Protein AF-0000000079107932 (afdb_homodimer)

pLDDT: mean 74.26, std 24.21, range [19.5, 98.31]

InterPro domains:
  IPR019169 Transmembrane protein 26 [PF09772] (5-284)
  IPR019169 Transmembrane protein 26 [PTHR22168] (3-313)

Secondary structure (DSSP, 8-state):
-HHHHHHHHHHHHHHHHHHHHHHHHHHHHHHH--GGGGGGGHHHHTHHHHHHHHHHH-SSSS-SSB-HHHHHHHHHHHHHHHHHHHHHHHHHS---S----GGG-TT--STTHHHHTS-HHHHHHHHHHHHHHHHHHHHHHS--TT--HHHHHHHHHHHHHHHHHHHHHHHHTTSHHHHT-HHHHHHHHHHHHHHHTTTTB--TT----TT-------S-TT---HHHHHHHHHHHHHHHHIIIIIHHHHHHHHHHHHTS----HHHHHHHHHHHHHHHHHHHHHHHHHHHHHHHHHHHHHHHHHHHHHHHHHHHHHHHHHHHSSSSSGGGSTT---------------/-HHHHHHHHHHHHHHHHHHHHHHHHHHHHHHH--GGGGGGGHHHHTHHHHHHHHHHH-SSSS-SSB-HHHHHHHHHHHHHHHHHHHHHHHHHS---S----GGG-TT---SSHHHHTS-HHHHHHHHHHHHHHHHHHHHHHS--TT--HHHHHHHHHHHHHHHHHHHHHHHHTTSHHHHT-HHHHHHHHHHHHHHHTTTTB--TT----TT-------S-TT---HHHHHHHHHHHHHHHHIIIIIHHHHHHHHHHHHTS----HHHHHHHHHHHHHHHHHHHHHHHHHHHHHHHHHHHHHHHHHHHHHHHHHHHHHHHHHHHHHTTSGGGGGGGGGG-----------

Solvent-accessible surface area (backbone atoms only — not comparable to full-atom values): 39264 Å² total; per-residue (Å²): 111,73,62,61,52,40,51,51,26,45,50,49,25,50,48,53,46,38,53,54,40,49,54,49,41,50,50,40,30,67,72,69,70,41,76,71,51,60,62,45,47,52,29,45,64,45,42,61,57,50,48,55,48,37,57,70,72,29,90,50,53,43,64,75,52,51,37,64,67,52,45,26,36,44,62,21,43,50,59,35,50,49,53,49,53,52,51,52,36,54,69,64,36,81,66,74,81,80,75,81,78,70,84,70,69,88,73,68,73,71,84,59,44,77,72,65,64,41,52,72,64,53,49,55,51,48,50,56,53,47,48,47,50,46,53,46,49,30,59,68,42,29,46,62,44,92,50,50,71,62,54,47,44,52,49,47,52,50,47,54,54,50,39,57,58,56,53,50,57,60,56,50,46,70,34,80,73,34,40,71,34,63,68,59,48,51,52,50,51,50,47,51,55,50,32,58,52,52,72,23,44,44,60,41,79,68,61,67,72,80,64,72,56,68,71,75,69,82,75,70,90,74,82,76,62,63,70,59,49,48,57,45,37,50,43,50,34,50,49,47,48,36,64,40,36,49,47,56,50,42,54,52,49,50,45,37,38,70,75,57,57,54,80,44,69,70,55,52,47,53,45,52,52,40,51,49,51,50,52,42,51,53,48,43,46,51,50,53,53,49,50,50,50,50,53,51,51,50,57,60,46,44,59,55,50,53,52,51,51,51,52,53,52,53,52,52,55,56,56,54,58,57,63,68,60,59,70,71,65,70,70,67,79,74,65,91,73,78,72,95,73,79,68,91,74,75,83,74,134,111,73,64,61,52,39,50,49,26,44,48,49,25,51,49,54,47,35,53,54,39,50,55,49,41,52,51,40,30,67,71,69,70,42,74,72,50,62,60,46,47,52,30,44,62,46,44,63,58,48,48,55,49,37,57,71,74,29,90,50,53,44,63,74,52,52,35,62,66,54,44,26,36,45,62,21,43,51,59,36,51,51,52,49,52,52,49,52,37,57,68,64,37,80,65,75,80,81,74,81,78,69,85,68,69,88,73,67,76,70,83,62,47,77,71,66,64,43,53,71,67,54,49,54,51,48,51,56,53,47,46,45,51,48,52,47,49,27,56,68,42,30,47,64,45,92,50,51,72,63,53,48,44,52,50,48,51,50,47,55,56,50,38,57,59,57,54,50,58,60,55,51,46,70,35,80,73,35,41,73,34,63,68,61,48,52,50,50,51,49,49,51,55,49,34,56,52,54,71,23,45,46,62,36,79,69,62,68,72,78,65,71,55,69,69,75,69,80,75,69,91,74,83,76,62,62,70,61,49,49,58,46,38,51,41,50,36,50,49,47,48,38,64,38,35,50,47,56,49,42,54,51,49,50,45,38,39,70,75,57,57,54,83,45,70,69,55,52,49,52,45,52,53,40,50,51,52,49,51,42,51,52,48,43,45,51,50,55,51,50,50,50,51,51,52,52,51,51,57,58,47,44,58,55,50,52,51,51,50,50,52,52,51,51,53,51,53,54,55,53,57,57,60,67,64,59,69,71,68,67,71,70,72,72,70,71,74,72,68,91,74,78,73,93,76,67,93,75,127

Sequence (698 aa):
MCRLLNVLLALLSRFLFVVHGVVTVWRVVAVKGEPLYWLLLTGVALLGVEMAVTLKCTRNAEWKWFSPMVFLYLSTVIPSIWFLELSLLQSKLPVNNSSGPELHLLAGIPITAGIVELDPENWVAGLEQTMLIVLVLGRWLMPKGDMSRDQLSQLLMVYVGLGADILDIFDTFKEPEVKTNRAVVIMGLGLFSWALMQFPLVLTQTQLPKGESPKTCVFCPGAPSWFTSCCSSEVWSLLLTVGLQDGPFLIYRLYLMVQEQVLNQLMIFFTCKNILIVLLELYRIFVVQCEQLVGESELERCPALVRLCRIQSGKEEEEEEEAGGEEQSCQTDTERGIEREEDQSGVQVMCRLLNVLLALLSRFLFVVHGVVTVWRVVAVKGEPLYWLLLTGVALLGVEMAVTLKCTRNAEWKWFSPMVFLYLSTVIPSIWFLELSLLQSKLPVNNSSGPELHLLAGIPITAGIVELDPENWVAGLEQTMLIVLVLGRWLMPKGDMSRDQLSQLLMVYVGLGADILDIFDTFKEPEVKTNRAVVIMGLGLFSWALMQFPLVLTQTQLPKGESPKTCVFCPGAPSWFTSCCSSEVWSLLLTVGLQDGPFLIYRLYLMVQEQVLNQLMIFFTCKNILIVLLELYRIFVVQCEQLVGESELERCPALVRLCRIQSGKEEEEEEEAGGEEQSCQTDTERGIEREEDQSGVQV

Structure (mmCIF, N/CA/C/O backbone):
data_AF-0000000079107932-model_v1
#
loop_
_entity.id
_entity.type
_entity.pdbx_description
1 polymer 'Transmembrane protein 26'
#
loop_
_atom_site.group_PDB
_atom_site.id
_atom_site.type_symbol
_atom_site.label_atom_id
_atom_site.label_alt_id
_atom_site.label_comp_id
_atom_site.label_asym_id
_atom_site.label_entity_id
_atom_site.label_seq_id
_atom_site.pdbx_PDB_ins_code
_atom_site.Cartn_x
_atom_site.Cartn_y
_atom_site.Cartn_z
_atom_site.occupancy
_atom_site.B_iso_or_equiv
_atom_site.auth_seq_id
_atom_site.auth_comp_id
_atom_site.auth_asym_id
_atom_site.auth_atom_id
_atom_site.pdbx_PDB_model_num
ATOM 1 N N . MET A 1 1 ? 29.5 13.898 20.578 1 54.03 1 MET A N 1
ATOM 2 C CA . MET A 1 1 ? 28.75 12.648 20.562 1 54.03 1 MET A CA 1
ATOM 3 C C . MET A 1 1 ? 27.844 12.578 19.328 1 54.03 1 MET A C 1
ATOM 5 O O . MET A 1 1 ? 27.812 11.555 18.641 1 54.03 1 MET A O 1
ATOM 9 N N . CYS A 1 2 ? 27.359 13.766 18.891 1 72.81 2 CYS A N 1
ATOM 10 C CA . CYS A 1 2 ? 26.422 13.812 17.766 1 72.81 2 CYS A CA 1
ATOM 11 C C . CYS A 1 2 ? 27.156 13.664 16.438 1 72.81 2 CYS A C 1
ATOM 13 O O . CYS A 1 2 ? 26.672 12.984 15.539 1 72.81 2 CYS A O 1
ATOM 15 N N . ARG A 1 3 ? 28.531 14 16.531 1 80.19 3 ARG A N 1
ATOM 16 C CA . ARG A 1 3 ? 29.266 13.938 15.281 1 80.19 3 ARG A CA 1
ATOM 17 C C . ARG A 1 3 ? 29.766 12.516 15.008 1 80.19 3 ARG A C 1
ATOM 19 O O . ARG A 1 3 ? 29.719 12.055 13.867 1 80.19 3 ARG A O 1
ATOM 26 N N . LEU A 1 4 ? 30.203 11.828 16.078 1 83.88 4 LEU A N 1
ATOM 27 C CA . LEU A 1 4 ? 30.688 10.453 15.914 1 83.88 4 LEU A CA 1
ATOM 28 C C . LEU A 1 4 ? 29.547 9.531 15.484 1 83.88 4 LEU A C 1
ATOM 30 O O . LEU A 1 4 ? 29.75 8.641 14.656 1 83.88 4 LEU A O 1
ATOM 34 N N . LEU A 1 5 ? 28.438 9.766 16.016 1 85.69 5 LEU A N 1
ATOM 35 C CA . LEU A 1 5 ? 27.281 8.969 15.633 1 85.69 5 LEU A CA 1
ATOM 36 C C . LEU A 1 5 ? 26.922 9.195 14.172 1 85.69 5 LEU A C 1
ATOM 38 O O . LEU A 1 5 ? 26.562 8.25 13.461 1 85.69 5 LEU A O 1
ATOM 42 N N . ASN A 1 6 ? 27.062 10.344 13.734 1 86.75 6 ASN A N 1
ATOM 43 C CA . ASN A 1 6 ? 26.766 10.648 12.344 1 86.75 6 ASN A CA 1
ATOM 44 C C . ASN A 1 6 ? 27.766 9.977 11.398 1 86.75 6 ASN A C 1
ATOM 46 O O . ASN A 1 6 ? 27.391 9.508 10.328 1 86.75 6 ASN A O 1
ATOM 50 N N . VAL A 1 7 ? 28.969 10 11.852 1 88.31 7 VAL A N 1
ATOM 51 C CA . VAL A 1 7 ? 29.984 9.359 11.031 1 88.31 7 VAL A CA 1
ATOM 52 C C . VAL A 1 7 ? 29.734 7.852 10.977 1 88.31 7 VAL A C 1
ATOM 54 O O . VAL A 1 7 ? 29.875 7.234 9.914 1 88.31 7 VAL A O 1
ATOM 57 N N . LEU A 1 8 ? 29.375 7.285 12.047 1 90.75 8 LEU A N 1
ATOM 58 C CA . LEU A 1 8 ? 29.078 5.855 12.086 1 90.75 8 LEU A CA 1
ATOM 59 C C . LEU A 1 8 ? 27.875 5.523 11.211 1 90.75 8 LEU A C 1
ATOM 61 O O . LEU A 1 8 ? 27.891 4.523 10.484 1 90.75 8 LEU A O 1
ATOM 65 N N . LEU A 1 9 ? 26.906 6.34 11.273 1 91.19 9 LEU A N 1
ATOM 66 C CA . LEU A 1 9 ? 25.719 6.125 10.469 1 91.19 9 LEU A CA 1
ATOM 67 C C . LEU A 1 9 ? 26.031 6.285 8.984 1 91.19 9 LEU A C 1
ATOM 69 O O . LEU A 1 9 ? 25.516 5.535 8.148 1 91.19 9 LEU A O 1
ATOM 73 N N . ALA A 1 10 ? 26.797 7.219 8.734 1 90.44 10 ALA A N 1
ATOM 74 C CA . ALA A 1 10 ? 27.219 7.426 7.355 1 90.44 10 ALA A CA 1
ATOM 75 C C . ALA A 1 10 ? 28.016 6.223 6.836 1 90.44 10 ALA A C 1
ATOM 77 O O . ALA A 1 10 ? 27.828 5.801 5.691 1 90.44 10 ALA A O 1
ATOM 78 N N . LEU A 1 11 ? 28.812 5.648 7.676 1 93 11 LEU A N 1
ATOM 79 C CA . LEU A 1 11 ? 29.609 4.48 7.312 1 93 11 LEU A CA 1
ATOM 80 C C . LEU A 1 11 ? 28.734 3.252 7.133 1 93 11 LEU A C 1
ATOM 82 O O . LEU A 1 11 ? 28.906 2.49 6.176 1 93 11 LEU A O 1
ATOM 86 N N . LEU A 1 12 ? 27.828 3.143 7.988 1 94.44 12 LEU A N 1
ATOM 87 C CA . LEU A 1 12 ? 26.953 1.978 7.941 1 94.44 12 LEU A CA 1
ATOM 88 C C . LEU A 1 12 ? 26.078 1.998 6.691 1 94.44 12 LEU A C 1
ATOM 90 O O . LEU A 1 12 ? 25.875 0.962 6.059 1 94.44 12 LEU A O 1
ATOM 94 N N . SER A 1 13 ? 25.5 3.086 6.359 1 94.19 13 SER A N 1
ATOM 95 C CA . SER A 1 13 ? 24.672 3.186 5.16 1 94.19 13 SER A CA 1
ATOM 96 C C . SER A 1 13 ? 25.484 2.865 3.904 1 94.19 13 SER A C 1
ATOM 98 O O . SER A 1 13 ? 25.016 2.123 3.037 1 94.19 13 SER A O 1
ATOM 100 N N . ARG A 1 14 ? 26.688 3.346 3.799 1 95.19 14 ARG A N 1
ATOM 101 C CA . ARG A 1 14 ? 27.531 3.084 2.641 1 95.19 14 ARG A CA 1
ATOM 102 C C . ARG A 1 14 ? 27.984 1.626 2.607 1 95.19 14 ARG A C 1
ATOM 104 O O . ARG A 1 14 ? 28.109 1.033 1.534 1 95.19 14 ARG A O 1
ATOM 111 N N . PHE A 1 15 ? 28.25 1.118 3.777 1 96.75 15 PHE A N 1
ATOM 112 C CA . PHE A 1 15 ? 28.609 -0.292 3.854 1 96.75 15 PHE A CA 1
ATOM 113 C C . PHE A 1 15 ? 27.484 -1.171 3.309 1 96.75 15 PHE A C 1
ATOM 115 O O . PHE A 1 15 ? 27.734 -2.123 2.57 1 96.75 15 PHE A O 1
ATOM 122 N N . LEU A 1 16 ? 26.266 -0.865 3.652 1 97.06 16 LEU A N 1
ATOM 123 C CA . LEU A 1 16 ? 25.109 -1.593 3.152 1 97.06 16 LEU A CA 1
ATOM 124 C C . LEU A 1 16 ? 25.047 -1.534 1.629 1 97.06 16 LEU A C 1
ATOM 126 O O . LEU A 1 16 ? 24.828 -2.557 0.973 1 97.06 16 LEU A O 1
ATOM 130 N N . PHE A 1 17 ? 25.234 -0.394 1.026 1 97.88 17 PHE A N 1
ATOM 131 C CA . PHE A 1 17 ? 25.203 -0.208 -0.419 1 97.88 17 PHE A CA 1
ATOM 132 C C . PHE A 1 17 ? 26.344 -0.963 -1.09 1 97.88 17 PHE A C 1
ATOM 134 O O . PHE A 1 17 ? 26.156 -1.577 -2.143 1 97.88 17 PHE A O 1
ATOM 141 N N . VAL A 1 18 ? 27.484 -0.99 -0.412 1 97.88 18 VAL A N 1
ATOM 142 C CA . VAL A 1 18 ? 28.641 -1.675 -0.979 1 97.88 18 VAL A CA 1
ATOM 143 C C . VAL A 1 18 ? 28.391 -3.182 -0.995 1 97.88 18 VAL A C 1
ATOM 145 O O . VAL A 1 18 ? 28.641 -3.848 -2.004 1 97.88 18 VAL A O 1
ATOM 148 N N . VAL A 1 19 ? 27.906 -3.654 0.069 1 97.81 19 VAL A N 1
ATOM 149 C CA . VAL A 1 19 ? 27.672 -5.09 0.176 1 97.81 19 VAL A CA 1
ATOM 150 C C . VAL A 1 19 ? 26.672 -5.531 -0.888 1 97.81 19 VAL A C 1
ATOM 152 O O . VAL A 1 19 ? 26.922 -6.484 -1.63 1 97.81 19 VAL A O 1
ATOM 155 N N . HIS A 1 20 ? 25.578 -4.891 -0.963 1 98.06 20 HIS A N 1
ATOM 156 C CA . HIS A 1 20 ? 24.578 -5.266 -1.954 1 98.06 20 HIS A CA 1
ATOM 157 C C . HIS A 1 20 ? 25.109 -5.062 -3.371 1 98.06 20 HIS A C 1
ATOM 159 O O . HIS A 1 20 ? 24.812 -5.867 -4.262 1 98.06 20 HIS A O 1
ATOM 165 N N . GLY A 1 21 ? 25.828 -3.975 -3.602 1 98.12 21 GLY A N 1
ATOM 166 C CA . GLY A 1 21 ? 26.422 -3.742 -4.91 1 98.12 21 GLY A CA 1
ATOM 167 C C . GLY A 1 21 ? 27.391 -4.828 -5.328 1 98.12 21 GLY A C 1
ATOM 168 O O . GLY A 1 21 ? 27.344 -5.297 -6.469 1 98.12 21 GLY A O 1
ATOM 169 N N . VAL A 1 22 ? 28.172 -5.254 -4.422 1 98 22 VAL A N 1
ATOM 170 C CA . VAL A 1 22 ? 29.172 -6.273 -4.711 1 98 22 VAL A CA 1
ATOM 171 C C . VAL A 1 22 ? 28.484 -7.602 -5.023 1 98 22 VAL A C 1
ATOM 173 O O . VAL A 1 22 ? 28.859 -8.297 -5.973 1 98 22 VAL A O 1
ATOM 176 N N . VAL A 1 23 ? 27.5 -7.895 -4.27 1 97.44 23 VAL A N 1
ATOM 177 C CA . VAL A 1 23 ? 26.781 -9.141 -4.496 1 97.44 23 VAL A CA 1
ATOM 178 C C . VAL A 1 23 ? 26.094 -9.102 -5.867 1 97.44 23 VAL A C 1
ATOM 180 O O . VAL A 1 23 ? 26.094 -10.094 -6.594 1 97.44 23 VAL A O 1
ATOM 183 N N . THR A 1 24 ? 25.5 -8.008 -6.199 1 97.94 24 THR A N 1
ATOM 184 C CA . THR A 1 24 ? 24.812 -7.879 -7.477 1 97.94 24 THR A CA 1
ATOM 185 C C . THR A 1 24 ? 25.797 -8.023 -8.641 1 97.94 24 THR A C 1
ATOM 187 O O . THR A 1 24 ? 25.516 -8.734 -9.609 1 97.94 24 THR A O 1
ATOM 190 N N . VAL A 1 25 ? 26.938 -7.379 -8.555 1 98 25 VAL A N 1
ATOM 191 C CA . VAL A 1 25 ? 27.938 -7.449 -9.617 1 98 25 VAL A CA 1
ATOM 192 C C . VAL A 1 25 ? 28.531 -8.852 -9.672 1 98 25 VAL A C 1
ATOM 194 O O . VAL A 1 25 ? 28.797 -9.383 -10.75 1 98 25 VAL A O 1
ATOM 197 N N . TRP A 1 26 ? 28.75 -9.406 -8.523 1 97.25 26 TRP A N 1
ATOM 198 C CA . TRP A 1 26 ? 29.25 -10.781 -8.484 1 97.25 26 TRP A CA 1
ATOM 199 C C . TRP A 1 26 ? 28.312 -11.719 -9.242 1 97.25 26 TRP A C 1
ATOM 201 O O . TRP A 1 26 ? 28.766 -12.586 -9.992 1 97.25 26 TRP A O 1
ATOM 211 N N . ARG A 1 27 ? 27.047 -11.539 -9.117 1 96.25 27 ARG A N 1
ATOM 212 C CA . ARG A 1 27 ? 26.078 -12.375 -9.82 1 96.25 27 ARG A CA 1
ATOM 213 C C . ARG A 1 27 ? 26.172 -12.164 -11.328 1 96.25 27 ARG A C 1
ATOM 215 O O . ARG A 1 27 ? 26.031 -13.109 -12.102 1 96.25 27 ARG A O 1
ATOM 222 N N . VAL A 1 28 ? 26.375 -10.938 -11.711 1 96.88 28 VAL A N 1
ATOM 223 C CA . VAL A 1 28 ? 26.516 -10.648 -13.133 1 96.88 28 VAL A CA 1
ATOM 224 C C . VAL A 1 28 ? 27.75 -11.375 -13.688 1 96.88 28 VAL A C 1
ATOM 226 O O . VAL A 1 28 ? 27.688 -11.992 -14.75 1 96.88 28 VAL A O 1
ATOM 229 N N . VAL A 1 29 ? 28.812 -11.336 -13 1 96.88 29 VAL A N 1
ATOM 230 C CA . VAL A 1 29 ? 30.047 -11.977 -13.445 1 96.88 29 VAL A CA 1
ATOM 231 C C . VAL A 1 29 ? 29.859 -13.492 -13.492 1 96.88 29 VAL A C 1
ATOM 233 O O . VAL A 1 29 ? 30.344 -14.156 -14.406 1 96.88 29 VAL A O 1
ATOM 236 N N . ALA A 1 30 ? 29.156 -13.953 -12.57 1 93.38 30 ALA A N 1
ATOM 237 C CA . ALA A 1 30 ? 28.891 -15.391 -12.531 1 93.38 30 ALA A CA 1
ATOM 238 C C . ALA A 1 30 ? 28.047 -15.828 -13.719 1 93.38 30 ALA A C 1
ATOM 240 O O . ALA A 1 30 ? 28.266 -16.906 -14.289 1 93.38 30 ALA A O 1
ATOM 241 N N . VAL A 1 31 ? 27.141 -15.055 -14.133 1 92.38 31 VAL A N 1
ATOM 242 C CA . VAL A 1 31 ? 26.219 -15.406 -15.211 1 92.38 31 VAL A CA 1
ATOM 243 C C . VAL A 1 31 ? 26.891 -15.156 -16.562 1 92.38 31 VAL A C 1
ATOM 245 O O . VAL A 1 31 ? 26.797 -15.984 -17.469 1 92.38 31 VAL A O 1
ATOM 248 N N . LYS A 1 32 ? 27.562 -14.055 -16.656 1 93.62 32 LYS A N 1
ATOM 249 C CA . LYS A 1 32 ? 28.156 -13.688 -17.953 1 93.62 32 LYS A CA 1
ATOM 250 C C . LYS A 1 32 ? 29.5 -14.391 -18.156 1 93.62 32 LYS A C 1
ATOM 252 O O . LYS A 1 32 ? 29.922 -14.609 -19.297 1 93.62 32 LYS A O 1
ATOM 257 N N . GLY A 1 33 ? 30.266 -14.656 -17.203 1 92.5 33 GLY A N 1
ATOM 258 C CA . GLY A 1 33 ? 31.516 -15.398 -17.281 1 92.5 33 GLY A CA 1
ATOM 259 C C . GLY A 1 33 ? 32.688 -14.547 -17.75 1 92.5 33 GLY A C 1
ATOM 260 O O . GLY A 1 33 ? 33.719 -15.078 -18.156 1 92.5 33 GLY A O 1
ATOM 261 N N . GLU A 1 34 ? 32.531 -13.234 -17.812 1 94.56 34 GLU A N 1
ATOM 262 C CA . GLU A 1 34 ? 33.594 -12.336 -18.25 1 94.56 34 GLU A CA 1
ATOM 263 C C . GLU A 1 34 ? 34.031 -11.406 -17.109 1 94.56 34 GLU A C 1
ATOM 265 O O . GLU A 1 34 ? 33.188 -10.719 -16.516 1 94.56 34 GLU A O 1
ATOM 270 N N . PRO A 1 35 ? 35.25 -11.352 -16.906 1 95.06 35 PRO A N 1
ATOM 271 C CA . PRO A 1 35 ? 35.75 -10.516 -15.812 1 95.06 35 PRO A CA 1
ATOM 272 C C . PRO A 1 35 ? 35.594 -9.023 -16.078 1 95.06 35 PRO A C 1
ATOM 274 O O . PRO A 1 35 ? 35.688 -8.211 -15.156 1 95.06 35 PRO A O 1
ATOM 277 N N . LEU A 1 36 ? 35.406 -8.656 -17.281 1 96.38 36 LEU A N 1
ATOM 278 C CA . LEU A 1 36 ? 35.219 -7.25 -17.625 1 96.38 36 LEU A CA 1
ATOM 279 C C . LEU A 1 36 ? 34.062 -6.648 -16.859 1 96.38 36 LEU A C 1
ATOM 281 O O . LEU A 1 36 ? 34.062 -5.457 -16.547 1 96.38 36 LEU A O 1
ATOM 285 N N . TYR A 1 37 ? 33.156 -7.395 -16.438 1 97.25 37 TYR A N 1
ATOM 286 C CA . TYR A 1 37 ? 31.953 -6.91 -15.773 1 97.25 37 TYR A CA 1
ATOM 287 C C . TYR A 1 37 ? 32.25 -6.477 -14.344 1 97.25 37 TYR A C 1
ATOM 289 O O . TYR A 1 37 ? 31.422 -5.801 -13.711 1 97.25 37 TYR A O 1
ATOM 297 N N . TRP A 1 38 ? 33.375 -6.789 -13.812 1 97.38 38 TRP A N 1
ATOM 298 C CA . TRP A 1 38 ? 33.781 -6.266 -12.516 1 97.38 38 TRP A CA 1
ATOM 299 C C . TRP A 1 38 ? 33.938 -4.746 -12.555 1 97.38 38 TRP A C 1
ATOM 301 O O . TRP A 1 38 ? 33.906 -4.086 -11.516 1 97.38 38 TRP A O 1
ATOM 311 N N . LEU A 1 39 ? 34 -4.16 -13.75 1 97.56 39 LEU A N 1
ATOM 312 C CA . LEU A 1 39 ? 34.062 -2.713 -13.914 1 97.56 39 LEU A CA 1
ATOM 313 C C . LEU A 1 39 ? 32.781 -2.039 -13.414 1 97.56 39 LEU A C 1
ATOM 315 O O . LEU A 1 39 ? 32.781 -0.841 -13.125 1 97.56 39 LEU A O 1
ATOM 319 N N . LEU A 1 40 ? 31.797 -2.848 -13.312 1 97.75 40 LEU A N 1
ATOM 320 C CA . LEU A 1 40 ? 30.516 -2.318 -12.828 1 97.75 40 LEU A CA 1
ATOM 321 C C . LEU A 1 40 ? 30.641 -1.872 -11.375 1 97.75 40 LEU A C 1
ATOM 323 O O . LEU A 1 40 ? 29.797 -1.112 -10.883 1 97.75 40 LEU A O 1
ATOM 327 N N . LEU A 1 41 ? 31.672 -2.287 -10.68 1 97.94 41 LEU A N 1
ATOM 328 C CA . LEU A 1 41 ? 31.891 -1.953 -9.273 1 97.94 41 LEU A CA 1
ATOM 329 C C . LEU A 1 41 ? 32.406 -0.523 -9.125 1 97.94 41 LEU A C 1
ATOM 331 O O . LEU A 1 41 ? 32.531 -0.018 -8.008 1 97.94 41 LEU A O 1
ATOM 335 N N . THR A 1 42 ? 32.594 0.14 -10.195 1 97.31 42 THR A N 1
ATOM 336 C CA . THR A 1 42 ? 33.188 1.48 -10.141 1 97.31 42 THR A CA 1
ATOM 337 C C . THR A 1 42 ? 32.312 2.408 -9.297 1 97.31 42 THR A C 1
ATOM 339 O O . THR A 1 42 ? 32.812 3.195 -8.5 1 97.31 42 THR A O 1
ATOM 342 N N . GLY A 1 43 ? 30.984 2.334 -9.43 1 96.62 43 GLY A N 1
ATOM 343 C CA . GLY A 1 43 ? 30.094 3.178 -8.656 1 96.62 43 GLY A CA 1
ATOM 344 C C . GLY A 1 43 ? 30.266 3.01 -7.156 1 96.62 43 GLY A C 1
ATOM 345 O O . GLY A 1 43 ? 30.531 3.98 -6.445 1 96.62 43 GLY A O 1
ATOM 346 N N . VAL A 1 44 ? 30.203 1.78 -6.676 1 97.12 44 VAL A N 1
ATOM 347 C CA . VAL A 1 44 ? 30.297 1.515 -5.246 1 97.12 44 VAL A CA 1
ATOM 348 C C . VAL A 1 44 ? 31.734 1.728 -4.773 1 97.12 44 VAL A C 1
ATOM 350 O O . VAL A 1 44 ? 31.969 2.08 -3.615 1 97.12 44 VAL A O 1
ATOM 353 N N . ALA A 1 45 ? 32.719 1.601 -5.641 1 96.56 45 ALA A N 1
ATOM 354 C CA . ALA A 1 45 ? 34.125 1.843 -5.277 1 96.56 45 ALA A CA 1
ATOM 355 C C . ALA A 1 45 ? 34.344 3.318 -4.969 1 96.56 45 ALA A C 1
ATOM 357 O O . ALA A 1 45 ? 35.188 3.654 -4.137 1 96.56 45 ALA A O 1
ATOM 358 N N . LEU A 1 46 ? 33.594 4.152 -5.578 1 97.25 46 LEU A N 1
ATOM 359 C CA . LEU A 1 46 ? 33.75 5.59 -5.41 1 97.25 46 LEU A CA 1
ATOM 360 C C . LEU A 1 46 ? 33.031 6.082 -4.164 1 97.25 46 LEU A C 1
ATOM 362 O O . LEU A 1 46 ? 33.094 7.262 -3.82 1 97.25 46 LEU A O 1
ATOM 366 N N . LEU A 1 47 ? 32.375 5.195 -3.426 1 96.12 47 LEU A N 1
ATOM 367 C CA . LEU A 1 47 ? 31.594 5.594 -2.25 1 96.12 47 LEU A CA 1
ATOM 368 C C . LEU A 1 47 ? 32.531 6.078 -1.137 1 96.12 47 LEU A C 1
ATOM 370 O O . LEU A 1 47 ? 32.156 6.98 -0.377 1 96.12 47 LEU A O 1
ATOM 374 N N . GLY A 1 48 ? 33.719 5.543 -1.07 1 92.56 48 GLY A N 1
ATOM 375 C CA . GLY A 1 48 ? 34.688 6.016 -0.085 1 92.56 48 GLY A CA 1
ATOM 376 C C . GLY A 1 48 ? 35.094 7.457 -0.306 1 92.56 48 GLY A C 1
ATOM 377 O O . GLY A 1 48 ? 35.156 8.25 0.64 1 92.56 48 GLY A O 1
ATOM 378 N N . VAL A 1 49 ? 35.312 7.746 -1.535 1 94.62 49 VAL A N 1
ATOM 379 C CA . VAL A 1 49 ? 35.688 9.109 -1.888 1 94.62 49 VAL A CA 1
ATOM 380 C C . VAL A 1 49 ? 34.5 10.047 -1.649 1 94.62 49 VAL A C 1
ATOM 382 O O . VAL A 1 49 ? 34.688 11.141 -1.1 1 94.62 49 VAL A O 1
ATOM 385 N N . GLU A 1 50 ? 33.406 9.602 -2.043 1 95.12 50 GLU A N 1
ATOM 386 C CA . GLU A 1 50 ? 32.188 10.391 -1.839 1 95.12 50 GLU A CA 1
ATOM 387 C C . GLU A 1 50 ? 31.969 10.68 -0.358 1 95.12 50 GLU A C 1
ATOM 389 O O . GLU A 1 50 ? 31.594 11.789 0.013 1 95.12 50 GLU A O 1
ATOM 394 N N . MET A 1 51 ? 32.188 9.703 0.461 1 92.31 51 MET A N 1
ATOM 395 C CA . MET A 1 51 ? 32.031 9.883 1.897 1 92.31 51 MET A CA 1
ATOM 396 C C . MET A 1 51 ? 32.969 10.961 2.43 1 92.31 51 MET A C 1
ATOM 398 O O . MET A 1 51 ? 32.531 11.82 3.209 1 92.31 51 MET A O 1
ATOM 402 N N . ALA A 1 52 ? 34.156 10.945 2.027 1 91.69 52 ALA A N 1
ATOM 403 C CA . ALA A 1 52 ? 35.125 11.93 2.469 1 91.69 52 ALA A CA 1
ATOM 404 C C . ALA A 1 52 ? 34.75 13.336 2.035 1 91.69 52 ALA A C 1
ATOM 406 O O . ALA A 1 52 ? 34.812 14.281 2.822 1 91.69 52 ALA A O 1
ATOM 407 N N . VAL A 1 53 ? 34.25 13.406 0.849 1 92.44 53 VAL A N 1
ATOM 408 C CA . VAL A 1 53 ? 33.844 14.695 0.312 1 92.44 53 VAL A CA 1
ATOM 409 C C . VAL A 1 53 ? 32.625 15.195 1.053 1 92.44 53 VAL A C 1
ATOM 411 O O . VAL A 1 53 ? 32.531 16.375 1.402 1 92.44 53 VAL A O 1
ATOM 414 N N . THR A 1 54 ? 31.672 14.344 1.342 1 89.12 54 THR A N 1
ATOM 415 C CA . THR A 1 54 ? 30.438 14.711 2.014 1 89.12 54 THR A CA 1
ATOM 416 C C . THR A 1 54 ? 30.703 15.148 3.449 1 89.12 54 THR A C 1
ATOM 418 O O . THR A 1 54 ? 30.141 16.141 3.92 1 89.12 54 THR A O 1
ATOM 421 N N . LEU A 1 55 ? 31.562 14.453 4.117 1 86.19 55 LEU A N 1
ATOM 422 C CA . LEU A 1 55 ? 31.875 14.797 5.5 1 86.19 55 LEU A CA 1
ATOM 423 C C . LEU A 1 55 ? 32.625 16.109 5.578 1 86.19 55 LEU A C 1
ATOM 425 O O . LEU A 1 55 ? 32.469 16.875 6.539 1 86.19 55 LEU A O 1
ATOM 429 N N . LYS A 1 56 ? 33.344 16.391 4.582 1 87.44 56 LYS A N 1
ATOM 430 C CA . LYS A 1 56 ? 34.125 17.625 4.574 1 87.44 56 LYS A CA 1
ATOM 431 C C . LYS A 1 56 ? 33.281 18.812 4.121 1 87.44 56 LYS A C 1
ATOM 433 O O . LYS A 1 56 ? 33.406 19.922 4.652 1 87.44 56 LYS A O 1
ATOM 438 N N . CYS A 1 57 ? 32.438 18.578 3.188 1 85.88 57 CYS A N 1
ATOM 439 C CA . CYS A 1 57 ? 31.766 19.688 2.51 1 85.88 57 CYS A CA 1
ATOM 440 C C . CYS A 1 57 ? 30.406 19.969 3.148 1 85.88 57 CYS A C 1
ATOM 442 O O . CYS A 1 57 ? 29.828 21.031 2.93 1 85.88 57 CYS A O 1
ATOM 444 N N . THR A 1 58 ? 29.922 19.047 3.832 1 81.12 58 THR A N 1
ATOM 445 C CA . THR A 1 58 ? 28.578 19.281 4.367 1 81.12 58 THR A CA 1
ATOM 446 C C . THR A 1 58 ? 28.609 19.359 5.891 1 81.12 58 THR A C 1
ATOM 448 O O . THR A 1 58 ? 29.453 18.719 6.535 1 81.12 58 THR A O 1
ATOM 451 N N . ARG A 1 59 ? 27.688 20.109 6.367 1 74.31 59 ARG A N 1
ATOM 452 C CA . ARG A 1 59 ? 27.609 20.328 7.809 1 74.31 59 ARG A CA 1
ATOM 453 C C . ARG A 1 59 ? 26.906 19.172 8.508 1 74.31 59 ARG A C 1
ATOM 455 O O . ARG A 1 59 ? 27.344 18.719 9.555 1 74.31 59 ARG A O 1
ATOM 462 N N . ASN A 1 60 ? 25.875 18.734 7.891 1 73.62 60 ASN A N 1
ATOM 463 C CA . ASN A 1 60 ? 25.062 17.703 8.531 1 73.62 60 ASN A CA 1
ATOM 464 C C . ASN A 1 60 ? 25.312 16.328 7.902 1 73.62 60 ASN A C 1
ATOM 466 O O . ASN A 1 60 ? 24.469 15.43 8.031 1 73.62 60 ASN A O 1
ATOM 470 N N . ALA A 1 61 ? 26.422 16.25 7.125 1 70.12 61 ALA A N 1
ATOM 471 C CA . ALA A 1 61 ? 26.859 14.992 6.555 1 70.12 61 ALA A CA 1
ATOM 472 C C . ALA A 1 61 ? 25.891 14.492 5.492 1 70.12 61 ALA A C 1
ATOM 474 O O . ALA A 1 61 ? 25.781 13.281 5.262 1 70.12 61 ALA A O 1
ATOM 475 N N . GLU A 1 62 ? 24.969 15.367 4.996 1 76.44 62 GLU A N 1
ATOM 476 C CA . GLU A 1 62 ? 24.062 15 3.912 1 76.44 62 GLU A CA 1
ATOM 477 C C . GLU A 1 62 ? 23.75 16.203 3.027 1 76.44 62 GLU A C 1
ATOM 479 O O . GLU A 1 62 ? 23.656 17.328 3.516 1 76.44 62 GLU A O 1
ATOM 484 N N . TRP A 1 63 ? 23.609 15.82 1.751 1 76 63 TRP A N 1
ATOM 485 C CA . TRP A 1 63 ? 23.297 16.844 0.766 1 76 63 TRP A CA 1
ATOM 486 C C . TRP A 1 63 ? 21.797 17.125 0.736 1 76 63 TRP A C 1
ATOM 488 O O . TRP A 1 63 ? 20.984 16.219 0.982 1 76 63 TRP A O 1
ATOM 498 N N . LYS A 1 64 ? 21.281 18.234 0.49 1 72.44 64 LYS A N 1
ATOM 499 C CA . LYS A 1 64 ? 19.891 18.641 0.614 1 72.44 64 LYS A CA 1
ATOM 500 C C . LYS A 1 64 ? 19.078 18.172 -0.587 1 72.44 64 LYS A C 1
ATOM 502 O O . LYS A 1 64 ? 17.969 17.656 -0.426 1 72.44 64 LYS A O 1
ATOM 507 N N . TRP A 1 65 ? 19.562 18.281 -1.825 1 76.31 65 TRP A N 1
ATOM 508 C CA . TRP A 1 65 ? 18.719 18.109 -3.002 1 76.31 65 TRP A CA 1
ATOM 509 C C . TRP A 1 65 ? 19.078 16.812 -3.734 1 76.31 65 TRP A C 1
ATOM 511 O O . TRP A 1 65 ? 18.219 16.203 -4.387 1 76.31 65 TRP A O 1
ATOM 521 N N . PHE A 1 66 ? 20.234 16.422 -3.621 1 87.62 66 PHE A N 1
ATOM 522 C CA . PHE A 1 66 ? 20.719 15.281 -4.379 1 87.62 66 PHE A CA 1
ATOM 523 C C . PHE A 1 66 ? 21.688 14.445 -3.545 1 87.62 66 PHE A C 1
ATOM 525 O O . PHE A 1 66 ? 22.641 14.969 -2.986 1 87.62 66 PHE A O 1
ATOM 532 N N . SER A 1 67 ? 21.312 13.141 -3.453 1 90.31 67 SER A N 1
ATOM 533 C CA . SER A 1 67 ? 22.172 12.242 -2.695 1 90.31 67 SER A CA 1
ATOM 534 C C . SER A 1 67 ? 23.172 11.523 -3.609 1 90.31 67 SER A C 1
ATOM 536 O O . SER A 1 67 ? 22.812 10.555 -4.277 1 90.31 67 SER A O 1
ATOM 538 N N . PRO A 1 68 ? 24.406 11.93 -3.596 1 92.38 68 PRO A N 1
ATOM 539 C CA . PRO A 1 68 ? 25.406 11.297 -4.449 1 92.38 68 PRO A CA 1
ATOM 540 C C . PRO A 1 68 ? 25.672 9.836 -4.07 1 92.38 68 PRO A C 1
ATOM 542 O O . PRO A 1 68 ? 26 9.023 -4.934 1 92.38 68 PRO A O 1
ATOM 545 N N . MET A 1 69 ? 25.578 9.531 -2.83 1 93.56 69 MET A N 1
ATOM 546 C CA . MET A 1 69 ? 25.828 8.164 -2.4 1 93.56 69 MET A CA 1
ATOM 547 C C . MET A 1 69 ? 24.828 7.203 -3.045 1 93.56 69 MET A C 1
ATOM 549 O O . MET A 1 69 ? 25.219 6.164 -3.584 1 93.56 69 MET A O 1
ATOM 553 N N . VAL A 1 70 ? 23.578 7.594 -3.004 1 95.12 70 VAL A N 1
ATOM 554 C CA . VAL A 1 70 ? 22.547 6.754 -3.598 1 95.12 70 VAL A CA 1
ATOM 555 C C . VAL A 1 70 ? 22.75 6.672 -5.109 1 95.12 70 VAL A C 1
ATOM 557 O O . VAL A 1 70 ? 22.594 5.605 -5.707 1 95.12 70 VAL A O 1
ATOM 560 N N . PHE A 1 71 ? 23.172 7.754 -5.684 1 96.31 71 PHE A N 1
ATOM 561 C CA . PHE A 1 71 ? 23.391 7.797 -7.121 1 96.31 71 PHE A CA 1
ATOM 562 C C . PHE A 1 71 ? 24.516 6.855 -7.523 1 96.31 71 PHE A C 1
ATOM 564 O O . PHE A 1 71 ? 24.406 6.129 -8.516 1 96.31 71 PHE A O 1
ATOM 571 N N . LEU A 1 72 ? 25.531 6.898 -6.785 1 97.5 72 LEU A N 1
ATOM 572 C CA . LEU A 1 72 ? 26.656 6.031 -7.074 1 97.5 72 LEU A CA 1
ATOM 573 C C . LEU A 1 72 ? 26.281 4.562 -6.906 1 97.5 72 LEU A C 1
ATOM 575 O O . LEU A 1 72 ? 26.672 3.719 -7.715 1 97.5 72 LEU A O 1
ATOM 579 N N . TYR A 1 73 ? 25.578 4.293 -5.887 1 98.06 73 TYR A N 1
ATOM 580 C CA . TYR A 1 73 ? 25.078 2.938 -5.672 1 98.06 73 TYR A CA 1
ATOM 581 C C . TYR A 1 73 ? 24.219 2.479 -6.852 1 98.06 73 TYR A C 1
ATOM 583 O O . TYR A 1 73 ? 24.422 1.382 -7.379 1 98.06 73 TYR A O 1
ATOM 591 N N . LEU A 1 74 ? 23.328 3.377 -7.301 1 97.94 74 LEU A N 1
ATOM 592 C CA . LEU A 1 74 ? 22.422 3.035 -8.398 1 97.94 74 LEU A CA 1
ATOM 593 C C . LEU A 1 74 ? 23.203 2.873 -9.703 1 97.94 74 LEU A C 1
ATOM 595 O O . LEU A 1 74 ? 22.828 2.064 -10.555 1 97.94 74 LEU A O 1
ATOM 599 N N . SER A 1 75 ? 24.266 3.59 -9.859 1 97.81 75 SER A N 1
ATOM 600 C CA . SER A 1 75 ? 25.094 3.482 -11.055 1 97.81 75 SER A CA 1
ATOM 601 C C . SER A 1 75 ? 25.75 2.109 -11.148 1 97.81 75 SER A C 1
ATOM 603 O O . SER A 1 75 ? 26.188 1.698 -12.227 1 97.81 75 SER A O 1
ATOM 605 N N . THR A 1 76 ? 25.812 1.432 -10.062 1 98.25 76 THR A N 1
ATOM 606 C CA . THR A 1 76 ? 26.344 0.078 -10.031 1 98.25 76 THR A CA 1
ATOM 607 C C . THR A 1 76 ? 25.234 -0.952 -10.234 1 98.25 76 THR A C 1
ATOM 609 O O . THR A 1 76 ? 25.391 -1.878 -11.031 1 98.25 76 THR A O 1
ATOM 612 N N . VAL A 1 77 ? 24.141 -0.736 -9.586 1 98.31 77 VAL A N 1
ATOM 613 C CA . VAL A 1 77 ? 23.125 -1.777 -9.5 1 98.31 77 VAL A CA 1
ATOM 614 C C . VAL A 1 77 ? 22.25 -1.76 -10.75 1 98.31 77 VAL A C 1
ATOM 616 O O . VAL A 1 77 ? 21.859 -2.814 -11.258 1 98.31 77 VAL A O 1
ATOM 619 N N . ILE A 1 78 ? 21.969 -0.621 -11.312 1 98.12 78 ILE A N 1
ATOM 620 C CA . ILE A 1 78 ? 21.047 -0.512 -12.438 1 98.12 78 ILE A CA 1
ATOM 621 C C . ILE A 1 78 ? 21.609 -1.268 -13.641 1 98.12 78 ILE A C 1
ATOM 623 O O . ILE A 1 78 ? 20.953 -2.156 -14.188 1 98.12 78 ILE A O 1
ATOM 627 N N . PRO A 1 79 ? 22.812 -0.99 -14.086 1 98 79 PRO A N 1
ATOM 628 C CA . PRO A 1 79 ? 23.344 -1.757 -15.219 1 98 79 PRO A CA 1
ATOM 629 C C . PRO A 1 79 ? 23.453 -3.248 -14.914 1 98 79 PRO A C 1
ATOM 631 O O . PRO A 1 79 ? 23.297 -4.082 -15.812 1 98 79 PRO A O 1
ATOM 634 N N . SER A 1 80 ? 23.766 -3.535 -13.703 1 98.19 80 SER A N 1
ATOM 635 C CA . SER A 1 80 ? 23.875 -4.941 -13.32 1 98.19 80 SER A CA 1
ATOM 636 C C . SER A 1 80 ? 22.531 -5.66 -13.492 1 98.19 80 SER A C 1
ATOM 638 O O . SER A 1 80 ? 22.484 -6.766 -14.039 1 98.19 80 SER A O 1
ATOM 640 N N . ILE A 1 81 ? 21.516 -5.027 -13.086 1 97.44 81 ILE A N 1
ATOM 641 C CA . ILE A 1 81 ? 20.188 -5.613 -13.234 1 97.44 81 ILE A CA 1
ATOM 642 C C . ILE A 1 81 ? 19.812 -5.691 -14.719 1 97.44 81 ILE A C 1
ATOM 644 O O . ILE A 1 81 ? 19.188 -6.66 -15.156 1 97.44 81 ILE A O 1
ATOM 648 N N . TRP A 1 82 ? 20.234 -4.695 -15.469 1 97.12 82 TRP A N 1
ATOM 649 C CA . TRP A 1 82 ? 20.031 -4.727 -16.922 1 97.12 82 TRP A CA 1
ATOM 650 C C . TRP A 1 82 ? 20.656 -5.973 -17.531 1 97.12 82 TRP A C 1
ATOM 652 O O . TRP A 1 82 ? 20 -6.695 -18.281 1 97.12 82 TRP A O 1
ATOM 662 N N . PHE A 1 83 ? 21.859 -6.297 -17.188 1 97 83 PHE A N 1
ATOM 663 C CA . PHE A 1 83 ? 22.578 -7.438 -17.75 1 97 83 PHE A CA 1
ATOM 664 C C . PHE A 1 83 ? 21.922 -8.75 -17.328 1 97 83 PHE A C 1
ATOM 666 O O . PHE A 1 83 ? 21.781 -9.672 -18.141 1 97 83 PHE A O 1
ATOM 673 N N . LEU A 1 84 ? 21.5 -8.766 -16.125 1 96 84 LEU A N 1
ATOM 674 C CA . LEU A 1 84 ? 20.875 -9.992 -15.641 1 96 84 LEU A CA 1
ATOM 675 C C . LEU A 1 84 ? 19.531 -10.242 -16.312 1 96 84 LEU A C 1
ATOM 677 O O . LEU A 1 84 ? 19.25 -11.359 -16.75 1 96 84 LEU A O 1
ATOM 681 N N . GLU A 1 85 ? 18.734 -9.211 -16.5 1 95.19 85 GLU A N 1
ATOM 682 C CA . GLU A 1 85 ? 17.438 -9.344 -17.125 1 95.19 85 GLU A CA 1
ATOM 683 C C . GLU A 1 85 ? 17.562 -9.672 -18.609 1 95.19 85 GLU A C 1
ATOM 685 O O . GLU A 1 85 ? 16.797 -10.469 -19.156 1 95.19 85 GLU A O 1
ATOM 690 N N . LEU A 1 86 ? 18.5 -9.07 -19.25 1 93.88 86 LEU A N 1
ATOM 691 C CA . LEU A 1 86 ? 18.703 -9.344 -20.656 1 93.88 86 LEU A CA 1
ATOM 692 C C . LEU A 1 86 ? 19.25 -10.75 -20.875 1 93.88 86 LEU A C 1
ATOM 694 O O . LEU A 1 86 ? 18.922 -11.398 -21.875 1 93.88 86 LEU A O 1
ATOM 698 N N . SER A 1 87 ? 20.047 -11.195 -19.922 1 92.12 87 SER A N 1
ATOM 699 C CA . SER A 1 87 ? 20.516 -12.578 -20.016 1 92.12 87 SER A CA 1
ATOM 700 C C . SER A 1 87 ? 19.359 -13.562 -19.844 1 92.12 87 SER A C 1
ATOM 702 O O . SER A 1 87 ? 19.328 -14.602 -20.5 1 92.12 87 SER A O 1
ATOM 704 N N . LEU A 1 88 ? 18.484 -13.211 -18.953 1 90.19 88 LEU A N 1
ATOM 705 C CA . LEU A 1 88 ? 17.297 -14.039 -18.781 1 90.19 88 LEU A CA 1
ATOM 706 C C . LEU A 1 88 ? 16.453 -14.055 -20.047 1 90.19 88 LEU A C 1
ATOM 708 O O . LEU A 1 88 ? 15.93 -15.102 -20.438 1 90.19 88 LEU A O 1
ATOM 712 N N . LEU A 1 89 ? 16.328 -12.93 -20.656 1 88.56 89 LEU A N 1
ATOM 713 C CA . LEU A 1 89 ? 15.578 -12.82 -21.906 1 88.56 89 LEU A CA 1
ATOM 714 C C . LEU A 1 89 ? 16.203 -13.688 -23 1 88.56 89 LEU A C 1
ATOM 716 O O . LEU A 1 89 ? 15.492 -14.375 -23.734 1 88.56 89 LEU A O 1
ATOM 720 N N . GLN A 1 90 ? 17.453 -13.742 -23.109 1 85.31 90 GLN A N 1
ATOM 721 C CA . GLN A 1 90 ? 18.172 -14.523 -24.109 1 85.31 90 GLN A CA 1
ATOM 722 C C . GLN A 1 90 ? 18 -16.016 -23.875 1 85.31 90 GLN A C 1
ATOM 724 O O . GLN A 1 90 ? 17.953 -16.797 -24.812 1 85.31 90 GLN A O 1
ATOM 729 N N . SER A 1 91 ? 17.906 -16.297 -22.625 1 80.75 91 SER A N 1
ATOM 730 C CA . SER A 1 91 ? 17.734 -17.703 -22.297 1 80.75 91 SER A CA 1
ATOM 731 C C . SER A 1 91 ? 16.344 -18.203 -22.672 1 80.75 91 SER A C 1
ATOM 733 O O . SER A 1 91 ? 16.141 -19.391 -22.891 1 80.75 91 SER A O 1
ATOM 735 N N . LYS A 1 92 ? 15.445 -17.328 -22.734 1 73.88 92 LYS A N 1
ATOM 736 C CA . LYS A 1 92 ? 14.062 -17.688 -23.047 1 73.88 92 LYS A CA 1
ATOM 737 C C . LYS A 1 92 ? 13.828 -17.703 -24.547 1 73.88 92 LYS A C 1
ATOM 739 O O . LYS A 1 92 ? 12.875 -18.328 -25.031 1 73.88 92 LYS A O 1
ATOM 744 N N . LEU A 1 93 ? 14.633 -17 -25.219 1 67.69 93 LEU A N 1
ATOM 745 C CA . LEU A 1 93 ? 14.516 -16.984 -26.672 1 67.69 93 LEU A CA 1
ATOM 746 C C . LEU A 1 93 ? 15.031 -18.281 -27.266 1 67.69 93 LEU A C 1
ATOM 748 O O . LEU A 1 93 ? 16 -18.859 -26.766 1 67.69 93 LEU A O 1
ATOM 752 N N . PRO A 1 94 ? 14.094 -19.062 -27.922 1 56.94 94 PRO A N 1
ATOM 753 C CA . PRO A 1 94 ? 14.531 -20.312 -28.547 1 56.94 94 PRO A CA 1
ATOM 754 C C . PRO A 1 94 ? 15.914 -20.203 -29.188 1 56.94 94 PRO A C 1
ATOM 756 O O . PRO A 1 94 ? 16.156 -19.281 -29.969 1 56.94 94 PRO A O 1
ATOM 759 N N . VAL A 1 95 ? 16.953 -20.281 -28.438 1 47.94 95 VAL A N 1
ATOM 760 C CA . VAL A 1 95 ? 18.219 -20.469 -29.125 1 47.94 95 VAL A CA 1
ATOM 761 C C . VAL A 1 95 ? 18.016 -21.359 -30.359 1 47.94 95 VAL A C 1
ATOM 763 O O . VAL A 1 95 ? 17.234 -22.312 -30.328 1 47.94 95 VAL A O 1
ATOM 766 N N . ASN A 1 96 ? 18.312 -21.094 -31.578 1 36.97 96 ASN A N 1
ATOM 767 C CA . ASN A 1 96 ? 18.859 -22.109 -32.469 1 36.97 96 ASN A CA 1
ATOM 768 C C . ASN A 1 96 ? 19.656 -23.156 -31.703 1 36.97 96 ASN A C 1
ATOM 770 O O . ASN A 1 96 ? 20.234 -22.844 -30.656 1 36.97 96 ASN A O 1
ATOM 774 N N . ASN A 1 97 ? 19.656 -24.562 -31.969 1 33.28 97 ASN A N 1
ATOM 775 C CA . ASN A 1 97 ? 20.234 -25.844 -31.547 1 33.28 97 ASN A CA 1
ATOM 776 C C . ASN A 1 97 ? 21.672 -25.672 -31.078 1 33.28 97 ASN A C 1
ATOM 778 O O . ASN A 1 97 ? 22.438 -26.625 -31.062 1 33.28 97 ASN A O 1
ATOM 782 N N . SER A 1 98 ? 22.5 -24.688 -31.172 1 35 98 SER A N 1
ATOM 783 C CA . SER A 1 98 ? 23.828 -25.172 -30.828 1 35 98 SER A CA 1
ATOM 784 C C . SER A 1 98 ? 23.953 -25.453 -29.328 1 35 98 SER A C 1
ATOM 786 O O . SER A 1 98 ? 23.672 -24.578 -28.516 1 35 98 SER A O 1
ATOM 788 N N . SER A 1 99 ? 23.719 -26.703 -28.734 1 35.97 99 SER A N 1
ATOM 789 C CA . SER A 1 99 ? 23.844 -27.562 -27.547 1 35.97 99 SER A CA 1
ATOM 790 C C . SER A 1 99 ? 25.047 -27.141 -26.703 1 35.97 99 SER A C 1
ATOM 792 O O . SER A 1 99 ? 26.031 -27.891 -26.609 1 35.97 99 SER A O 1
ATOM 794 N N . GLY A 1 100 ? 25.766 -26.062 -26.609 1 34.03 100 GLY A N 1
ATOM 795 C CA . GLY A 1 100 ? 26.953 -26.281 -25.797 1 34.03 100 GLY A CA 1
ATOM 796 C C . GLY A 1 100 ? 26.625 -26.578 -24.344 1 34.03 100 GLY A C 1
ATOM 797 O O . GLY A 1 100 ? 25.703 -25.984 -23.781 1 34.03 100 GLY A O 1
ATOM 798 N N . PRO A 1 101 ? 26.938 -27.859 -23.75 1 36.91 101 PRO A N 1
ATOM 799 C CA . PRO A 1 101 ? 26.844 -28.609 -22.484 1 36.91 101 PRO A CA 1
ATOM 800 C C . PRO A 1 101 ? 27.25 -27.766 -21.281 1 36.91 101 PRO A C 1
ATOM 802 O O . PRO A 1 101 ? 27 -28.172 -20.141 1 36.91 101 PRO A O 1
ATOM 805 N N . GLU A 1 102 ? 28.094 -26.688 -21.359 1 36.56 102 GLU A N 1
ATOM 806 C CA . GLU A 1 102 ? 29.094 -26.453 -20.328 1 36.56 102 GLU A CA 1
ATOM 807 C C . GLU A 1 102 ? 28.484 -25.797 -19.094 1 36.56 102 GLU A C 1
ATOM 809 O O . GLU A 1 102 ? 29.188 -25.578 -18.094 1 36.56 102 GLU A O 1
ATOM 814 N N . LEU A 1 103 ? 27.297 -25.312 -19.047 1 34.78 103 LEU A N 1
ATOM 815 C CA . LEU A 1 103 ? 27.141 -24.391 -17.906 1 34.78 103 LEU A CA 1
ATOM 816 C C . LEU A 1 103 ? 26.828 -25.172 -16.625 1 34.78 103 LEU A C 1
ATOM 818 O O . LEU A 1 103 ? 26.531 -24.578 -15.594 1 34.78 103 LEU A O 1
ATOM 822 N N . HIS A 1 104 ? 26.969 -26.672 -16.578 1 33.53 104 HIS A N 1
ATOM 823 C CA . HIS A 1 104 ? 26.656 -27.469 -15.398 1 33.53 104 HIS A CA 1
ATOM 824 C C . HIS A 1 104 ? 27.734 -27.328 -14.336 1 33.53 104 HIS A C 1
ATOM 826 O O . HIS A 1 104 ? 27.609 -27.875 -13.234 1 33.53 104 HIS A O 1
ATOM 832 N N . LEU A 1 105 ? 28.969 -26.891 -14.562 1 31.48 105 LEU A N 1
ATOM 833 C CA . LEU A 1 105 ? 30.125 -27.234 -13.719 1 31.48 105 LEU A CA 1
ATOM 834 C C . LEU A 1 105 ? 30.094 -26.438 -12.422 1 31.48 105 LEU A C 1
ATOM 836 O O . LEU A 1 105 ? 30.781 -26.781 -11.461 1 31.48 105 LEU A O 1
ATOM 840 N N . LEU A 1 106 ? 29.594 -25.266 -12.266 1 30.95 106 LEU A N 1
ATOM 841 C CA . LEU A 1 106 ? 29.969 -24.562 -11.047 1 30.95 106 LEU A CA 1
ATOM 842 C C . LEU A 1 106 ? 29.094 -25.016 -9.875 1 30.95 106 LEU A C 1
ATOM 844 O O . LEU A 1 106 ? 28.328 -24.219 -9.328 1 30.95 106 LEU A O 1
ATOM 848 N N . ALA A 1 107 ? 28.703 -26.344 -9.711 1 34.59 107 ALA A N 1
ATOM 849 C CA . ALA A 1 107 ? 27.953 -27.062 -8.688 1 34.59 107 ALA A CA 1
ATOM 850 C C . ALA A 1 107 ? 28.766 -27.203 -7.406 1 34.59 107 ALA A C 1
ATOM 852 O O . ALA A 1 107 ? 28.266 -27.688 -6.395 1 34.59 107 ALA A O 1
ATOM 853 N N . GLY A 1 108 ? 30.094 -26.875 -7.223 1 30.95 108 GLY A N 1
ATOM 854 C CA . GLY A 1 108 ? 30.891 -27.438 -6.137 1 30.95 108 GLY A CA 1
ATOM 855 C C . GLY A 1 108 ? 30.812 -26.609 -4.867 1 30.95 108 GLY A C 1
ATOM 856 O O . GLY A 1 108 ? 31.438 -26.953 -3.859 1 30.95 108 GLY A O 1
ATOM 857 N N . ILE A 1 109 ? 30.859 -25.328 -4.832 1 34.09 109 ILE A N 1
ATOM 858 C CA . ILE A 1 109 ? 31.125 -24.812 -3.49 1 34.09 109 ILE A CA 1
ATOM 859 C C . ILE A 1 109 ? 29.922 -25.078 -2.588 1 34.09 109 ILE A C 1
ATOM 861 O O . ILE A 1 109 ? 28.797 -24.672 -2.891 1 34.09 109 ILE A O 1
ATOM 865 N N . PRO A 1 110 ? 29.953 -26.031 -1.559 1 34.06 110 PRO A N 1
ATOM 866 C CA . PRO A 1 110 ? 28.953 -26.578 -0.636 1 34.06 110 PRO A CA 1
ATOM 867 C C . PRO A 1 110 ? 28.125 -25.484 0.039 1 34.06 110 PRO A C 1
ATOM 869 O O . PRO A 1 110 ? 27.031 -25.766 0.545 1 34.06 110 PRO A O 1
ATOM 872 N N . ILE A 1 111 ? 28.797 -24.547 0.653 1 36.41 111 ILE A N 1
ATOM 873 C CA . ILE A 1 111 ? 28.047 -23.75 1.617 1 36.41 111 ILE A CA 1
ATOM 874 C C . ILE A 1 111 ? 26.719 -23.344 1.017 1 36.41 111 ILE A C 1
ATOM 876 O O . ILE A 1 111 ? 25.672 -23.406 1.688 1 36.41 111 ILE A O 1
ATOM 880 N N . THR A 1 112 ? 26.688 -22.422 -0.061 1 37 112 THR A N 1
ATOM 881 C CA . THR A 1 112 ? 25.531 -21.641 -0.489 1 37 112 THR A CA 1
ATOM 882 C C . THR A 1 112 ? 24.609 -22.484 -1.369 1 37 112 THR A C 1
ATOM 884 O O . THR A 1 112 ? 24.625 -22.344 -2.594 1 37 112 THR A O 1
ATOM 887 N N . ALA A 1 113 ? 24.5 -23.625 -1.386 1 37.94 113 ALA A N 1
ATOM 888 C CA . ALA A 1 113 ? 23.797 -24.656 -2.129 1 37.94 113 ALA A CA 1
ATOM 889 C C . ALA A 1 113 ? 22.328 -24.328 -2.297 1 37.94 113 ALA A C 1
ATOM 891 O O . ALA A 1 113 ? 21.766 -24.484 -3.379 1 37.94 113 ALA A O 1
ATOM 892 N N . GLY A 1 114 ? 21.734 -24.047 -1.109 1 38.75 114 GLY A N 1
ATOM 893 C CA . GLY A 1 114 ? 20.297 -23.812 -1.174 1 38.75 114 GLY A CA 1
ATOM 894 C C . GLY A 1 114 ? 19.938 -22.578 -1.972 1 38.75 114 GLY A C 1
ATOM 895 O O . GLY A 1 114 ? 18.953 -22.594 -2.719 1 38.75 114 GLY A O 1
ATOM 896 N N . ILE A 1 115 ? 20.578 -21.422 -1.681 1 42.62 115 ILE A N 1
ATOM 897 C CA . ILE A 1 115 ? 20.312 -20.172 -2.383 1 42.62 115 ILE A CA 1
ATOM 898 C C . ILE A 1 115 ? 20.859 -20.266 -3.809 1 42.62 115 ILE A C 1
ATOM 900 O O . ILE A 1 115 ? 20.25 -19.719 -4.742 1 42.62 115 ILE A O 1
ATOM 904 N N . VAL A 1 116 ? 22.062 -20.906 -4.047 1 44.81 116 VAL A N 1
ATOM 905 C CA . VAL A 1 116 ? 22.734 -21.031 -5.336 1 44.81 116 VAL A CA 1
ATOM 906 C C . VAL A 1 116 ? 21.891 -21.875 -6.273 1 44.81 116 VAL A C 1
ATOM 908 O O . VAL A 1 116 ? 21.891 -21.672 -7.492 1 44.81 116 VAL A O 1
ATOM 911 N N . GLU A 1 117 ? 21.094 -22.719 -5.645 1 50.59 117 GLU A N 1
ATOM 912 C CA . GLU A 1 117 ? 20.281 -23.578 -6.484 1 50.59 117 GLU A CA 1
ATOM 913 C C . GLU A 1 117 ? 19.016 -22.875 -6.949 1 50.59 117 GLU A C 1
ATOM 915 O O . GLU A 1 117 ? 18.172 -23.484 -7.609 1 50.59 117 GLU A O 1
ATOM 920 N N . LEU A 1 118 ? 19.094 -21.547 -6.695 1 59.69 118 LEU A N 1
ATOM 921 C CA . LEU A 1 118 ? 17.859 -20.875 -7.133 1 59.69 118 LEU A CA 1
ATOM 922 C C . LEU A 1 118 ? 17.844 -20.703 -8.648 1 59.69 118 LEU A C 1
ATOM 924 O O . LEU A 1 118 ? 18.891 -20.484 -9.266 1 59.69 118 LEU A O 1
ATOM 928 N N . ASP A 1 119 ? 16.828 -20.953 -9.18 1 79.88 119 ASP A N 1
ATOM 929 C CA . ASP A 1 119 ? 16.547 -20.641 -10.578 1 79.88 119 ASP A CA 1
ATOM 930 C C . ASP A 1 119 ? 16.969 -19.203 -10.906 1 79.88 119 ASP A C 1
ATOM 932 O O . ASP A 1 119 ? 16.859 -18.312 -10.062 1 79.88 119 ASP A O 1
ATOM 936 N N . PRO A 1 120 ? 17.797 -19.016 -11.945 1 82.62 120 PRO A N 1
ATOM 937 C CA . PRO A 1 120 ? 18.25 -17.672 -12.352 1 82.62 120 PRO A CA 1
ATOM 938 C C . PRO A 1 120 ? 17.172 -16.609 -12.227 1 82.62 120 PRO A C 1
ATOM 940 O O . PRO A 1 120 ? 17.453 -15.469 -11.859 1 82.62 120 PRO A O 1
ATOM 943 N N . GLU A 1 121 ? 16.016 -16.969 -12.414 1 85.31 121 GLU A N 1
ATOM 944 C CA . GLU A 1 121 ? 14.906 -16.031 -12.297 1 85.31 121 GLU A CA 1
ATOM 945 C C . GLU A 1 121 ? 14.695 -15.602 -10.844 1 85.31 121 GLU A C 1
ATOM 947 O O . GLU A 1 121 ? 14.406 -14.43 -10.57 1 85.31 121 GLU A O 1
ATOM 952 N N . ASN A 1 122 ? 14.875 -16.5 -9.984 1 87 122 ASN A N 1
ATOM 953 C CA . ASN A 1 122 ? 14.711 -16.188 -8.562 1 87 122 ASN A CA 1
ATOM 954 C C . ASN A 1 122 ? 15.859 -15.328 -8.039 1 87 122 ASN A C 1
ATOM 956 O O . ASN A 1 122 ? 15.656 -14.492 -7.156 1 87 122 ASN A O 1
ATOM 960 N N . TRP A 1 123 ? 16.938 -15.539 -8.617 1 89 123 TRP A N 1
ATOM 961 C CA . TRP A 1 123 ? 18.094 -14.711 -8.242 1 89 123 TRP A CA 1
ATOM 962 C C . TRP A 1 123 ? 17.859 -13.25 -8.625 1 89 123 TRP A C 1
ATOM 964 O O . TRP A 1 123 ? 18.047 -12.352 -7.812 1 89 123 TRP A O 1
ATOM 974 N N . VAL A 1 124 ? 17.469 -13.055 -9.828 1 92.12 124 VAL A N 1
ATOM 975 C CA . VAL A 1 124 ? 17.281 -11.695 -10.328 1 92.12 124 VAL A CA 1
ATOM 976 C C . VAL A 1 124 ? 16.172 -11.008 -9.539 1 92.12 124 VAL A C 1
ATOM 978 O O . VAL A 1 124 ? 16.312 -9.859 -9.109 1 92.12 124 VAL A O 1
ATOM 981 N N . ALA A 1 125 ? 15.133 -11.773 -9.297 1 91.12 125 ALA A N 1
ATOM 982 C CA . ALA A 1 125 ? 14.023 -11.234 -8.523 1 91.12 125 ALA A CA 1
ATOM 983 C C . ALA A 1 125 ? 14.453 -10.891 -7.102 1 91.12 125 ALA A C 1
ATOM 985 O O . ALA A 1 125 ? 14.055 -9.859 -6.559 1 91.12 125 ALA A O 1
ATOM 986 N N . GLY A 1 126 ? 15.242 -11.75 -6.539 1 92.38 126 GLY A N 1
ATOM 987 C CA . GLY A 1 126 ? 15.758 -11.492 -5.199 1 92.38 126 GLY A CA 1
ATOM 988 C C . GLY A 1 126 ? 16.609 -10.25 -5.117 1 92.38 126 GLY A C 1
ATOM 989 O O . GLY A 1 126 ? 16.5 -9.469 -4.168 1 92.38 126 GLY A O 1
ATOM 990 N N . LEU A 1 127 ? 17.391 -10.07 -6.074 1 95 127 LEU A N 1
ATOM 991 C CA . LEU A 1 127 ? 18.266 -8.906 -6.09 1 95 127 LEU A CA 1
ATOM 992 C C . LEU A 1 127 ? 17.469 -7.625 -6.301 1 95 127 LEU A C 1
ATOM 994 O O . LEU A 1 127 ? 17.781 -6.59 -5.707 1 95 127 LEU A O 1
ATOM 998 N N . GLU A 1 128 ? 16.5 -7.672 -7.133 1 95.12 128 GLU A N 1
ATOM 999 C CA . GLU A 1 128 ? 15.625 -6.52 -7.359 1 95.12 128 GLU A CA 1
ATOM 1000 C C . GLU A 1 128 ? 14.867 -6.141 -6.09 1 95.12 128 GLU A C 1
ATOM 1002 O O . GLU A 1 128 ? 14.797 -4.961 -5.73 1 95.12 128 GLU A O 1
ATOM 1007 N N . GLN A 1 129 ? 14.352 -7.117 -5.426 1 93.38 129 GLN A N 1
ATOM 1008 C CA . GLN A 1 129 ? 13.594 -6.875 -4.199 1 93.38 129 GLN A CA 1
ATOM 1009 C C . GLN A 1 129 ? 14.5 -6.363 -3.086 1 93.38 129 GLN A C 1
ATOM 1011 O O . GLN A 1 129 ? 14.148 -5.422 -2.373 1 93.38 129 GLN A O 1
ATOM 1016 N N . THR A 1 130 ? 15.625 -6.973 -2.969 1 95 130 THR A N 1
ATOM 1017 C CA . THR A 1 130 ? 16.547 -6.547 -1.916 1 95 130 THR A CA 1
ATOM 1018 C C . THR A 1 130 ? 17.094 -5.152 -2.209 1 95 130 THR A C 1
ATOM 1020 O O . THR A 1 130 ? 17.391 -4.391 -1.288 1 95 130 THR A O 1
ATOM 1023 N N . MET A 1 131 ? 17.219 -4.828 -3.479 1 96.69 131 MET A N 1
ATOM 1024 C CA . MET A 1 131 ? 17.656 -3.482 -3.842 1 96.69 131 MET A CA 1
ATOM 1025 C C . MET A 1 131 ? 16.719 -2.43 -3.26 1 96.69 131 MET A C 1
ATOM 1027 O O . MET A 1 131 ? 17.172 -1.438 -2.686 1 96.69 131 MET A O 1
ATOM 1031 N N . LEU A 1 132 ? 15.484 -2.67 -3.377 1 94.19 132 LEU A N 1
ATOM 1032 C CA . LEU A 1 132 ? 14.508 -1.703 -2.881 1 94.19 132 LEU A CA 1
ATOM 1033 C C . LEU A 1 132 ? 14.562 -1.609 -1.36 1 94.19 132 LEU A C 1
ATOM 1035 O O . LEU A 1 132 ? 14.469 -0.516 -0.798 1 94.19 132 LEU A O 1
ATOM 1039 N N . ILE A 1 133 ? 14.781 -2.721 -0.73 1 94.19 133 ILE A N 1
ATOM 1040 C CA . ILE A 1 133 ? 14.891 -2.744 0.724 1 94.19 133 ILE A CA 1
ATOM 1041 C C . ILE A 1 133 ? 16.141 -1.988 1.161 1 94.19 133 ILE A C 1
ATOM 1043 O O . ILE A 1 133 ? 16.094 -1.188 2.1 1 94.19 133 ILE A O 1
ATOM 1047 N N . VAL A 1 134 ? 17.141 -2.242 0.474 1 96.38 134 VAL A N 1
ATOM 1048 C CA . VAL A 1 134 ? 18.422 -1.614 0.803 1 96.38 134 VAL A CA 1
ATOM 1049 C C . VAL A 1 134 ? 18.328 -0.105 0.588 1 96.38 134 VAL A C 1
ATOM 1051 O O . VAL A 1 134 ? 18.906 0.675 1.345 1 96.38 134 VAL A O 1
ATOM 1054 N N . LEU A 1 135 ? 17.625 0.336 -0.413 1 95.56 135 LEU A N 1
ATOM 1055 C CA . LEU A 1 135 ? 17.453 1.762 -0.668 1 95.56 135 LEU A CA 1
ATOM 1056 C C . LEU A 1 135 ? 16.703 2.434 0.478 1 95.56 135 LEU A C 1
ATOM 1058 O O . LEU A 1 135 ? 17.094 3.51 0.934 1 95.56 135 LEU A O 1
ATOM 1062 N N . VAL A 1 136 ? 15.711 1.759 0.985 1 93.56 136 VAL A N 1
ATOM 1063 C CA . VAL A 1 136 ? 14.93 2.312 2.086 1 93.56 136 VAL A CA 1
ATOM 1064 C C . VAL A 1 136 ? 15.766 2.311 3.365 1 93.56 136 VAL A C 1
ATOM 1066 O O . VAL A 1 136 ? 15.859 3.33 4.055 1 93.56 136 VAL A O 1
ATOM 1069 N N . LEU A 1 137 ? 16.406 1.249 3.613 1 94.31 137 LEU A N 1
ATOM 1070 C CA . LEU A 1 137 ? 17.234 1.126 4.812 1 94.31 137 LEU A CA 1
ATOM 1071 C C . LEU A 1 137 ? 18.422 2.074 4.754 1 94.31 137 LEU A C 1
ATOM 1073 O O . LEU A 1 137 ? 18.812 2.646 5.773 1 94.31 137 LEU A O 1
ATOM 1077 N N . GLY A 1 138 ? 18.969 2.139 3.598 1 93.69 138 GLY A N 1
ATOM 1078 C CA . GLY A 1 138 ? 20.078 3.064 3.428 1 93.69 138 GLY A CA 1
ATOM 1079 C C . GLY A 1 138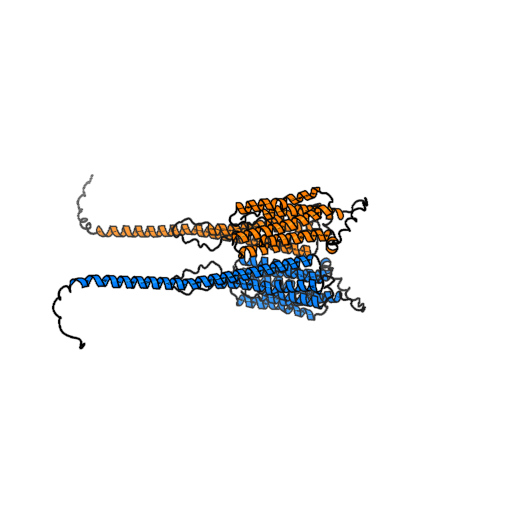 ? 19.719 4.5 3.756 1 93.69 138 GLY A C 1
ATOM 1080 O O . GLY A 1 138 ? 20.453 5.191 4.457 1 93.69 138 GLY A O 1
ATOM 1081 N N . ARG A 1 139 ? 18.625 4.906 3.279 1 91.19 139 ARG A N 1
ATOM 1082 C CA . ARG A 1 139 ? 18.172 6.262 3.588 1 91.19 139 ARG A CA 1
ATOM 1083 C C . ARG A 1 139 ? 17.828 6.398 5.07 1 91.19 139 ARG A C 1
ATOM 1085 O O . ARG A 1 139 ? 18.062 7.453 5.664 1 91.19 139 ARG A O 1
ATOM 1092 N N . TRP A 1 140 ? 17.219 5.383 5.598 1 90.38 140 TRP A N 1
ATOM 1093 C CA . TRP A 1 140 ? 16.859 5.387 7.012 1 90.38 140 TRP A CA 1
ATOM 1094 C C . TRP A 1 140 ? 18.109 5.543 7.883 1 90.38 140 TRP A C 1
ATOM 1096 O O . TRP A 1 140 ? 18.078 6.25 8.891 1 90.38 140 TRP A O 1
ATOM 1106 N N . LEU A 1 141 ? 19.203 4.953 7.492 1 90.69 141 LEU A N 1
ATOM 1107 C CA . LEU A 1 141 ? 20.438 4.934 8.273 1 90.69 141 LEU A CA 1
ATOM 1108 C C . LEU A 1 141 ? 21.25 6.211 8.047 1 90.69 141 LEU A C 1
ATOM 1110 O O . LEU A 1 141 ? 22 6.629 8.922 1 90.69 141 LEU A O 1
ATOM 1114 N N . MET A 1 142 ? 21.031 6.855 6.973 1 88.31 142 MET A N 1
ATOM 1115 C CA . MET A 1 142 ? 21.766 8.078 6.648 1 88.31 142 MET A CA 1
ATOM 1116 C C . MET A 1 142 ? 21.406 9.195 7.629 1 88.31 142 MET A C 1
ATOM 1118 O O . MET A 1 142 ? 20.297 9.234 8.164 1 88.31 142 MET A O 1
ATOM 1122 N N . PRO A 1 143 ? 22.438 9.992 7.883 1 84.25 143 PRO A N 1
ATOM 1123 C CA . PRO A 1 143 ? 22.109 11.141 8.727 1 84.25 143 PRO A CA 1
ATOM 1124 C C . PRO A 1 143 ? 20.938 11.945 8.188 1 84.25 143 PRO A C 1
ATOM 1126 O O . PRO A 1 143 ? 20.781 12.094 6.977 1 84.25 143 PRO A O 1
ATOM 1129 N N . LYS A 1 144 ? 20.172 12.312 9.055 1 78.94 144 LYS A N 1
ATOM 1130 C CA . LYS A 1 144 ? 18.906 12.938 8.703 1 78.94 144 LYS A CA 1
ATOM 1131 C C . LYS A 1 144 ? 19.125 14.297 8.055 1 78.94 144 LYS A C 1
ATOM 1133 O O . LYS A 1 144 ? 18.234 14.805 7.352 1 78.94 144 LYS A O 1
ATOM 1138 N N . GLY A 1 145 ? 20.281 14.891 8.18 1 75.56 145 GLY A N 1
ATOM 1139 C CA . GLY A 1 145 ? 20.484 16.234 7.648 1 75.56 145 GLY A CA 1
ATOM 1140 C C . GLY A 1 145 ? 19.578 17.266 8.266 1 75.56 145 GLY A C 1
ATOM 1141 O O . GLY A 1 145 ? 19.469 17.359 9.484 1 75.56 145 GLY A O 1
ATOM 1142 N N . ASP A 1 146 ? 18.812 18 7.418 1 73.06 146 ASP A N 1
ATOM 1143 C CA . ASP A 1 146 ? 17.969 19.094 7.871 1 73.06 146 ASP A CA 1
ATOM 1144 C C . ASP A 1 146 ? 16.516 18.641 8.016 1 73.06 146 ASP A C 1
ATOM 1146 O O . ASP A 1 146 ? 15.641 19.453 8.344 1 73.06 146 ASP A O 1
ATOM 1150 N N . MET A 1 147 ? 16.312 17.391 7.945 1 76.94 147 MET A N 1
ATOM 1151 C CA . MET A 1 147 ? 14.953 16.875 8.016 1 76.94 147 MET A CA 1
ATOM 1152 C C . MET A 1 147 ? 14.594 16.484 9.438 1 76.94 147 MET A C 1
ATOM 1154 O O . MET A 1 147 ? 15.453 16.047 10.211 1 76.94 147 MET A O 1
ATOM 1158 N N . SER A 1 148 ? 13.297 16.797 9.719 1 80.5 148 SER A N 1
ATOM 1159 C CA . SER A 1 148 ? 12.805 16.281 10.992 1 80.5 148 SER A CA 1
ATOM 1160 C C . SER A 1 148 ? 12.602 14.773 10.945 1 80.5 148 SER A C 1
ATOM 1162 O O . SER A 1 148 ? 12.531 14.188 9.859 1 80.5 148 SER A O 1
ATOM 1164 N N . ARG A 1 149 ? 12.648 14.164 12.039 1 82.88 149 ARG A N 1
ATOM 1165 C CA . ARG A 1 149 ? 12.43 12.719 12.125 1 82.88 149 ARG A CA 1
ATOM 1166 C C . ARG A 1 149 ? 11.078 12.336 11.531 1 82.88 149 ARG A C 1
ATOM 1168 O O . ARG A 1 149 ? 10.945 11.273 10.922 1 82.88 149 ARG A O 1
ATOM 1175 N N . ASP A 1 150 ? 10.133 13.227 11.727 1 79.38 150 ASP A N 1
ATOM 1176 C CA . ASP A 1 150 ? 8.812 12.969 11.164 1 79.38 150 ASP A CA 1
ATOM 1177 C C . ASP A 1 150 ? 8.844 13.055 9.641 1 79.38 150 ASP A C 1
ATOM 1179 O O . ASP A 1 150 ? 8.258 12.203 8.961 1 79.38 150 ASP A O 1
ATOM 1183 N N . GLN A 1 151 ? 9.523 13.984 9.188 1 78.44 151 GLN A N 1
ATOM 1184 C CA . GLN A 1 151 ? 9.656 14.141 7.742 1 78.44 151 GLN A CA 1
ATOM 1185 C C . GLN A 1 151 ? 10.391 12.953 7.129 1 78.44 151 GLN A C 1
ATOM 1187 O O . GLN A 1 151 ? 10.039 12.492 6.039 1 78.44 151 GLN A O 1
ATOM 1192 N N . LEU A 1 152 ? 11.398 12.5 7.832 1 84.31 152 LEU A N 1
ATOM 1193 C CA . LEU A 1 152 ? 12.148 11.352 7.352 1 84.31 152 LEU A CA 1
ATOM 1194 C C . LEU A 1 152 ? 11.266 10.102 7.301 1 84.31 152 LEU A C 1
ATOM 1196 O O . LEU A 1 152 ? 11.297 9.359 6.324 1 84.31 152 LEU A O 1
ATOM 1200 N N . SER A 1 153 ? 10.547 9.938 8.328 1 84.31 153 SER A N 1
ATOM 1201 C CA . SER A 1 153 ? 9.672 8.766 8.359 1 84.31 153 SER A CA 1
ATOM 1202 C C . SER A 1 153 ? 8.648 8.805 7.234 1 84.31 153 SER A C 1
ATOM 1204 O O . SER A 1 153 ? 8.336 7.777 6.633 1 84.31 153 SER A O 1
ATOM 1206 N N . GLN A 1 154 ? 8.109 9.898 6.949 1 80.81 154 GLN A N 1
ATOM 1207 C CA . GLN A 1 154 ? 7.172 10.055 5.844 1 80.81 154 GLN A CA 1
ATOM 1208 C C . GLN A 1 154 ? 7.836 9.758 4.504 1 80.81 154 GLN A C 1
ATOM 1210 O O . GLN A 1 154 ? 7.242 9.117 3.639 1 80.81 154 GLN A O 1
ATOM 1215 N N . LEU A 1 155 ? 8.992 10.25 4.387 1 83.44 155 LEU A N 1
ATOM 1216 C CA . LEU A 1 155 ? 9.75 10 3.166 1 83.44 155 LEU A CA 1
ATOM 1217 C C . LEU A 1 155 ? 9.992 8.5 2.977 1 83.44 155 LEU A C 1
ATOM 1219 O O . LEU A 1 155 ? 9.836 7.98 1.871 1 83.44 155 LEU A O 1
ATOM 1223 N N . LEU A 1 156 ? 10.375 7.883 4.023 1 88.81 156 LEU A N 1
ATOM 1224 C CA . LEU A 1 156 ? 10.664 6.457 3.951 1 88.81 156 LEU A CA 1
ATOM 1225 C C . LEU A 1 156 ? 9.406 5.66 3.629 1 88.81 156 LEU A C 1
ATOM 1227 O O . LEU A 1 156 ? 9.469 4.66 2.91 1 88.81 156 LEU A O 1
ATOM 1231 N N . MET A 1 157 ? 8.281 6.102 4.133 1 85.12 157 MET A N 1
ATOM 1232 C CA . MET A 1 157 ? 7.016 5.445 3.805 1 85.12 157 MET A CA 1
ATOM 1233 C C . MET A 1 157 ? 6.699 5.582 2.318 1 85.12 157 MET A C 1
ATOM 1235 O O . MET A 1 157 ? 6.203 4.641 1.696 1 85.12 157 MET A O 1
ATOM 1239 N N . VAL A 1 158 ? 6.938 6.668 1.811 1 84.31 158 VAL A N 1
ATOM 1240 C CA . VAL A 1 158 ? 6.746 6.902 0.383 1 84.31 158 VAL A CA 1
ATOM 1241 C C . VAL A 1 158 ? 7.672 5.992 -0.419 1 84.31 158 VAL A C 1
ATOM 1243 O O . VAL A 1 158 ? 7.262 5.406 -1.425 1 84.31 158 VAL A O 1
ATOM 1246 N N . TYR A 1 159 ? 8.883 5.805 0.035 1 89.06 159 TYR A N 1
ATOM 1247 C CA . TYR A 1 159 ? 9.852 4.961 -0.653 1 89.06 159 TYR A CA 1
ATOM 1248 C C . TYR A 1 159 ? 9.391 3.51 -0.689 1 89.06 159 TYR A C 1
ATOM 1250 O O . TYR A 1 159 ? 9.555 2.822 -1.7 1 89.06 159 TYR A O 1
ATOM 1258 N N . VAL A 1 160 ? 8.867 3.125 0.388 1 88.81 160 VAL A N 1
ATOM 1259 C CA . VAL A 1 160 ? 8.391 1.749 0.461 1 88.81 160 VAL A CA 1
ATOM 1260 C C . VAL A 1 160 ? 7.262 1.539 -0.547 1 88.81 160 VAL A C 1
ATOM 1262 O O . VAL A 1 160 ? 7.23 0.527 -1.251 1 88.81 160 VAL A O 1
ATOM 1265 N N . GLY A 1 161 ? 6.379 2.436 -0.588 1 85.94 161 GLY A N 1
ATOM 1266 C CA . GLY A 1 161 ? 5.301 2.359 -1.562 1 85.94 161 GLY A CA 1
ATOM 1267 C C . GLY A 1 161 ? 5.789 2.416 -2.996 1 85.94 161 GLY A C 1
ATOM 1268 O O . GLY A 1 161 ? 5.301 1.675 -3.854 1 85.94 161 GLY A O 1
ATOM 1269 N N . LEU A 1 162 ? 6.73 3.24 -3.303 1 87.88 162 LEU A N 1
ATOM 1270 C CA . LEU A 1 162 ? 7.34 3.371 -4.621 1 87.88 162 LEU A CA 1
ATOM 1271 C C . LEU A 1 162 ? 8.023 2.07 -5.035 1 87.88 162 LEU A C 1
ATOM 1273 O O . LEU A 1 162 ? 7.965 1.678 -6.199 1 87.88 162 LEU A O 1
ATOM 1277 N N . GLY A 1 163 ? 8.641 1.528 -4.043 1 89.12 163 GLY A N 1
ATOM 1278 C CA . GLY A 1 163 ? 9.344 0.288 -4.324 1 89.12 163 GLY A CA 1
ATOM 1279 C C . GLY A 1 163 ? 8.43 -0.811 -4.84 1 89.12 163 GLY A C 1
ATOM 1280 O O . GLY A 1 163 ? 8.773 -1.512 -5.793 1 89.12 163 GLY A O 1
ATOM 1281 N N . ALA A 1 164 ? 7.32 -0.938 -4.199 1 86.69 164 ALA A N 1
ATOM 1282 C CA . ALA A 1 164 ? 6.375 -1.968 -4.617 1 86.69 164 ALA A CA 1
ATOM 1283 C C . ALA A 1 164 ? 5.883 -1.715 -6.039 1 86.69 164 ALA A C 1
ATOM 1285 O O . ALA A 1 164 ? 5.738 -2.65 -6.828 1 86.69 164 ALA A O 1
ATOM 1286 N N . ASP A 1 165 ? 5.672 -0.51 -6.363 1 88.12 165 ASP A N 1
ATOM 1287 C CA . ASP A 1 165 ? 5.219 -0.145 -7.703 1 88.12 165 ASP A CA 1
ATOM 1288 C C . ASP A 1 165 ? 6.309 -0.418 -8.742 1 88.12 165 ASP A C 1
ATOM 1290 O O . ASP A 1 165 ? 6.016 -0.866 -9.852 1 88.12 165 ASP A O 1
ATOM 1294 N N . ILE A 1 166 ? 7.488 -0.153 -8.422 1 91 166 ILE A N 1
ATOM 1295 C CA . ILE A 1 166 ? 8.609 -0.367 -9.336 1 91 166 ILE A CA 1
ATOM 1296 C C . ILE A 1 166 ? 8.781 -1.862 -9.594 1 91 166 ILE A C 1
ATOM 1298 O O . ILE A 1 166 ? 9.016 -2.277 -10.734 1 91 166 ILE A O 1
ATOM 1302 N N . LEU A 1 167 ? 8.625 -2.65 -8.586 1 89.75 167 LEU A N 1
ATOM 1303 C CA . LEU A 1 167 ? 8.797 -4.09 -8.727 1 89.75 167 LEU A CA 1
ATOM 1304 C C . LEU A 1 167 ? 7.719 -4.68 -9.633 1 89.75 167 LEU A C 1
ATOM 1306 O O . LEU A 1 167 ? 7.941 -5.711 -10.281 1 89.75 167 LEU A O 1
ATOM 1310 N N . ASP A 1 168 ? 6.621 -4.012 -9.703 1 87.31 168 ASP A N 1
ATOM 1311 C CA . ASP A 1 168 ? 5.52 -4.48 -10.539 1 87.31 168 ASP A CA 1
ATOM 1312 C C . ASP A 1 168 ? 5.922 -4.523 -12.008 1 87.31 168 ASP A C 1
ATOM 1314 O O . ASP A 1 168 ? 5.402 -5.332 -12.781 1 87.31 168 ASP A O 1
ATOM 1318 N N . ILE A 1 169 ? 6.832 -3.727 -12.406 1 89.06 169 ILE A N 1
ATOM 1319 C CA . ILE A 1 169 ? 7.281 -3.686 -13.797 1 89.06 169 ILE A CA 1
ATOM 1320 C C . ILE A 1 169 ? 7.941 -5.012 -14.164 1 89.06 169 ILE A C 1
ATOM 1322 O O . ILE A 1 169 ? 7.781 -5.5 -15.289 1 89.06 169 ILE A O 1
ATOM 1326 N N . PHE A 1 170 ? 8.664 -5.582 -13.258 1 90 170 PHE A N 1
ATOM 1327 C CA . PHE A 1 170 ? 9.367 -6.824 -13.547 1 90 170 PHE A CA 1
ATOM 1328 C C . PHE A 1 170 ? 8.398 -7.992 -13.648 1 90 170 PHE A C 1
ATOM 1330 O O . PHE A 1 170 ? 8.648 -8.953 -14.375 1 90 170 PHE A O 1
ATOM 1337 N N . ASP A 1 171 ? 7.305 -7.801 -12.977 1 84.88 171 ASP A N 1
ATOM 1338 C CA . ASP A 1 171 ? 6.273 -8.828 -13.086 1 84.88 171 ASP A CA 1
ATOM 1339 C C . ASP A 1 171 ? 5.68 -8.867 -14.492 1 84.88 171 ASP A C 1
ATOM 1341 O O . ASP A 1 171 ? 5.254 -9.922 -14.961 1 84.88 171 ASP A O 1
ATOM 1345 N N . THR A 1 172 ? 5.707 -7.797 -15.117 1 88.31 172 THR A N 1
ATOM 1346 C CA . THR A 1 172 ? 5.188 -7.75 -16.484 1 88.31 172 THR A CA 1
ATOM 1347 C C . THR A 1 172 ? 6.094 -8.523 -17.438 1 88.31 172 THR A C 1
ATOM 1349 O O . THR A 1 172 ? 5.645 -9.016 -18.469 1 88.31 172 THR A O 1
ATOM 1352 N N . PHE A 1 173 ? 7.359 -8.719 -17.047 1 89.94 173 PHE A N 1
ATOM 1353 C CA . PHE A 1 173 ? 8.305 -9.43 -17.891 1 89.94 173 PHE A CA 1
ATOM 1354 C C . PHE A 1 173 ? 8.016 -10.93 -17.875 1 89.94 173 PHE A C 1
ATOM 1356 O O . PHE A 1 173 ? 8.5 -11.664 -18.734 1 89.94 173 PHE A O 1
ATOM 1363 N N . LYS A 1 174 ? 7.27 -11.305 -16.844 1 85.62 174 LYS A N 1
ATOM 1364 C CA . LYS A 1 174 ? 6.984 -12.727 -16.703 1 85.62 174 LYS A CA 1
ATOM 1365 C C . LYS A 1 174 ? 5.781 -13.141 -17.547 1 85.62 174 LYS A C 1
ATOM 1367 O O . LYS A 1 174 ? 5.539 -14.328 -17.75 1 85.62 174 LYS A O 1
ATOM 1372 N N . GLU A 1 175 ? 5.125 -12.172 -18.094 1 88 175 GLU A N 1
ATOM 1373 C CA . GLU A 1 175 ? 3.961 -12.469 -18.922 1 88 175 GLU A CA 1
ATOM 1374 C C . GLU A 1 175 ? 4.375 -13.062 -20.266 1 88 175 GLU A C 1
ATOM 1376 O O . GLU A 1 175 ? 5.344 -12.609 -20.875 1 88 175 GLU A O 1
ATOM 1381 N N . PRO A 1 176 ? 3.688 -14.062 -20.719 1 87.19 176 PRO A N 1
ATOM 1382 C CA . PRO A 1 176 ? 4.047 -14.758 -21.953 1 87.19 176 PRO A CA 1
ATOM 1383 C C . PRO A 1 176 ? 4.102 -13.82 -23.156 1 87.19 176 PRO A C 1
ATOM 1385 O O . PRO A 1 176 ? 4.914 -14.016 -24.062 1 87.19 176 PRO A O 1
ATOM 1388 N N . GLU A 1 177 ? 3.277 -12.789 -23.141 1 88.31 177 GLU A N 1
ATOM 1389 C CA . GLU A 1 177 ? 3.232 -11.875 -24.266 1 88.31 177 GLU A CA 1
ATOM 1390 C C . GLU A 1 177 ? 4.449 -10.945 -24.281 1 88.31 177 GLU A C 1
ATOM 1392 O O . GLU A 1 177 ? 4.793 -10.383 -25.328 1 88.31 177 GLU A O 1
ATOM 1397 N N . VAL A 1 178 ? 5.117 -10.852 -23.156 1 90.56 178 VAL A N 1
ATOM 1398 C CA . VAL A 1 178 ? 6.176 -9.852 -23.016 1 90.56 178 VAL A CA 1
ATOM 1399 C C . VAL A 1 178 ? 7.527 -10.555 -22.875 1 90.56 178 VAL A C 1
ATOM 1401 O O . VAL A 1 178 ? 8.562 -10.008 -23.25 1 90.56 178 VAL A O 1
ATOM 1404 N N . LYS A 1 179 ? 7.539 -11.758 -22.422 1 86.81 179 LYS A N 1
ATOM 1405 C CA . LYS A 1 179 ? 8.75 -12.461 -22 1 86.81 179 LYS A CA 1
ATOM 1406 C C . LYS A 1 179 ? 9.711 -12.633 -23.172 1 86.81 179 LYS A C 1
ATOM 1408 O O . LYS A 1 179 ? 10.93 -12.695 -22.969 1 86.81 179 LYS A O 1
ATOM 1413 N N . THR A 1 180 ? 9.242 -12.664 -24.359 1 88 180 THR A N 1
ATOM 1414 C CA . THR A 1 180 ? 10.109 -12.875 -25.5 1 88 180 THR A CA 1
ATOM 1415 C C . THR A 1 180 ? 10.258 -11.594 -26.312 1 88 180 THR A C 1
ATOM 1417 O O . THR A 1 180 ? 10.93 -11.578 -27.344 1 88 180 THR A O 1
ATOM 1420 N N . ASN A 1 181 ? 9.617 -10.57 -25.953 1 91.31 181 ASN A N 1
ATOM 1421 C CA . ASN A 1 181 ? 9.688 -9.297 -26.672 1 91.31 181 ASN A CA 1
ATOM 1422 C C . ASN A 1 181 ? 10.797 -8.406 -26.109 1 91.31 181 ASN A C 1
ATOM 1424 O O . ASN A 1 181 ? 10.602 -7.699 -25.125 1 91.31 181 ASN A O 1
ATOM 1428 N N . ARG A 1 182 ? 11.883 -8.422 -26.812 1 92.12 182 ARG A N 1
ATOM 1429 C CA . ARG A 1 182 ? 13.078 -7.715 -26.359 1 92.12 182 ARG A CA 1
ATOM 1430 C C . ARG A 1 182 ? 12.82 -6.215 -26.25 1 92.12 182 ARG A C 1
ATOM 1432 O O . ARG A 1 182 ? 13.266 -5.566 -25.312 1 92.12 182 ARG A O 1
ATOM 1439 N N . ALA A 1 183 ? 12.125 -5.691 -27.219 1 93.44 183 ALA A N 1
ATOM 1440 C CA . ALA A 1 183 ? 11.867 -4.254 -27.234 1 93.44 183 ALA A CA 1
ATOM 1441 C C . ALA A 1 183 ? 11.062 -3.832 -26 1 93.44 183 ALA A C 1
ATOM 1443 O O . ALA A 1 183 ? 11.375 -2.818 -25.375 1 93.44 183 ALA A O 1
ATOM 1444 N N . VAL A 1 184 ? 10.078 -4.555 -25.672 1 94.62 184 VAL A N 1
ATOM 1445 C CA . VAL A 1 184 ? 9.219 -4.23 -24.531 1 94.62 184 VAL A CA 1
ATOM 1446 C C . VAL A 1 184 ? 10.016 -4.371 -23.234 1 94.62 184 VAL A C 1
ATOM 1448 O O . VAL A 1 184 ? 9.867 -3.564 -22.312 1 94.62 184 VAL A O 1
ATOM 1451 N N . VAL A 1 185 ? 10.82 -5.332 -23.141 1 94.75 185 VAL A N 1
ATOM 1452 C CA . VAL A 1 185 ? 11.648 -5.547 -21.953 1 94.75 185 VAL A CA 1
ATOM 1453 C C . VAL A 1 185 ? 12.625 -4.391 -21.781 1 94.75 185 VAL A C 1
ATOM 1455 O O . VAL A 1 185 ? 12.812 -3.877 -20.672 1 94.75 185 VAL A O 1
ATOM 1458 N N . ILE A 1 186 ? 13.25 -3.947 -22.875 1 96.25 186 ILE A N 1
ATOM 1459 C CA . ILE A 1 186 ? 14.188 -2.832 -22.828 1 96.25 186 ILE A CA 1
ATOM 1460 C C . ILE A 1 186 ? 13.453 -1.558 -22.422 1 96.25 186 ILE A C 1
ATOM 1462 O O . ILE A 1 186 ? 13.977 -0.76 -21.641 1 96.25 186 ILE A O 1
ATOM 1466 N N . MET A 1 187 ? 12.266 -1.377 -22.953 1 95.88 187 MET A N 1
ATOM 1467 C CA . MET A 1 187 ? 11.461 -0.229 -22.547 1 95.88 187 MET A CA 1
ATOM 1468 C C . MET A 1 187 ? 11.164 -0.282 -21.047 1 95.88 187 MET A C 1
ATOM 1470 O O . MET A 1 187 ? 11.273 0.729 -20.359 1 95.88 187 MET A O 1
ATOM 1474 N N . GLY A 1 188 ? 10.766 -1.44 -20.578 1 96.06 188 GLY A N 1
ATOM 1475 C CA . GLY A 1 188 ? 10.516 -1.614 -19.156 1 96.06 188 GLY A CA 1
ATOM 1476 C C . GLY A 1 188 ? 11.734 -1.345 -18.297 1 96.06 188 GLY A C 1
ATOM 1477 O O . GLY A 1 188 ? 11.633 -0.696 -17.25 1 96.06 188 GLY A O 1
ATOM 1478 N N . LEU A 1 189 ? 12.852 -1.811 -18.703 1 97 189 LEU A N 1
ATOM 1479 C CA . LEU A 1 189 ? 14.094 -1.59 -17.984 1 97 189 LEU A CA 1
ATOM 1480 C C . LEU A 1 189 ? 14.469 -0.111 -17.984 1 97 189 LEU A C 1
ATOM 1482 O O . LEU A 1 189 ? 15.016 0.397 -17 1 97 189 LEU A O 1
ATOM 1486 N N . GLY A 1 190 ? 14.219 0.488 -19.125 1 97.44 190 GLY A N 1
ATOM 1487 C CA . GLY A 1 190 ? 14.438 1.926 -19.172 1 97.44 190 GLY A CA 1
ATOM 1488 C C . GLY A 1 190 ? 13.578 2.689 -18.188 1 97.44 190 GLY A C 1
ATOM 1489 O O . GLY A 1 190 ? 14.062 3.604 -17.516 1 97.44 190 GLY A O 1
ATOM 1490 N N . LEU A 1 191 ? 12.344 2.33 -18.062 1 96.44 191 LEU A N 1
ATOM 1491 C CA . LEU A 1 191 ? 11.422 2.967 -17.125 1 96.44 191 LEU A CA 1
ATOM 1492 C C . LEU A 1 191 ? 11.82 2.664 -15.68 1 96.44 191 LEU A C 1
ATOM 1494 O O . LEU A 1 191 ? 11.719 3.531 -14.812 1 96.44 191 LEU A O 1
ATOM 1498 N N . PHE A 1 192 ? 12.172 1.421 -15.5 1 95.69 192 PHE A N 1
ATOM 1499 C CA . PHE A 1 192 ? 12.703 1.008 -14.203 1 95.69 192 PHE A CA 1
ATOM 1500 C C . PHE A 1 192 ? 13.859 1.903 -13.781 1 95.69 192 PHE A C 1
ATOM 1502 O O . PHE A 1 192 ? 13.891 2.4 -12.656 1 95.69 192 PHE A O 1
ATOM 1509 N N . SER A 1 193 ? 14.828 2.117 -14.672 1 97 193 SER A N 1
ATOM 1510 C CA . SER A 1 193 ? 15.984 2.969 -14.406 1 97 193 SER A CA 1
ATOM 1511 C C . SER A 1 193 ? 15.562 4.41 -14.141 1 97 193 SER A C 1
ATOM 1513 O O . SER A 1 193 ? 16.047 5.039 -13.195 1 97 193 SER A O 1
ATOM 1515 N N . TRP A 1 194 ? 14.648 4.836 -14.93 1 95.56 194 TRP A N 1
ATOM 1516 C CA . TRP A 1 194 ? 14.133 6.191 -14.805 1 95.56 194 TRP A CA 1
ATOM 1517 C C . TRP A 1 194 ? 13.43 6.387 -13.469 1 95.56 194 TRP A C 1
ATOM 1519 O O . TRP A 1 194 ? 13.633 7.398 -12.789 1 95.56 194 TRP A O 1
ATOM 1529 N N . ALA A 1 195 ? 12.688 5.477 -13.016 1 95.62 195 ALA A N 1
ATOM 1530 C CA . ALA A 1 195 ? 11.938 5.562 -11.766 1 95.62 195 ALA A CA 1
ATOM 1531 C C . ALA A 1 195 ? 12.867 5.555 -10.562 1 95.62 195 ALA A C 1
ATOM 1533 O O . ALA A 1 195 ? 12.602 6.219 -9.555 1 95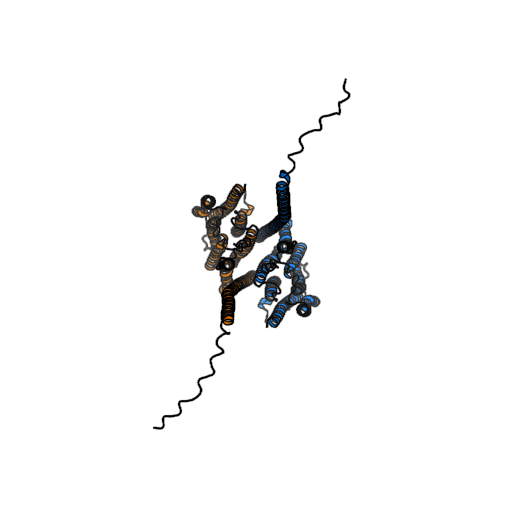.62 195 ALA A O 1
ATOM 1534 N N . LEU A 1 196 ? 13.938 4.836 -10.625 1 95.75 196 LEU A N 1
ATOM 1535 C CA . LEU A 1 196 ? 14.867 4.707 -9.508 1 95.75 196 LEU A CA 1
ATOM 1536 C C . LEU A 1 196 ? 15.578 6.031 -9.234 1 95.75 196 LEU A C 1
ATOM 1538 O O . LEU A 1 196 ? 16.141 6.223 -8.156 1 95.75 196 LEU A O 1
ATOM 1542 N N . MET A 1 197 ? 15.523 6.953 -10.188 1 93.38 197 MET A N 1
ATOM 1543 C CA . MET A 1 197 ? 16.172 8.25 -10 1 93.38 197 MET A CA 1
ATOM 1544 C C . MET A 1 197 ? 15.445 9.07 -8.938 1 93.38 197 MET A C 1
ATOM 1546 O O . MET A 1 197 ? 15.977 10.07 -8.453 1 93.38 197 MET A O 1
ATOM 1550 N N . GLN A 1 198 ? 14.312 8.609 -8.5 1 90.38 198 GLN A N 1
ATOM 1551 C CA . GLN A 1 198 ? 13.586 9.297 -7.441 1 90.38 198 GLN A CA 1
ATOM 1552 C C . GLN A 1 198 ? 14.297 9.156 -6.098 1 90.38 198 GLN A C 1
ATOM 1554 O O . GLN A 1 198 ? 14.164 10.023 -5.227 1 90.38 198 GLN A O 1
ATOM 1559 N N . PHE A 1 199 ? 15.047 8.18 -5.953 1 91.38 199 PHE A N 1
ATOM 1560 C CA . PHE A 1 199 ? 15.656 7.895 -4.656 1 91.38 199 PHE A CA 1
ATOM 1561 C C . PHE A 1 199 ? 16.812 8.852 -4.387 1 91.38 199 PHE A C 1
ATOM 1563 O O . PHE A 1 199 ? 16.984 9.32 -3.26 1 91.38 199 PHE A O 1
ATOM 1570 N N . PRO A 1 200 ? 17.641 9.172 -5.359 1 92.19 200 PRO A N 1
ATOM 1571 C CA . PRO A 1 200 ? 18.688 10.148 -5.09 1 92.19 200 PRO A CA 1
ATOM 1572 C C . PRO A 1 200 ? 18.172 11.586 -5.09 1 92.19 200 PRO A C 1
ATOM 1574 O O . PRO A 1 200 ? 18.828 12.484 -4.551 1 92.19 200 PRO A O 1
ATOM 1577 N N . LEU A 1 201 ? 17.031 11.789 -5.703 1 85.25 201 LEU A N 1
ATOM 1578 C CA . LEU A 1 201 ? 16.469 13.133 -5.738 1 85.25 201 LEU A CA 1
ATOM 1579 C C . LEU A 1 201 ? 15.609 13.398 -4.504 1 85.25 201 LEU A C 1
ATOM 1581 O O . LEU A 1 201 ? 14.562 12.773 -4.328 1 85.25 201 LEU A O 1
ATOM 1585 N N . VAL A 1 202 ? 16.188 13.93 -3.51 1 65.81 202 VAL A N 1
ATOM 1586 C CA . VAL A 1 202 ? 15.492 14.195 -2.254 1 65.81 202 VAL A CA 1
ATOM 1587 C C . VAL A 1 202 ? 14.773 15.539 -2.328 1 65.81 202 VAL A C 1
ATOM 1589 O O . VAL A 1 202 ? 15.32 16.562 -1.906 1 65.81 202 VAL A O 1
ATOM 1592 N N . LEU A 1 203 ? 14.305 16.031 -3.396 1 55.38 203 LEU A N 1
ATOM 1593 C CA . LEU A 1 203 ? 13.641 17.328 -3.432 1 55.38 203 LEU A CA 1
ATOM 1594 C C . LEU A 1 203 ? 12.438 17.344 -2.494 1 55.38 203 LEU A C 1
ATOM 1596 O O . LEU A 1 203 ? 11.742 18.359 -2.379 1 55.38 203 LEU A O 1
ATOM 1600 N N . THR A 1 204 ? 11.992 16.203 -2.125 1 48 204 THR A N 1
ATOM 1601 C CA . THR A 1 204 ? 10.602 16.297 -1.686 1 48 204 THR A CA 1
ATOM 1602 C C . THR A 1 204 ? 10.453 17.359 -0.601 1 48 204 THR A C 1
ATOM 1604 O O . THR A 1 204 ? 9.695 18.328 -0.764 1 48 204 THR A O 1
ATOM 1607 N N . GLN A 1 205 ? 9.789 17.031 0.627 1 45.69 205 GLN A N 1
ATOM 1608 C CA . GLN A 1 205 ? 8.922 17.766 1.538 1 45.69 205 GLN A CA 1
ATOM 1609 C C . GLN A 1 205 ? 9.719 18.766 2.377 1 45.69 205 GLN A C 1
ATOM 1611 O O . GLN A 1 205 ? 10.117 18.453 3.502 1 45.69 205 GLN A O 1
ATOM 1616 N N . THR A 1 206 ? 10.836 19.25 1.889 1 40.06 206 THR A N 1
ATOM 1617 C CA . THR A 1 206 ? 11.305 20.219 2.865 1 40.06 206 THR A CA 1
ATOM 1618 C C . THR A 1 206 ? 10.188 21.188 3.246 1 40.06 206 THR A C 1
ATOM 1620 O O . THR A 1 206 ? 9.852 22.094 2.473 1 40.06 206 THR A O 1
ATOM 1623 N N . GLN A 1 207 ? 9.102 20.734 3.719 1 40.75 207 GLN A N 1
ATOM 1624 C CA . GLN A 1 207 ? 8.312 21.781 4.359 1 40.75 207 GLN A CA 1
ATOM 1625 C C . GLN A 1 207 ? 9.188 22.656 5.246 1 40.75 207 GLN A C 1
ATOM 1627 O O . GLN A 1 207 ? 9.984 22.156 6.043 1 40.75 207 GLN A O 1
ATOM 1632 N N . LEU A 1 208 ? 9.625 23.766 4.812 1 37.78 208 LEU A N 1
ATOM 1633 C CA . LEU A 1 208 ? 10.234 24.734 5.715 1 37.78 208 LEU A CA 1
ATOM 1634 C C . LEU A 1 208 ? 9.664 24.594 7.125 1 37.78 208 LEU A C 1
ATOM 1636 O O . LEU A 1 208 ? 8.453 24.422 7.297 1 37.78 208 LEU A O 1
ATOM 1640 N N . PRO A 1 209 ? 10.398 24.25 8.078 1 37.66 209 PRO A N 1
ATOM 1641 C CA . PRO A 1 209 ? 9.922 24.266 9.461 1 37.66 209 PRO A CA 1
ATOM 1642 C C . PRO A 1 209 ? 8.906 25.375 9.719 1 37.66 209 PRO A C 1
ATOM 1644 O O . PRO A 1 209 ? 9.133 26.531 9.344 1 37.66 209 PRO A O 1
ATOM 1647 N N . LYS A 1 210 ? 7.59 25.125 9.797 1 39.72 210 LYS A N 1
ATOM 1648 C CA . LYS A 1 210 ? 6.598 26.094 10.258 1 39.72 210 LYS A CA 1
ATOM 1649 C C . LYS A 1 210 ? 7.129 26.906 11.445 1 39.72 210 LYS A C 1
ATOM 1651 O O . LYS A 1 210 ? 6.418 27.75 11.992 1 39.72 210 LYS A O 1
ATOM 1656 N N . GLY A 1 211 ? 8.188 26.359 12.141 1 34.12 211 GLY A N 1
ATOM 1657 C CA . GLY A 1 211 ? 8.453 27.078 13.383 1 34.12 211 GLY A CA 1
ATOM 1658 C C . GLY A 1 211 ? 8.75 28.547 13.18 1 34.12 211 GLY A C 1
ATOM 1659 O O . GLY A 1 211 ? 8.758 29.32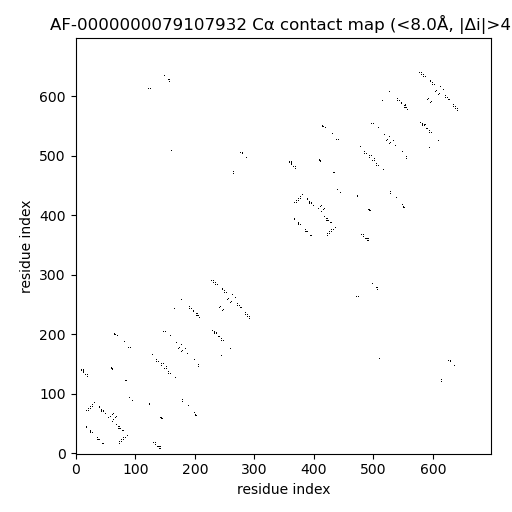8 14.133 1 34.12 211 GLY A O 1
ATOM 1660 N N . GLU A 1 212 ? 9.828 28.797 12.484 1 32.97 212 GLU A N 1
ATOM 1661 C CA . GLU A 1 212 ? 10.164 30.188 12.797 1 32.97 212 GLU A CA 1
ATOM 1662 C C . GLU A 1 212 ? 9.078 31.141 12.305 1 32.97 212 GLU A C 1
ATOM 1664 O O . GLU A 1 212 ? 8.883 31.297 11.094 1 32.97 212 GLU A O 1
ATOM 1669 N N . SER A 1 213 ? 7.867 31.031 13 1 30.66 213 SER A N 1
ATOM 1670 C CA . SER A 1 213 ? 7.109 32.281 12.875 1 30.66 213 SER A CA 1
ATOM 1671 C C . SER A 1 213 ? 8.008 33.438 12.445 1 30.66 213 SER A C 1
ATOM 1673 O O . SER A 1 213 ? 9.047 33.656 13.062 1 30.66 213 SER A O 1
ATOM 1675 N N . PRO A 1 214 ? 8.18 33.688 11.242 1 33.22 214 PRO A N 1
ATOM 1676 C CA . PRO A 1 214 ? 8.875 34.969 11.195 1 33.22 214 PRO A CA 1
ATOM 1677 C C . PRO A 1 214 ? 8.562 35.844 12.398 1 33.22 214 PRO A C 1
ATOM 1679 O O . PRO A 1 214 ? 7.414 35.906 12.844 1 33.22 214 PRO A O 1
ATOM 1682 N N . LYS A 1 215 ? 9.344 35.969 13.336 1 34 215 LYS A N 1
ATOM 1683 C CA . LYS A 1 215 ? 9.195 37.25 14.031 1 34 215 LYS A CA 1
ATOM 1684 C C . LYS A 1 215 ? 8.477 38.281 13.156 1 34 215 LYS A C 1
ATOM 1686 O O . LYS A 1 215 ? 8.766 38.375 11.961 1 34 215 LYS A O 1
ATOM 1691 N N . THR A 1 216 ? 7.285 38.562 13.516 1 32.62 216 THR A N 1
ATOM 1692 C CA . THR A 1 216 ? 6.699 39.844 13.172 1 32.62 216 THR A CA 1
ATOM 1693 C C . THR A 1 216 ? 7.785 40.906 12.93 1 32.62 216 THR A C 1
ATOM 1695 O O . THR A 1 216 ? 8.312 41.5 13.875 1 32.62 216 THR A O 1
ATOM 1698 N N . CYS A 1 217 ? 8.93 40.656 12.344 1 29.69 217 CYS A N 1
ATOM 1699 C CA . CYS A 1 217 ? 9.32 42 11.945 1 29.69 217 CYS A CA 1
ATOM 1700 C C . CYS A 1 217 ? 8.148 42.75 11.328 1 29.69 217 CYS A C 1
ATOM 1702 O O . CYS A 1 217 ? 7.625 42.375 10.289 1 29.69 217 CYS A O 1
ATOM 1704 N N . VAL A 1 218 ? 7.18 43.406 12.164 1 33.69 218 VAL A N 1
ATOM 1705 C CA . VAL A 1 218 ? 6.258 44.531 11.961 1 33.69 218 VAL A CA 1
ATOM 1706 C C . VAL A 1 218 ? 6.555 45.219 10.625 1 33.69 218 VAL A C 1
ATOM 1708 O O . VAL A 1 218 ? 5.637 45.562 9.883 1 33.69 218 VAL A O 1
ATOM 1711 N N . PHE A 1 219 ? 7.707 46.062 10.508 1 31.09 219 PHE A N 1
ATOM 1712 C CA . PHE A 1 219 ? 7.812 47.219 9.633 1 31.09 219 PHE A CA 1
ATOM 1713 C C . PHE A 1 219 ? 8.047 46.781 8.188 1 31.09 219 PHE A C 1
ATOM 1715 O O . PHE A 1 219 ? 8.062 47.594 7.281 1 31.09 219 PHE A O 1
ATOM 1722 N N . CYS A 1 220 ? 8.984 45.781 7.938 1 34.91 220 CYS A N 1
ATOM 1723 C CA . CYS A 1 220 ? 9.359 46 6.547 1 34.91 220 CYS A CA 1
ATOM 1724 C C . CYS A 1 220 ? 8.273 45.5 5.605 1 34.91 220 CYS A C 1
ATOM 1726 O O . CYS A 1 220 ? 7.781 44.375 5.77 1 34.91 220 CYS A O 1
ATOM 1728 N N . PRO A 1 221 ? 7.5 46.219 4.758 1 38.75 221 PRO A N 1
ATOM 1729 C CA . PRO A 1 221 ? 6.379 46.156 3.818 1 38.75 221 PRO A CA 1
ATOM 1730 C C . PRO A 1 221 ? 6.367 44.875 3.004 1 38.75 221 PRO A C 1
ATOM 1732 O O . PRO A 1 221 ? 5.305 44.438 2.547 1 38.75 221 PRO A O 1
ATOM 1735 N N . GLY A 1 222 ? 7.43 44.344 2.412 1 37.19 222 GLY A N 1
ATOM 1736 C CA . GLY A 1 222 ? 7.496 43.469 1.263 1 37.19 222 GLY A CA 1
ATOM 1737 C C . GLY A 1 222 ? 7.555 42 1.646 1 37.19 222 GLY A C 1
ATOM 1738 O O . GLY A 1 222 ? 8.039 41.156 0.873 1 37.19 222 GLY A O 1
ATOM 1739 N N . ALA A 1 223 ? 7.457 41.562 2.811 1 39.53 223 ALA A N 1
ATOM 1740 C CA . ALA A 1 223 ? 7.816 40.188 3.111 1 39.53 223 ALA A CA 1
ATOM 1741 C C . ALA A 1 223 ? 6.805 39.188 2.516 1 39.53 223 ALA A C 1
ATOM 1743 O O . ALA A 1 223 ? 5.719 39 3.062 1 39.53 223 ALA A O 1
ATOM 1744 N N . PRO A 1 224 ? 6.438 39.219 1.155 1 42.06 224 PRO A N 1
ATOM 1745 C CA . PRO A 1 224 ? 5.457 38.344 0.5 1 42.06 224 PRO A CA 1
ATOM 1746 C C . PRO A 1 224 ? 5.656 36.875 0.839 1 42.06 224 PRO A C 1
ATOM 1748 O O . PRO A 1 224 ? 4.797 36.031 0.525 1 42.06 224 PRO A O 1
ATOM 1751 N N . SER A 1 225 ? 6.891 36.031 0.574 1 43.41 225 SER A N 1
ATOM 1752 C CA . SER A 1 225 ? 7.43 34.906 -0.217 1 43.41 225 SER A CA 1
ATOM 1753 C C . SER A 1 225 ? 7.227 33.594 0.492 1 43.41 225 SER A C 1
ATOM 1755 O O . SER A 1 225 ? 7.52 32.531 -0.072 1 43.41 225 SER A O 1
ATOM 1757 N N . TRP A 1 226 ? 6.953 33.469 1.664 1 44.03 226 TRP A N 1
ATOM 1758 C CA . TRP A 1 226 ? 7.164 32.156 2.285 1 44.03 226 TRP A CA 1
ATOM 1759 C C . TRP A 1 226 ? 6.074 31.172 1.874 1 44.03 226 TRP A C 1
ATOM 1761 O O . TRP A 1 226 ? 6.355 30 1.583 1 44.03 226 TRP A O 1
ATOM 1771 N N . PHE A 1 227 ? 4.77 31.609 1.972 1 45.38 227 PHE A N 1
ATOM 1772 C CA . PHE A 1 227 ? 3.666 30.734 1.622 1 45.38 227 PHE A CA 1
ATOM 1773 C C . PHE A 1 227 ? 3.814 30.219 0.194 1 45.38 227 PHE A C 1
ATOM 1775 O O . PHE A 1 227 ? 3.492 29.062 -0.093 1 45.38 227 PHE A O 1
ATOM 1782 N N . THR A 1 228 ? 4.355 31.125 -0.642 1 48.5 228 THR A N 1
ATOM 1783 C CA . THR A 1 228 ? 4.512 30.766 -2.047 1 48.5 228 THR A CA 1
ATOM 1784 C C . THR A 1 228 ? 5.594 29.703 -2.217 1 48.5 228 THR A C 1
ATOM 1786 O O . THR A 1 228 ? 5.477 28.828 -3.07 1 48.5 228 THR A O 1
ATOM 1789 N N . SER A 1 229 ? 6.57 29.781 -1.256 1 51.16 229 SER A N 1
ATOM 1790 C CA . SER A 1 229 ? 7.699 28.859 -1.44 1 51.16 229 SER A CA 1
ATOM 1791 C C . SER A 1 229 ? 7.336 27.453 -1.017 1 51.16 229 SER A C 1
ATOM 1793 O O . SER A 1 229 ? 7.684 26.484 -1.7 1 51.16 229 SER A O 1
ATOM 1795 N N . CYS A 1 230 ? 6.484 27.375 0.102 1 52.41 230 CYS A N 1
ATOM 1796 C CA . CYS A 1 230 ? 6.129 26.047 0.59 1 52.41 230 CYS A CA 1
ATOM 1797 C C . CYS A 1 230 ? 5.215 25.328 -0.398 1 52.41 230 CYS A C 1
ATOM 1799 O O . CYS A 1 230 ? 5.398 24.141 -0.669 1 52.41 230 CYS A O 1
ATOM 1801 N N . CYS A 1 231 ? 4.25 26.156 -0.938 1 56.56 231 CYS A N 1
ATOM 1802 C CA . CYS A 1 231 ? 3.32 25.562 -1.896 1 56.56 231 CYS A CA 1
ATOM 1803 C C . CYS A 1 231 ? 4.043 25.141 -3.168 1 56.56 231 CYS A C 1
ATOM 1805 O O . CYS A 1 231 ? 3.707 24.109 -3.766 1 56.56 231 CYS A O 1
ATOM 1807 N N . SER A 1 232 ? 5.191 25.844 -3.402 1 63.25 232 SER A N 1
ATOM 1808 C CA . SER A 1 232 ? 5.922 25.531 -4.625 1 63.25 232 SER A CA 1
ATOM 1809 C C . SER A 1 232 ? 6.723 24.234 -4.477 1 63.25 232 SER A C 1
ATOM 1811 O O . SER A 1 232 ? 6.734 23.391 -5.379 1 63.25 232 SER A O 1
ATOM 1813 N N . SER A 1 233 ? 7.164 24.031 -3.322 1 71.19 233 SER A N 1
ATOM 1814 C CA . SER A 1 233 ? 7.973 22.828 -3.117 1 71.19 233 SER A CA 1
ATOM 1815 C C . SER A 1 233 ? 7.109 21.578 -3.137 1 71.19 233 SER A C 1
ATOM 1817 O O . SER A 1 233 ? 7.523 20.531 -3.66 1 71.19 233 SER A O 1
ATOM 1819 N N . GLU A 1 234 ? 5.906 21.734 -2.75 1 74.31 234 GLU A N 1
ATOM 1820 C CA . GLU A 1 234 ? 5 20.578 -2.748 1 74.31 234 GLU A CA 1
ATOM 1821 C C . GLU A 1 234 ? 4.594 20.203 -4.168 1 74.31 234 GLU A C 1
ATOM 1823 O O . GLU A 1 234 ? 4.531 19.016 -4.504 1 74.31 234 GLU A O 1
ATOM 1828 N N . VAL A 1 235 ? 4.402 21.172 -4.922 1 80.06 235 VAL A N 1
ATOM 1829 C CA . VAL A 1 235 ? 4 20.922 -6.301 1 80.06 235 VAL A CA 1
ATOM 1830 C C . VAL A 1 235 ? 5.152 20.266 -7.066 1 80.06 235 VAL A C 1
ATOM 1832 O O . VAL A 1 235 ? 4.938 19.344 -7.859 1 80.06 235 VAL A O 1
ATOM 1835 N N . TRP A 1 236 ? 6.289 20.672 -6.773 1 78.62 236 TRP A N 1
ATOM 1836 C CA . TRP A 1 236 ? 7.453 20.109 -7.453 1 78.62 236 TRP A CA 1
ATOM 1837 C C . TRP A 1 236 ? 7.66 18.656 -7.055 1 78.62 236 TRP A C 1
ATOM 1839 O O . TRP A 1 236 ? 8.039 17.828 -7.883 1 78.62 236 TRP A O 1
ATOM 1849 N N . SER A 1 237 ? 7.43 18.391 -5.844 1 80.12 237 SER A N 1
ATOM 1850 C CA . SER A 1 237 ? 7.57 17 -5.387 1 80.12 237 SER A CA 1
ATOM 1851 C C . SER A 1 237 ? 6.543 16.094 -6.055 1 80.12 237 SER A C 1
ATOM 1853 O O . SER A 1 237 ? 6.863 14.977 -6.445 1 80.12 237 SER A O 1
ATOM 1855 N N . LEU A 1 238 ? 5.398 16.625 -6.191 1 82.81 238 LEU A N 1
ATOM 1856 C CA . LEU A 1 238 ? 4.344 15.852 -6.84 1 82.81 238 LEU A CA 1
ATOM 1857 C C . LEU A 1 238 ? 4.637 15.664 -8.32 1 82.81 238 LEU A C 1
ATOM 1859 O O . LEU A 1 238 ? 4.449 14.57 -8.867 1 82.81 238 LEU A O 1
ATOM 1863 N N . LEU A 1 239 ? 5.137 16.734 -8.883 1 85.19 239 LEU A N 1
ATOM 1864 C CA . LEU A 1 239 ? 5.461 16.656 -10.305 1 85.19 239 LEU A CA 1
ATOM 1865 C C . LEU A 1 239 ? 6.598 15.68 -10.555 1 85.19 239 LEU A C 1
ATOM 1867 O O . LEU A 1 239 ? 6.594 14.977 -11.57 1 85.19 239 LEU A O 1
ATOM 1871 N N . LEU A 1 240 ? 7.445 15.609 -9.664 1 83.69 240 LEU A N 1
ATOM 1872 C CA . LEU A 1 240 ? 8.562 14.688 -9.789 1 83.69 240 LEU A CA 1
ATOM 1873 C C . LEU A 1 240 ? 8.086 13.242 -9.695 1 83.69 240 LEU A C 1
ATOM 1875 O O . LEU A 1 240 ? 8.508 12.391 -10.484 1 83.69 240 LEU A O 1
ATOM 1879 N N . THR A 1 241 ? 7.211 12.977 -8.781 1 84.94 241 THR A N 1
ATOM 1880 C CA . THR A 1 241 ? 6.719 11.617 -8.625 1 84.94 241 THR A CA 1
ATOM 1881 C C . THR A 1 241 ? 5.887 11.195 -9.828 1 84.94 241 THR A C 1
ATOM 1883 O O . THR A 1 241 ? 6.047 10.094 -10.344 1 84.94 241 THR A O 1
ATOM 1886 N N . VAL A 1 242 ? 5.09 12.102 -10.305 1 89.25 242 VAL A N 1
ATOM 1887 C CA . VAL A 1 242 ? 4.254 11.805 -11.461 1 89.25 242 VAL A CA 1
ATOM 1888 C C . VAL A 1 242 ? 5.125 11.664 -12.703 1 89.25 242 VAL A C 1
ATOM 1890 O O . VAL A 1 242 ? 4.902 10.773 -13.531 1 89.25 242 VAL A O 1
ATOM 1893 N N . GLY A 1 243 ? 6.09 12.461 -12.828 1 90.81 243 GLY A N 1
ATOM 1894 C CA . GLY A 1 243 ? 6.918 12.484 -14.016 1 90.81 243 GLY A CA 1
ATOM 1895 C C . GLY A 1 243 ? 7.949 11.375 -14.047 1 90.81 243 GLY A C 1
ATOM 1896 O O . GLY A 1 243 ? 8.32 10.891 -15.125 1 90.81 243 GLY A O 1
ATOM 1897 N N . LEU A 1 244 ? 8.359 10.969 -12.914 1 90.69 244 LEU A N 1
ATOM 1898 C CA . LEU A 1 244 ? 9.453 10.008 -12.891 1 90.69 244 LEU A CA 1
ATOM 1899 C C . LEU A 1 244 ? 8.93 8.578 -12.812 1 90.69 244 LEU A C 1
ATOM 1901 O O . LEU A 1 244 ? 9.625 7.633 -13.18 1 90.69 244 LEU A O 1
ATOM 1905 N N . GLN A 1 245 ? 7.801 8.398 -12.336 1 91.94 245 GLN A N 1
ATOM 1906 C CA . GLN A 1 245 ? 7.383 7.016 -12.148 1 91.94 245 GLN A CA 1
ATOM 1907 C C . GLN A 1 245 ? 5.922 6.824 -12.539 1 91.94 245 GLN A C 1
ATOM 1909 O O . GLN A 1 245 ? 5.621 6.125 -13.516 1 91.94 245 GLN A O 1
ATOM 1914 N N . ASP A 1 246 ? 4.965 7.492 -11.938 1 93.06 246 ASP A N 1
ATOM 1915 C CA . ASP A 1 246 ? 3.545 7.18 -12.086 1 93.06 246 ASP A CA 1
ATOM 1916 C C . ASP A 1 246 ? 3.076 7.406 -13.523 1 93.06 246 ASP A C 1
ATOM 1918 O O . ASP A 1 246 ? 2.385 6.562 -14.094 1 93.06 246 ASP A O 1
ATOM 1922 N N . GLY A 1 247 ? 3.371 8.562 -14.062 1 94.25 247 GLY A N 1
ATOM 1923 C CA . GLY A 1 247 ? 2.971 8.859 -15.422 1 94.25 247 GLY A CA 1
ATOM 1924 C C . GLY A 1 247 ? 3.527 7.875 -16.438 1 94.25 247 GLY A C 1
ATOM 1925 O O . GLY A 1 247 ? 2.768 7.188 -17.125 1 94.25 247 GLY A O 1
ATOM 1926 N N . PRO A 1 248 ? 4.824 7.797 -16.5 1 95.44 248 PRO A N 1
ATOM 1927 C CA . PRO A 1 248 ? 5.449 6.867 -17.438 1 95.44 248 PRO A CA 1
ATOM 1928 C C . PRO A 1 248 ? 4.992 5.422 -17.234 1 95.44 248 PRO A C 1
ATOM 1930 O O . PRO A 1 248 ? 4.781 4.695 -18.203 1 95.44 248 PRO A O 1
ATOM 1933 N N . PHE A 1 249 ? 4.812 5.004 -16.016 1 95.25 249 PHE A N 1
ATOM 1934 C CA . PHE A 1 249 ? 4.348 3.65 -15.734 1 95.25 249 PHE A CA 1
ATOM 1935 C C . PHE A 1 249 ? 2.938 3.441 -16.266 1 95.25 249 PHE A C 1
ATOM 1937 O O . PHE A 1 249 ? 2.619 2.375 -16.797 1 95.25 249 PHE A O 1
ATOM 1944 N N . LEU A 1 250 ? 2.166 4.414 -16.125 1 95.56 250 LEU A N 1
ATOM 1945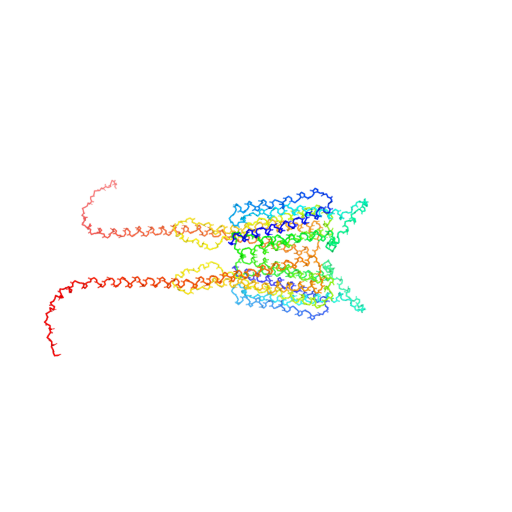 C CA . LEU A 1 250 ? 0.802 4.312 -16.625 1 95.56 250 LEU A CA 1
ATOM 1946 C C . LEU A 1 250 ? 0.8 4.152 -18.141 1 95.56 250 LEU A C 1
ATOM 1948 O O . LEU A 1 250 ? 0.093 3.297 -18.688 1 95.56 250 LEU A O 1
ATOM 1952 N N . ILE A 1 251 ? 1.555 4.961 -18.812 1 95.81 251 ILE A N 1
ATOM 1953 C CA . ILE A 1 251 ? 1.647 4.895 -20.266 1 95.81 251 ILE A CA 1
ATOM 1954 C C . ILE A 1 251 ? 2.156 3.518 -20.688 1 95.81 251 ILE A C 1
ATOM 1956 O O . ILE A 1 251 ? 1.635 2.92 -21.641 1 95.81 251 ILE A O 1
ATOM 1960 N N . TYR A 1 252 ? 3.137 3.084 -19.984 1 95.88 252 TYR A N 1
ATOM 1961 C CA . TYR A 1 252 ? 3.705 1.771 -20.281 1 95.88 252 TYR A CA 1
ATOM 1962 C C . TYR A 1 252 ? 2.664 0.674 -20.094 1 95.88 252 TYR A C 1
ATOM 1964 O O . TYR A 1 252 ? 2.521 -0.204 -20.953 1 95.88 252 TYR A O 1
ATOM 1972 N N . ARG A 1 253 ? 1.922 0.695 -19.031 1 94.06 253 ARG A N 1
ATOM 1973 C CA . ARG A 1 253 ? 0.912 -0.32 -18.75 1 94.06 253 ARG A CA 1
ATOM 1974 C C . ARG A 1 253 ? -0.22 -0.265 -19.766 1 94.06 253 ARG A C 1
ATOM 1976 O O . ARG A 1 253 ? -0.728 -1.304 -20.188 1 94.06 253 ARG A O 1
ATOM 1983 N N . LEU A 1 254 ? -0.551 0.897 -20.141 1 95 254 LEU A N 1
ATOM 1984 C CA . LEU A 1 254 ? -1.586 1.034 -21.156 1 95 254 LEU A CA 1
ATOM 1985 C C . LEU A 1 254 ? -1.102 0.497 -22.5 1 95 254 LEU A C 1
ATOM 1987 O O . LEU A 1 254 ? -1.863 -0.142 -23.219 1 95 254 LEU A O 1
ATOM 1991 N N . TYR A 1 255 ? 0.129 0.757 -22.781 1 95.12 255 TYR A N 1
ATOM 1992 C CA . TYR A 1 255 ? 0.722 0.219 -24 1 95.12 255 TYR A CA 1
ATOM 1993 C C . TYR A 1 255 ? 0.696 -1.305 -24 1 95.12 255 TYR A C 1
ATOM 1995 O O . TYR A 1 255 ? 0.352 -1.931 -25 1 95.12 255 TYR A O 1
ATOM 2003 N N . LEU A 1 256 ? 1.028 -1.912 -22.875 1 94.12 256 LEU A N 1
ATOM 2004 C CA . LEU A 1 256 ? 1.047 -3.367 -22.781 1 94.12 256 LEU A CA 1
ATOM 2005 C C . LEU A 1 256 ? -0.358 -3.941 -22.922 1 94.12 256 LEU A C 1
ATOM 2007 O O . LEU A 1 256 ? -0.545 -4.973 -23.578 1 94.12 256 LEU A O 1
ATOM 2011 N N . MET A 1 257 ? -1.289 -3.273 -22.391 1 92.25 257 MET A N 1
ATOM 2012 C CA . MET A 1 257 ? -2.664 -3.762 -22.422 1 92.25 257 MET A CA 1
ATOM 2013 C C . MET A 1 257 ? -3.25 -3.615 -23.828 1 92.25 257 MET A C 1
ATOM 2015 O O . MET A 1 257 ? -3.904 -4.527 -24.328 1 92.25 257 MET A O 1
ATOM 2019 N N . VAL A 1 258 ? -3.012 -2.551 -24.438 1 92.19 258 VAL A N 1
ATOM 2020 C CA . VAL A 1 258 ? -3.674 -2.24 -25.703 1 92.19 258 VAL A CA 1
ATOM 2021 C C . VAL A 1 258 ? -2.883 -2.842 -26.859 1 92.19 258 VAL A C 1
ATOM 2023 O O . VAL A 1 258 ? -3.451 -3.508 -27.719 1 92.19 258 VAL A O 1
ATOM 2026 N N . GLN A 1 259 ? -1.59 -2.717 -26.891 1 91.5 259 GLN A N 1
ATOM 2027 C CA . GLN A 1 259 ? -0.773 -3.117 -28.031 1 91.5 259 GLN A CA 1
ATOM 2028 C C . GLN A 1 259 ? -0.315 -4.566 -27.891 1 91.5 259 GLN A C 1
ATOM 2030 O O . GLN A 1 259 ? -0.401 -5.34 -28.844 1 91.5 259 GLN A O 1
ATOM 2035 N N . GLU A 1 260 ? 0.107 -4.949 -26.688 1 91.62 260 GLU A N 1
ATOM 2036 C CA . GLU A 1 260 ? 0.629 -6.301 -26.5 1 91.62 260 GLU A CA 1
ATOM 2037 C C . GLU A 1 260 ? -0.459 -7.25 -26 1 91.62 260 GLU A C 1
ATOM 2039 O O . GLU A 1 260 ? -0.23 -8.453 -25.875 1 91.62 260 GLU A O 1
ATOM 2044 N N . GLN A 1 261 ? -1.645 -6.68 -25.609 1 88.5 261 GLN A N 1
ATOM 2045 C CA . GLN A 1 261 ? -2.822 -7.449 -25.219 1 88.5 261 GLN A CA 1
ATOM 2046 C C . GLN A 1 261 ? -2.547 -8.297 -23.984 1 88.5 261 GLN A C 1
ATOM 2048 O O . GLN A 1 261 ? -2.896 -9.477 -23.938 1 88.5 261 GLN A O 1
ATOM 2053 N N . VAL A 1 262 ? -1.697 -7.746 -23.156 1 87.06 262 VAL A N 1
ATOM 2054 C CA . VAL A 1 262 ? -1.5 -8.375 -21.859 1 87.06 262 VAL A CA 1
ATOM 2055 C C . VAL A 1 262 ? -2.715 -8.117 -20.969 1 87.06 262 VAL A C 1
ATOM 2057 O O . VAL A 1 262 ? -2.842 -7.043 -20.375 1 87.06 262 VAL A O 1
ATOM 2060 N N . LEU A 1 263 ? -3.625 -9.047 -20.875 1 80.31 263 LEU A N 1
ATOM 2061 C CA . LEU A 1 263 ? -4.875 -8.844 -20.156 1 80.31 263 LEU A CA 1
ATOM 2062 C C . LEU A 1 263 ? -4.969 -9.781 -18.953 1 80.31 263 LEU A C 1
ATOM 2064 O O . LEU A 1 263 ? -5.867 -10.625 -18.891 1 80.31 263 LEU A O 1
ATOM 2068 N N . ASN A 1 264 ? -4.082 -9.641 -18.125 1 80.94 264 ASN A N 1
ATOM 2069 C CA . ASN A 1 264 ? -4.129 -10.344 -16.859 1 80.94 264 ASN A CA 1
ATOM 2070 C C . ASN A 1 264 ? -4.828 -9.516 -15.781 1 80.94 264 ASN A C 1
ATOM 2072 O O . ASN A 1 264 ? -4.754 -8.289 -15.797 1 80.94 264 ASN A O 1
ATOM 2076 N N . GLN A 1 265 ? -5.605 -10.172 -15 1 79.06 265 GLN A N 1
ATOM 2077 C CA . GLN A 1 265 ? -6.434 -9.516 -13.992 1 79.06 265 GLN A CA 1
ATOM 2078 C C . GLN A 1 265 ? -5.586 -8.641 -13.07 1 79.06 265 GLN A C 1
ATOM 2080 O O . GLN A 1 265 ? -5.977 -7.527 -12.719 1 79.06 265 GLN A O 1
ATOM 2085 N N . LEU A 1 266 ? -4.465 -9.156 -12.633 1 79.5 266 LEU A N 1
ATOM 2086 C CA . LEU A 1 266 ? -3.596 -8.391 -11.742 1 79.5 266 LEU A CA 1
ATOM 2087 C C . LEU A 1 266 ? -3.084 -7.137 -12.438 1 79.5 266 LEU A C 1
ATOM 2089 O O . LEU A 1 266 ? -2.988 -6.074 -11.82 1 79.5 266 LEU A O 1
ATOM 2093 N N . MET A 1 267 ? -2.803 -7.246 -13.758 1 83.88 267 MET A N 1
ATOM 2094 C CA . MET A 1 267 ? -2.324 -6.105 -14.531 1 83.88 267 MET A CA 1
ATOM 2095 C C . MET A 1 267 ? -3.416 -5.051 -14.68 1 83.88 267 MET A C 1
ATOM 2097 O O . MET A 1 267 ? -3.141 -3.852 -14.602 1 83.88 267 MET A O 1
ATOM 2101 N N . ILE A 1 268 ? -4.57 -5.523 -14.891 1 85.94 268 ILE A N 1
ATOM 2102 C CA . ILE A 1 268 ? -5.688 -4.594 -15.016 1 85.94 268 ILE A CA 1
ATOM 2103 C C . ILE A 1 268 ? -5.887 -3.844 -13.703 1 85.94 268 ILE A C 1
ATOM 2105 O O . ILE A 1 268 ? -6.078 -2.625 -13.703 1 85.94 268 ILE A O 1
ATOM 2109 N N . PHE A 1 269 ? -5.801 -4.531 -12.648 1 86.38 269 PHE A N 1
ATOM 2110 C CA . PHE A 1 269 ? -5.949 -3.902 -11.344 1 86.38 269 PHE A CA 1
ATOM 2111 C C . PHE A 1 269 ? -4.859 -2.859 -11.117 1 86.38 269 PHE A C 1
ATOM 2113 O O . PHE A 1 269 ? -5.148 -1.733 -10.703 1 86.38 269 PHE A O 1
ATOM 2120 N N . PHE A 1 270 ? -3.637 -3.18 -11.344 1 87.38 270 PHE A N 1
ATOM 2121 C CA . PHE A 1 270 ? -2.523 -2.268 -11.109 1 87.38 270 PHE A CA 1
ATOM 2122 C C . PHE A 1 270 ? -2.617 -1.056 -12.031 1 87.38 270 PHE A C 1
ATOM 2124 O O . PHE A 1 270 ? -2.229 0.051 -11.656 1 87.38 270 PHE A O 1
ATOM 2131 N N . THR A 1 271 ? -3.143 -1.312 -13.203 1 90.94 271 THR A N 1
ATOM 2132 C CA . THR A 1 271 ? -3.336 -0.193 -14.117 1 90.94 271 THR A CA 1
ATOM 2133 C C . THR A 1 271 ? -4.398 0.764 -13.586 1 90.94 271 THR A C 1
ATOM 2135 O O . THR A 1 271 ? -4.215 1.982 -13.617 1 90.94 271 THR A O 1
ATOM 2138 N N . CYS A 1 272 ? -5.469 0.209 -13.125 1 91 272 CYS A N 1
ATOM 2139 C CA . CYS A 1 272 ? -6.512 1.039 -12.531 1 91 272 CYS A CA 1
ATOM 2140 C C . CYS A 1 272 ? -5.98 1.804 -11.32 1 91 272 CYS A C 1
ATOM 2142 O O . CYS A 1 272 ? -6.258 2.994 -11.164 1 91 272 CYS A O 1
ATOM 2144 N N . LYS A 1 273 ? -5.27 1.107 -10.516 1 91 273 LYS A N 1
ATOM 2145 C CA . LYS A 1 273 ? -4.637 1.748 -9.367 1 91 273 LYS A CA 1
ATOM 2146 C C . LYS A 1 273 ? -3.738 2.902 -9.805 1 91 273 LYS A C 1
ATOM 2148 O O . LYS A 1 273 ? -3.785 3.986 -9.219 1 91 273 LYS A O 1
ATOM 2153 N N . ASN A 1 274 ? -2.984 2.654 -10.82 1 92.44 274 ASN A N 1
ATOM 2154 C CA . ASN A 1 274 ? -2.088 3.678 -11.352 1 92.44 274 ASN A CA 1
ATOM 2155 C C . ASN A 1 274 ? -2.863 4.863 -11.914 1 92.44 274 ASN A C 1
ATOM 2157 O O . ASN A 1 274 ? -2.469 6.016 -11.727 1 92.44 274 ASN A O 1
ATOM 2161 N N . ILE A 1 275 ? -3.914 4.617 -12.57 1 93.81 275 ILE A N 1
ATOM 2162 C CA . ILE A 1 275 ? -4.766 5.676 -13.094 1 93.81 275 ILE A CA 1
ATOM 2163 C C . ILE A 1 275 ? -5.297 6.527 -11.945 1 93.81 275 ILE A C 1
ATOM 2165 O O . ILE A 1 275 ? -5.254 7.758 -12 1 93.81 275 ILE A O 1
ATOM 2169 N N . LEU A 1 276 ? -5.703 5.867 -10.969 1 91.12 276 LEU A N 1
ATOM 2170 C CA . LEU A 1 276 ? -6.25 6.57 -9.812 1 91.12 276 LEU A CA 1
ATOM 2171 C C . LEU A 1 276 ? -5.18 7.43 -9.148 1 91.12 276 LEU A C 1
ATOM 2173 O O . LEU A 1 276 ? -5.438 8.578 -8.781 1 91.12 276 LEU A O 1
ATOM 2177 N N . ILE A 1 277 ? -4.051 6.93 -8.984 1 91.38 277 ILE A N 1
ATOM 2178 C CA . ILE A 1 277 ? -2.953 7.656 -8.352 1 91.38 277 ILE A CA 1
ATOM 2179 C C . ILE A 1 277 ? -2.609 8.898 -9.172 1 91.38 277 ILE A C 1
ATOM 2181 O O . ILE A 1 277 ? -2.482 9.992 -8.625 1 91.38 277 ILE A O 1
ATOM 2185 N N . VAL A 1 278 ? -2.496 8.766 -10.438 1 93.06 278 VAL A N 1
ATOM 2186 C CA . VAL A 1 278 ? -2.145 9.883 -11.305 1 93.06 278 VAL A CA 1
ATOM 2187 C C . VAL A 1 278 ? -3.25 10.938 -11.273 1 93.06 278 VAL A C 1
ATOM 2189 O O . VAL A 1 278 ? -2.973 12.133 -11.203 1 93.06 278 VAL A O 1
ATOM 2192 N N . LEU A 1 279 ? -4.445 10.492 -11.289 1 92.31 279 LEU A N 1
ATOM 2193 C CA . LEU A 1 279 ? -5.57 11.414 -11.234 1 92.31 279 LEU A CA 1
ATOM 2194 C C . LEU A 1 279 ? -5.57 12.188 -9.922 1 92.31 279 LEU A C 1
ATOM 2196 O O . LEU A 1 279 ? -5.812 13.398 -9.914 1 92.31 279 LEU A O 1
ATOM 2200 N N . LEU A 1 280 ? -5.305 11.508 -8.898 1 89.44 280 LEU A N 1
ATOM 2201 C CA . LEU A 1 280 ? -5.285 12.156 -7.586 1 89.44 280 LEU A CA 1
ATOM 2202 C C . LEU A 1 280 ? -4.117 13.133 -7.477 1 89.44 280 LEU A C 1
ATOM 2204 O O . LEU A 1 280 ? -4.254 14.203 -6.891 1 89.44 280 LEU A O 1
ATOM 2208 N N . GLU A 1 281 ? -3.033 12.727 -7.973 1 89.25 281 GLU A N 1
ATOM 2209 C CA . GLU A 1 281 ? -1.878 13.617 -7.941 1 89.25 281 GLU A CA 1
ATOM 2210 C C . GLU A 1 281 ? -2.123 14.867 -8.781 1 89.25 281 GLU A C 1
ATOM 2212 O O . GLU A 1 281 ? -1.767 15.977 -8.375 1 89.25 281 GLU A O 1
ATOM 2217 N N . LEU A 1 282 ? -2.66 14.68 -9.898 1 88.62 282 LEU A N 1
ATOM 2218 C CA . LEU A 1 282 ? -2.992 15.836 -10.734 1 88.62 282 LEU A CA 1
ATOM 2219 C C . LEU A 1 282 ? -4.035 16.719 -10.055 1 88.62 282 LEU A C 1
ATOM 2221 O O . LEU A 1 282 ? -3.959 17.938 -10.133 1 88.62 282 LEU A O 1
ATOM 2225 N N . TYR A 1 283 ? -4.918 16.078 -9.414 1 87.31 283 TYR A N 1
ATOM 2226 C CA . TYR A 1 283 ? -5.91 16.812 -8.641 1 87.31 283 TYR A CA 1
ATOM 2227 C C . TYR A 1 283 ? -5.246 17.641 -7.547 1 87.31 283 TYR A C 1
ATOM 2229 O O . TYR A 1 283 ? -5.578 18.812 -7.355 1 87.31 283 TYR A O 1
ATOM 2237 N N . ARG A 1 284 ? -4.406 17.094 -6.898 1 85.25 284 ARG A N 1
ATOM 2238 C CA . ARG A 1 284 ? -3.689 17.781 -5.832 1 85.25 284 ARG A CA 1
ATOM 2239 C C . ARG A 1 284 ? -2.883 18.953 -6.379 1 85.25 284 ARG A C 1
ATOM 2241 O O . ARG A 1 284 ? -2.848 20.031 -5.777 1 85.25 284 ARG A O 1
ATOM 2248 N N . ILE A 1 285 ? -2.174 18.719 -7.422 1 85.5 285 ILE A N 1
ATOM 2249 C CA . ILE A 1 285 ? -1.399 19.781 -8.047 1 85.5 285 ILE A CA 1
ATOM 2250 C C . ILE A 1 285 ? -2.322 20.938 -8.422 1 85.5 285 ILE A C 1
ATOM 2252 O O . ILE A 1 285 ? -1.991 22.109 -8.203 1 85.5 285 ILE A O 1
ATOM 2256 N N . PHE A 1 286 ? -3.455 20.656 -8.914 1 86.06 286 PHE A N 1
ATOM 2257 C CA . PHE A 1 286 ? -4.43 21.656 -9.328 1 86.06 286 PHE A CA 1
ATOM 2258 C C . PHE A 1 286 ? -4.938 22.438 -8.117 1 86.06 286 PHE A C 1
ATOM 2260 O O . PHE A 1 286 ? -5.051 23.672 -8.172 1 86.06 286 PHE A O 1
ATOM 2267 N N . VAL A 1 287 ? -5.184 21.781 -7.062 1 83.31 287 VAL A N 1
ATOM 2268 C CA . VAL A 1 287 ? -5.711 22.406 -5.855 1 83.31 287 VAL A CA 1
ATOM 2269 C C . VAL A 1 287 ? -4.656 23.328 -5.25 1 83.31 287 VAL A C 1
ATOM 2271 O O . VAL A 1 287 ? -4.961 24.469 -4.871 1 83.31 287 VAL A O 1
ATOM 2274 N N . VAL A 1 288 ? -3.516 22.859 -5.121 1 79.06 288 VAL A N 1
ATOM 2275 C CA . VAL A 1 288 ? -2.451 23.656 -4.52 1 79.06 288 VAL A CA 1
ATOM 2276 C C . VAL A 1 288 ? -2.166 24.875 -5.391 1 79.06 288 VAL A C 1
ATOM 2278 O O . VAL A 1 288 ? -1.944 25.969 -4.875 1 79.06 288 VAL A O 1
ATOM 2281 N N . GLN A 1 289 ? -2.23 24.734 -6.668 1 81 289 GLN A N 1
ATOM 2282 C CA . GLN A 1 289 ? -1.997 25.859 -7.574 1 81 289 GLN A CA 1
ATOM 2283 C C . GLN A 1 289 ? -3.125 26.891 -7.484 1 81 289 GLN A C 1
ATOM 2285 O O . GLN A 1 289 ? -2.883 28.094 -7.551 1 81 289 GLN A O 1
ATOM 2290 N N . CYS A 1 290 ? -4.266 26.406 -7.34 1 77.88 290 CYS A N 1
ATOM 2291 C CA . CYS A 1 290 ? -5.406 27.312 -7.223 1 77.88 290 CYS A CA 1
ATOM 2292 C C . CYS A 1 290 ? -5.363 28.078 -5.898 1 77.88 290 CYS A C 1
ATOM 2294 O O . CYS A 1 290 ? -5.719 29.25 -5.844 1 77.88 290 CYS A O 1
ATOM 2296 N N . GLU A 1 291 ? -4.98 27.375 -4.875 1 74.62 291 GLU A N 1
ATOM 2297 C CA . GLU A 1 291 ? -4.844 28.047 -3.582 1 74.62 291 GLU A CA 1
ATOM 2298 C C . GLU A 1 291 ? -3.764 29.125 -3.627 1 74.62 291 GLU A C 1
ATOM 2300 O O . GLU A 1 291 ? -3.904 30.172 -3.004 1 74.62 291 GLU A O 1
ATOM 2305 N N . GLN A 1 292 ? -2.725 28.859 -4.273 1 71.75 292 GLN A N 1
ATOM 2306 C CA . GLN A 1 292 ? -1.659 29.844 -4.422 1 71.75 292 GLN A CA 1
ATOM 2307 C C . GLN A 1 292 ? -2.141 31.062 -5.207 1 71.75 292 GLN A C 1
ATOM 2309 O O . GLN A 1 292 ? -1.792 32.188 -4.879 1 71.75 292 GLN A O 1
ATOM 2314 N N . LEU A 1 293 ? -2.943 30.828 -6.141 1 72.75 293 LEU A N 1
ATOM 2315 C CA . LEU A 1 293 ? -3.453 31.906 -6.961 1 72.75 293 LEU A CA 1
ATOM 2316 C C . LEU A 1 293 ? -4.426 32.781 -6.172 1 72.75 293 LEU A C 1
ATOM 2318 O O . LEU A 1 293 ? -4.422 34 -6.301 1 72.75 293 LEU A O 1
ATOM 2322 N N . VAL A 1 294 ? -5.207 32.094 -5.375 1 67.5 294 VAL A N 1
ATOM 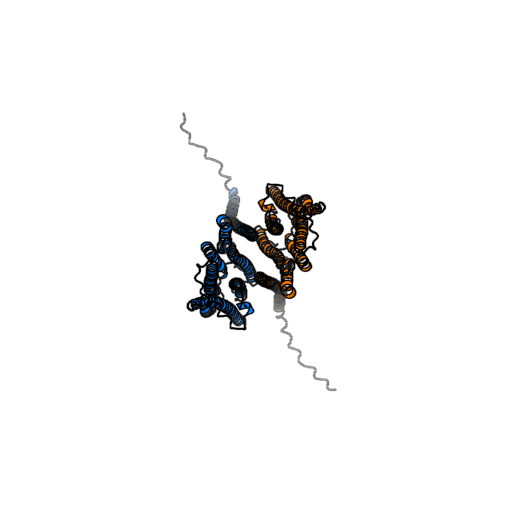2323 C CA . VAL A 1 294 ? -6.168 32.844 -4.566 1 67.5 294 VAL A CA 1
ATOM 2324 C C . VAL A 1 294 ? -5.434 33.656 -3.496 1 67.5 294 VAL A C 1
ATOM 2326 O O . VAL A 1 294 ? -5.789 34.812 -3.219 1 67.5 294 VAL A O 1
ATOM 2329 N N . GLY A 1 295 ? -4.445 32.969 -2.881 1 61.28 295 GLY A N 1
ATOM 2330 C CA . GLY A 1 295 ? -3.645 33.688 -1.898 1 61.28 295 GLY A CA 1
ATOM 2331 C C . GLY A 1 295 ? -2.922 34.875 -2.479 1 61.28 295 GLY A C 1
ATOM 2332 O O . GLY A 1 295 ? -2.877 35.938 -1.856 1 61.28 295 GLY A O 1
ATOM 2333 N N . GLU A 1 296 ? -2.436 34.812 -3.609 1 65.06 296 GLU A N 1
ATOM 2334 C CA . GLU A 1 296 ? -1.749 35.906 -4.289 1 65.06 296 GLU A CA 1
ATOM 2335 C C . GLU A 1 296 ? -2.723 37 -4.664 1 65.06 296 GLU A C 1
ATOM 2337 O O . GLU A 1 296 ? -2.385 38.188 -4.59 1 65.06 296 GLU A O 1
ATOM 2342 N N . SER A 1 297 ? -3.895 36.594 -5.023 1 64.69 297 SER A N 1
ATOM 2343 C CA . SER A 1 297 ? -4.902 37.594 -5.375 1 64.69 297 SER A CA 1
ATOM 2344 C C . SER A 1 297 ? -5.359 38.375 -4.148 1 64.69 297 SER A C 1
ATOM 2346 O O . SER A 1 297 ? -5.602 39.594 -4.227 1 64.69 297 SER A O 1
ATOM 2348 N N . GLU A 1 298 ? -5.43 37.656 -3.066 1 59.38 298 GLU A N 1
ATOM 2349 C CA . GLU A 1 298 ? -5.828 38.312 -1.821 1 59.38 298 GLU A CA 1
ATOM 2350 C C . GLU A 1 298 ? -4.742 39.25 -1.33 1 59.38 298 GLU A C 1
ATOM 2352 O O . GLU A 1 298 ? -5.047 40.344 -0.788 1 59.38 298 GLU A O 1
ATOM 2357 N N . LEU A 1 299 ? -3.547 38.906 -1.428 1 54.94 299 LEU A N 1
ATOM 2358 C CA . LEU A 1 299 ? -2.426 39.75 -1.054 1 54.94 299 LEU A CA 1
ATOM 2359 C C . LEU A 1 299 ? -2.352 40.969 -1.963 1 54.94 299 LEU A C 1
ATOM 2361 O O . LEU A 1 299 ? -2 42.062 -1.513 1 54.94 299 LEU A O 1
ATOM 2365 N N . GLU A 1 300 ? -2.643 40.844 -3.098 1 57.91 300 GLU A N 1
ATOM 2366 C CA . GLU A 1 300 ? -2.662 41.969 -4.012 1 57.91 300 GLU A CA 1
ATOM 2367 C C . GLU A 1 300 ? -3.828 42.906 -3.707 1 57.91 300 GLU A C 1
ATOM 2369 O O . GLU A 1 300 ? -3.74 44.125 -3.939 1 57.91 300 GLU A O 1
ATOM 2374 N N . ARG A 1 301 ? -4.832 42.344 -3.18 1 56.06 301 ARG A N 1
ATOM 2375 C CA . ARG A 1 301 ? -5.988 43.156 -2.832 1 56.06 301 ARG A CA 1
ATOM 2376 C C . ARG A 1 301 ? -5.734 43.938 -1.55 1 56.06 301 ARG A C 1
ATOM 2378 O O . ARG A 1 301 ? -6.297 45.031 -1.356 1 56.06 301 ARG A O 1
ATOM 2385 N N . CYS A 1 302 ? -4.84 43.469 -0.734 1 52.06 302 CYS A N 1
ATOM 2386 C CA . CYS A 1 302 ? -4.559 44.125 0.545 1 52.06 302 CYS A CA 1
ATOM 2387 C C . CYS A 1 302 ? -3.912 45.5 0.34 1 52.06 302 CYS A C 1
ATOM 2389 O O . CYS A 1 302 ? -4.32 46.469 0.956 1 52.06 302 CYS A O 1
ATOM 2391 N N . PRO A 1 303 ? -2.857 45.625 -0.377 1 55.31 303 PRO A N 1
ATOM 2392 C CA . PRO A 1 303 ? -2.328 47 -0.55 1 55.31 303 PRO A CA 1
ATOM 2393 C C . PRO A 1 303 ? -3.346 47.938 -1.169 1 55.31 303 PRO A C 1
ATOM 2395 O O . PRO A 1 303 ? -3.369 49.125 -0.833 1 55.31 303 PRO A O 1
ATOM 2398 N N . ALA A 1 304 ? -4.211 47.469 -1.941 1 55.25 304 ALA A N 1
ATOM 2399 C CA . ALA A 1 304 ? -5.227 48.344 -2.523 1 55.25 304 ALA A CA 1
ATOM 2400 C C . ALA A 1 304 ? -6.211 48.812 -1.463 1 55.25 304 ALA A C 1
ATOM 2402 O O . ALA A 1 304 ? -6.645 49.969 -1.487 1 55.25 304 ALA A O 1
ATOM 2403 N N . LEU A 1 305 ? -6.438 47.969 -0.554 1 53.5 305 LEU A N 1
ATOM 2404 C CA . LEU A 1 305 ? -7.328 48.344 0.536 1 53.5 305 LEU A CA 1
ATOM 2405 C C . LEU A 1 305 ? -6.637 49.312 1.493 1 53.5 305 LEU A C 1
ATOM 2407 O O . LEU A 1 305 ? -7.254 50.25 1.98 1 53.5 305 LEU A O 1
ATOM 2411 N N . VAL A 1 306 ? -5.328 49.094 1.714 1 57.28 306 VAL A N 1
ATOM 2412 C CA . VAL A 1 306 ? -4.57 50 2.566 1 57.28 306 VAL A CA 1
ATOM 2413 C C . VAL A 1 306 ? -4.477 51.375 1.9 1 57.28 306 VAL A C 1
ATOM 2415 O O . VAL A 1 306 ? -4.605 52.406 2.566 1 57.28 306 VAL A O 1
ATOM 2418 N N . ARG A 1 307 ? -4.332 51.406 0.635 1 57.59 307 ARG A N 1
ATOM 2419 C CA . ARG A 1 307 ? -4.289 52.688 -0.098 1 57.59 307 ARG A CA 1
ATOM 2420 C C . ARG A 1 307 ? -5.645 53.375 -0.059 1 57.59 307 ARG A C 1
ATOM 2422 O O . ARG A 1 307 ? -5.715 54.594 0.087 1 57.59 307 ARG A O 1
ATOM 2429 N N . LEU A 1 308 ? -6.676 52.656 -0.054 1 54.5 308 LEU A N 1
ATOM 2430 C CA . LEU A 1 308 ? -8.016 53.25 0.018 1 54.5 308 LEU A CA 1
ATOM 2431 C C . LEU A 1 308 ? -8.289 53.812 1.409 1 54.5 308 LEU A C 1
ATOM 2433 O O . LEU A 1 308 ? -8.898 54.875 1.546 1 54.5 308 LEU A O 1
ATOM 2437 N N . CYS A 1 309 ? -7.734 53.125 2.387 1 55.28 309 CYS A N 1
ATOM 2438 C CA . CYS A 1 309 ? -7.887 53.594 3.756 1 55.28 309 CYS A CA 1
ATOM 2439 C C . CYS A 1 309 ? -7.066 54.875 3.986 1 55.28 309 CYS A C 1
ATOM 2441 O O . CYS A 1 309 ? -7.508 55.781 4.688 1 55.28 309 CYS A O 1
ATOM 2443 N N . ARG A 1 310 ? -5.898 55 3.385 1 55.47 310 ARG A N 1
ATOM 2444 C CA . ARG A 1 310 ? -5.07 56.188 3.502 1 55.47 310 ARG A CA 1
ATOM 2445 C C . ARG A 1 310 ? -5.695 57.375 2.76 1 55.47 310 ARG A C 1
ATOM 2447 O O . ARG A 1 310 ? -5.641 58.5 3.23 1 55.47 310 ARG A O 1
ATOM 2454 N N . ILE A 1 311 ? -6.348 57.125 1.744 1 59.94 311 ILE A N 1
ATOM 2455 C CA . ILE A 1 311 ? -7.004 58.188 0.985 1 59.94 311 ILE A CA 1
ATOM 2456 C C . ILE A 1 311 ? -8.219 58.688 1.759 1 59.94 311 ILE A C 1
ATOM 2458 O O . ILE A 1 311 ? -8.453 59.906 1.822 1 59.94 311 ILE A O 1
ATOM 2462 N N . GLN A 1 312 ? -8.859 57.781 2.445 1 58.19 312 GLN A N 1
ATOM 2463 C CA . GLN A 1 312 ? -10.023 58.188 3.219 1 58.19 312 GLN A CA 1
ATOM 2464 C C . GLN A 1 312 ? -9.609 58.938 4.484 1 58.19 312 GLN A C 1
ATOM 2466 O O . GLN A 1 312 ? -10.273 59.906 4.887 1 58.19 312 GLN A O 1
ATOM 2471 N N . SER A 1 313 ? -8.453 58.5 4.969 1 58.81 313 SER A N 1
ATOM 2472 C CA . SER A 1 313 ? -7.945 59.188 6.152 1 58.81 313 SER A CA 1
ATOM 2473 C C . SER A 1 313 ? -7.359 60.531 5.793 1 58.81 313 SER A C 1
ATOM 2475 O O . SER A 1 313 ? -7.473 61.5 6.566 1 58.81 313 SER A O 1
ATOM 2477 N N . GLY A 1 314 ? -6.82 60.656 4.59 1 58.25 314 GLY A N 1
ATOM 2478 C CA . GLY A 1 314 ? -6.332 61.938 4.117 1 58.25 314 GLY A CA 1
ATOM 2479 C C . GLY A 1 314 ? -7.445 62.906 3.801 1 58.25 314 GLY A C 1
ATOM 2480 O O . GLY A 1 314 ? -7.285 64.125 3.99 1 58.25 314 GLY A O 1
ATOM 2481 N N . LYS A 1 315 ? -8.586 62.406 3.441 1 61.28 315 LYS A N 1
ATOM 2482 C CA . LYS A 1 315 ? -9.719 63.281 3.174 1 61.28 315 LYS A CA 1
ATOM 2483 C C . LYS A 1 315 ? -10.328 63.812 4.473 1 61.28 315 LYS A C 1
ATOM 2485 O O . LYS A 1 315 ? -10.773 64.938 4.543 1 61.28 315 LYS A O 1
ATOM 2490 N N . GLU A 1 316 ? -10.234 63.094 5.547 1 58 316 GLU A N 1
ATOM 2491 C CA . GLU A 1 316 ? -10.781 63.531 6.824 1 58 316 GLU A CA 1
ATOM 2492 C C . GLU A 1 316 ? -9.891 64.562 7.469 1 58 316 GLU A C 1
ATOM 2494 O O . GLU A 1 316 ? -10.383 65.5 8.117 1 58 316 GLU A O 1
ATOM 2499 N N . GLU A 1 317 ? -8.633 64.562 7.262 1 58.75 317 GLU A N 1
ATOM 2500 C CA . GLU A 1 317 ? -7.723 65.562 7.797 1 58.75 317 GLU A CA 1
ATOM 2501 C C . GLU A 1 317 ? -7.859 66.875 7.039 1 58.75 317 GLU A C 1
ATOM 2503 O O . GLU A 1 317 ? -7.762 68 7.633 1 58.75 317 GLU A O 1
ATOM 2508 N N . GLU A 1 318 ? -8.227 66.875 5.797 1 58.25 318 GLU A N 1
ATOM 2509 C CA . GLU A 1 318 ? -8.43 68.125 5.031 1 58.25 318 GLU A CA 1
ATOM 2510 C C . GLU A 1 318 ? -9.766 68.75 5.371 1 58.25 318 GLU A C 1
ATOM 2512 O O . GLU A 1 318 ? -9.875 70 5.422 1 58.25 318 GLU A O 1
ATOM 2517 N N . GLU A 1 319 ? -10.781 68.062 5.738 1 57.41 319 GLU A N 1
ATOM 2518 C CA . GLU A 1 319 ? -12.07 68.625 6.109 1 57.41 319 GLU A CA 1
ATOM 2519 C C . GLU A 1 319 ? -12.031 69.188 7.516 1 57.41 319 GLU A C 1
ATOM 2521 O O . GLU A 1 319 ? -12.703 70.188 7.801 1 57.41 319 GLU A O 1
ATOM 2526 N N . GLU A 1 320 ? -11.188 68.75 8.391 1 55.97 320 GLU A N 1
ATOM 2527 C CA . GLU A 1 320 ? -11.07 69.312 9.734 1 55.97 320 GLU A CA 1
ATOM 2528 C C . GLU A 1 320 ? -10.25 70.562 9.727 1 55.97 320 GLU A C 1
ATOM 2530 O O . GLU A 1 320 ? -10.508 71.5 10.516 1 55.97 320 GLU A O 1
ATOM 2535 N N . GLU A 1 321 ? -9.312 70.75 8.852 1 53.62 321 GLU A N 1
ATOM 2536 C CA . GLU A 1 321 ? -8.555 72 8.766 1 53.62 321 GLU A CA 1
ATOM 2537 C C . GLU A 1 321 ? -9.398 73.125 8.172 1 53.62 321 GLU A C 1
ATOM 2539 O O . GLU A 1 321 ? -9.25 74.25 8.547 1 53.62 321 GLU A O 1
ATOM 2544 N N . GLU A 1 322 ? -10.352 72.812 7.301 1 51.53 322 GLU A N 1
ATOM 2545 C CA . GLU A 1 322 ? -11.164 73.875 6.719 1 51.53 322 GLU A CA 1
ATOM 2546 C C . GLU A 1 322 ? -12.242 74.312 7.691 1 51.53 322 GLU A C 1
ATOM 2548 O O . GLU A 1 322 ? -12.711 75.438 7.609 1 51.53 322 GLU A O 1
ATOM 2553 N N . ALA A 1 323 ? -12.734 73.438 8.578 1 48.62 323 ALA A N 1
ATOM 2554 C CA . ALA A 1 323 ? -13.773 73.875 9.508 1 48.62 323 ALA A CA 1
ATOM 2555 C C . ALA A 1 323 ? -13.188 74.75 10.617 1 48.62 323 ALA A C 1
ATOM 2557 O O . ALA A 1 323 ? -13.914 75.562 11.25 1 48.62 323 ALA A O 1
ATOM 2558 N N . GLY A 1 324 ? -11.914 74.625 10.945 1 45 324 GLY A N 1
ATOM 2559 C CA . GLY A 1 324 ? -11.375 75.438 12.008 1 45 324 GLY A CA 1
ATOM 2560 C C . GLY A 1 324 ? -11.156 76.875 11.578 1 45 324 GLY A C 1
ATOM 2561 O O . GLY A 1 324 ? -10.812 77.75 12.406 1 45 324 GLY A O 1
ATOM 2562 N N . GLY A 1 325 ? -10.969 77.125 10.258 1 40.81 325 GLY A N 1
ATOM 2563 C CA . GLY A 1 325 ? -10.633 78.5 9.852 1 40.81 325 GLY A CA 1
ATOM 2564 C C . GLY A 1 325 ? -11.828 79.438 9.875 1 40.81 325 GLY A C 1
ATOM 2565 O O . GLY A 1 325 ? -11.664 80.625 9.742 1 40.81 325 GLY A O 1
ATOM 2566 N N . GLU A 1 326 ? -13.062 78.875 9.641 1 38.94 326 GLU A N 1
ATOM 2567 C CA . GLU A 1 326 ? -14.117 79.812 9.336 1 38.94 326 GLU A CA 1
ATOM 2568 C C . GLU A 1 326 ? -14.602 80.5 10.602 1 38.94 326 GLU A C 1
ATOM 2570 O O . GLU A 1 326 ? -15.43 81.438 10.531 1 38.94 326 GLU A O 1
ATOM 2575 N N . GLU A 1 327 ? -14.383 79.938 11.773 1 36.97 327 GLU A N 1
ATOM 2576 C CA . GLU A 1 327 ? -15.156 80.625 12.797 1 36.97 327 GLU A CA 1
ATOM 2577 C C . GLU A 1 327 ? -14.625 82.062 13.039 1 36.97 327 GLU A C 1
ATOM 2579 O O . GLU A 1 327 ? -15.25 82.875 13.75 1 36.97 327 GLU A O 1
ATOM 2584 N N . GLN A 1 328 ? -13.359 82.312 12.797 1 32.28 328 GLN A N 1
ATOM 2585 C CA . GLN A 1 328 ? -12.984 83.562 13.398 1 32.28 328 GLN A CA 1
ATOM 2586 C C . GLN A 1 328 ? -13.586 84.75 12.633 1 32.28 328 GLN A C 1
ATOM 2588 O O . GLN A 1 328 ? -13.625 85.875 13.141 1 32.28 328 GLN A O 1
ATOM 2593 N N . SER A 1 329 ? -13.656 84.562 11.281 1 31.52 329 SER A N 1
ATOM 2594 C CA . SER A 1 329 ? -13.633 85.812 10.586 1 31.52 329 SER A CA 1
ATOM 2595 C C . SER A 1 329 ? -15 86.5 10.625 1 31.52 329 SER A C 1
ATOM 2597 O O . SER A 1 329 ? -15.242 87.5 9.906 1 31.52 329 SER A O 1
ATOM 2599 N N . CYS A 1 330 ? -16.062 85.75 11.062 1 28.97 330 CYS A N 1
ATOM 2600 C CA . CYS A 1 330 ? -17.344 86.375 10.703 1 28.97 330 CYS A CA 1
ATOM 2601 C C . CYS A 1 330 ? -17.531 87.75 11.312 1 28.97 330 CYS A C 1
ATOM 2603 O O . CYS A 1 330 ? -18.594 88.312 11.195 1 28.97 330 CYS A O 1
ATOM 2605 N N . GLN A 1 331 ? -16.719 88.062 12.336 1 26.88 331 GLN A N 1
ATOM 2606 C CA . GLN A 1 331 ? -17.328 89.188 13.055 1 26.88 331 GLN A CA 1
ATOM 2607 C C . GLN A 1 331 ? -17.375 90.438 12.18 1 26.88 331 GLN A C 1
ATOM 2609 O O . GLN A 1 331 ? -18.125 91.375 12.477 1 26.88 331 GLN A O 1
ATOM 2614 N N . THR A 1 332 ? -16.328 90.562 11.383 1 25.25 332 THR A N 1
ATOM 2615 C CA . THR A 1 332 ? -16.078 92 11.258 1 25.25 332 THR A CA 1
ATOM 2616 C C . THR A 1 332 ? -17.109 92.625 10.344 1 25.25 332 THR A C 1
ATOM 2618 O O . THR A 1 332 ? -17.453 93.812 10.531 1 25.25 332 THR A O 1
ATOM 2621 N N . ASP A 1 333 ? -17.312 92.062 9.086 1 25.5 333 ASP A N 1
ATOM 2622 C CA . ASP A 1 333 ? -17.484 93 7.992 1 25.5 333 ASP A CA 1
ATOM 2623 C C . ASP A 1 333 ? -18.922 93.5 7.922 1 25.5 333 ASP A C 1
ATOM 2625 O O . ASP A 1 333 ? -19.719 93 7.102 1 25.5 333 ASP A O 1
ATOM 2629 N N . THR A 1 334 ? -19.75 93.562 8.945 1 25.44 334 THR A N 1
ATOM 2630 C CA . THR A 1 334 ? -21.125 94 8.75 1 25.44 334 THR A CA 1
ATOM 2631 C C . THR A 1 334 ? -21.172 95.312 7.98 1 25.44 334 THR A C 1
ATOM 2633 O O . THR A 1 334 ? -22.234 95.75 7.516 1 25.44 334 THR A O 1
ATOM 2636 N N . GLU A 1 335 ? -20.125 96.188 8.164 1 24.48 335 GLU A N 1
ATOM 2637 C CA . GLU A 1 335 ? -20.594 97.562 8.016 1 24.48 335 GLU A CA 1
ATOM 2638 C C . GLU A 1 335 ? -20.984 97.875 6.57 1 24.48 335 GLU A C 1
ATOM 2640 O O . GLU A 1 335 ? -21.844 98.75 6.312 1 24.48 335 GLU A O 1
ATOM 2645 N N . ARG A 1 336 ? -20.062 97.688 5.605 1 23.48 336 ARG A N 1
ATOM 2646 C CA . ARG A 1 336 ? -19.969 98.75 4.652 1 23.48 336 ARG A CA 1
ATOM 2647 C C . ARG A 1 336 ? -21.078 98.688 3.602 1 23.48 336 ARG A C 1
ATOM 2649 O O . ARG A 1 336 ? -21.062 97.812 2.762 1 23.48 336 ARG A O 1
ATOM 2656 N N . GLY A 1 337 ? -22.375 99 3.904 1 21.61 337 GLY A N 1
ATOM 2657 C CA . GLY A 1 337 ? -23.641 99.125 3.193 1 21.61 337 GLY A CA 1
ATOM 2658 C C . GLY A 1 337 ? -23.5 99.875 1.871 1 21.61 337 GLY A C 1
ATOM 2659 O O . GLY A 1 337 ? -24.141 99.5 0.886 1 21.61 337 GLY A O 1
ATOM 2660 N N . ILE A 1 338 ? -23.031 101.125 1.837 1 23.45 338 ILE A N 1
ATOM 2661 C CA . ILE A 1 338 ? -23.875 102.125 1.224 1 23.45 338 ILE A CA 1
ATOM 2662 C C . ILE A 1 338 ? -23.766 102.062 -0.297 1 23.45 338 ILE A C 1
ATOM 2664 O O . ILE A 1 338 ? -24.797 102.062 -0.993 1 23.45 338 ILE A O 1
ATOM 2668 N N . GLU A 1 339 ? -22.672 102.625 -0.896 1 21.86 339 GLU A N 1
ATOM 2669 C CA . GLU A 1 339 ? -22.906 103.625 -1.874 1 21.86 339 GLU A CA 1
ATOM 2670 C C . GLU A 1 339 ? -23.219 103.062 -3.252 1 21.86 339 GLU A C 1
ATOM 2672 O O . GLU A 1 339 ? -24 103.625 -4.012 1 21.86 339 GLU A O 1
ATOM 2677 N N . ARG A 1 340 ? -22.359 102.125 -3.826 1 22.11 340 ARG A N 1
ATOM 2678 C CA . ARG A 1 340 ? -22 102.5 -5.184 1 22.11 340 ARG A CA 1
ATOM 2679 C C . ARG A 1 340 ? -23.141 102.188 -6.16 1 22.11 340 ARG A C 1
ATOM 2681 O O . ARG A 1 340 ? -23.469 101.062 -6.391 1 22.11 340 ARG A O 1
ATOM 2688 N N . GLU A 1 341 ? -24.109 103.125 -6.379 1 22.61 341 GLU A N 1
ATOM 2689 C CA . GLU A 1 341 ? -25.25 103.188 -7.289 1 22.61 341 GLU A CA 1
ATOM 2690 C C . GLU A 1 341 ? -24.828 102.938 -8.734 1 22.61 341 GLU A C 1
ATOM 2692 O O . GLU A 1 341 ? -25.547 102.312 -9.484 1 22.61 341 GLU A O 1
ATOM 2697 N N . GLU A 1 342 ? -23.844 103.75 -9.242 1 22.47 342 GLU A N 1
ATOM 2698 C CA . GLU A 1 342 ? -24.188 104.5 -10.438 1 22.47 342 GLU A CA 1
ATOM 2699 C C . GLU A 1 342 ? -24.344 103.625 -11.648 1 22.47 342 GLU A C 1
ATOM 2701 O O . GLU A 1 342 ? -25.344 103.688 -12.367 1 22.47 342 GLU A O 1
ATOM 2706 N N . ASP A 1 343 ? -23.312 103.625 -12.492 1 21.66 343 ASP A N 1
ATOM 2707 C CA . ASP A 1 343 ? -23.297 104.25 -13.812 1 21.66 343 ASP A CA 1
ATOM 2708 C C . ASP A 1 343 ? -23.75 103.25 -14.891 1 21.66 343 ASP A C 1
ATOM 2710 O O . ASP A 1 343 ? -24.188 103.688 -15.961 1 21.66 343 ASP A O 1
ATOM 2714 N N . GLN A 1 344 ? -23.094 102.125 -15.062 1 22.25 344 GLN A N 1
ATOM 2715 C CA . GLN A 1 344 ? -22.688 101.938 -16.453 1 22.25 344 GLN A CA 1
ATOM 2716 C C . GLN A 1 344 ? -23.875 101.5 -17.312 1 22.25 344 GLN A C 1
ATOM 2718 O O . GLN A 1 344 ? -24.375 100.375 -17.172 1 22.25 344 GLN A O 1
ATOM 2723 N N . SER A 1 345 ? -24.719 102.562 -17.625 1 23.78 345 SER A N 1
ATOM 2724 C CA . SER A 1 345 ? -25.812 102.625 -18.594 1 23.78 345 SER A CA 1
ATOM 2725 C C . SER A 1 345 ? -25.375 102 -19.938 1 23.78 345 SER A C 1
ATOM 2727 O O . SER A 1 345 ? -24.328 102.375 -20.453 1 23.78 345 SER A O 1
ATOM 2729 N N . GLY A 1 346 ? -25.688 100.812 -20.188 1 21.62 346 GLY A N 1
ATOM 2730 C CA . GLY A 1 346 ? -25.875 100.125 -21.453 1 21.62 346 GLY A CA 1
ATOM 2731 C C . GLY A 1 346 ? -26.516 101 -22.516 1 21.62 346 GLY A C 1
ATOM 2732 O O . GLY A 1 346 ? -27.297 101.938 -22.203 1 21.62 346 GLY A O 1
ATOM 2733 N N . VAL A 1 347 ? -25.953 101.188 -23.719 1 23.3 347 VAL A N 1
ATOM 2734 C CA . VAL A 1 347 ? -26.078 101.562 -25.125 1 23.3 347 VAL A CA 1
ATOM 2735 C C . VAL A 1 347 ? -27.312 100.875 -25.719 1 23.3 347 VAL A C 1
ATOM 2737 O O . VAL A 1 347 ? -27.547 100.938 -26.922 1 23.3 347 VAL A O 1
ATOM 2740 N N . GLN A 1 348 ? -28.188 100.25 -25.109 1 19.5 348 GLN A N 1
ATOM 2741 C CA . GLN A 1 348 ? -29.234 99.938 -26.078 1 19.5 348 GLN A CA 1
ATOM 2742 C C . GLN A 1 348 ? -30.016 101.25 -26.438 1 19.5 348 GLN A C 1
ATOM 2744 O O . GLN A 1 348 ? -30.219 102.062 -25.578 1 19.5 348 GLN A O 1
ATOM 2749 N N . VAL A 1 349 ? -30.766 101.25 -27.688 1 19.83 349 VAL A N 1
ATOM 2750 C CA . VAL A 1 349 ? -31.969 101.938 -28.172 1 19.83 349 VAL A CA 1
ATOM 2751 C C . VAL A 1 349 ? -33.094 101.812 -27.156 1 19.83 349 VAL A C 1
ATOM 2753 O O . VAL A 1 349 ? -33.312 100.688 -26.594 1 19.83 349 VAL A O 1
ATOM 2756 N N . MET B 1 1 ? -26.328 26.266 -5.102 1 53.5 1 MET B N 1
ATOM 2757 C CA . MET B 1 1 ? -25.547 25.516 -6.086 1 53.5 1 MET B CA 1
ATOM 2758 C C . MET B 1 1 ? -24.641 24.5 -5.402 1 53.5 1 MET B C 1
ATOM 2760 O O . MET B 1 1 ? -24.594 23.328 -5.805 1 53.5 1 MET B O 1
ATOM 2764 N N . CYS B 1 2 ? -24.172 24.844 -4.168 1 72.44 2 CYS B N 1
ATOM 2765 C CA . CYS B 1 2 ? -23.219 24 -3.451 1 72.44 2 CYS B CA 1
ATOM 2766 C C . CYS B 1 2 ? -23.953 22.828 -2.777 1 72.44 2 CYS B C 1
ATOM 2768 O O . CYS B 1 2 ? -23.453 21.703 -2.783 1 72.44 2 CYS B O 1
ATOM 2770 N N . ARG B 1 3 ? -25.359 23.094 -2.59 1 80.12 3 ARG B N 1
ATOM 2771 C CA . ARG B 1 3 ? -26.094 22.031 -1.896 1 80.12 3 ARG B CA 1
ATOM 2772 C C . ARG B 1 3 ? -26.547 20.953 -2.871 1 80.12 3 ARG B C 1
ATOM 2774 O O . ARG B 1 3 ? -26.5 19.766 -2.557 1 80.12 3 ARG B O 1
ATOM 2781 N N . LEU B 1 4 ? -27 21.375 -4.066 1 83.56 4 LEU B N 1
ATOM 2782 C CA . LEU B 1 4 ? -27.438 20.422 -5.074 1 83.56 4 LEU B CA 1
ATOM 2783 C C . LEU B 1 4 ? -26.281 19.531 -5.539 1 83.56 4 LEU B C 1
ATOM 2785 O O . LEU B 1 4 ? -26.469 18.344 -5.77 1 83.56 4 LEU B O 1
ATOM 2789 N N . LEU B 1 5 ? -25.188 20.109 -5.668 1 85.75 5 LEU B N 1
ATOM 2790 C CA . LEU B 1 5 ? -24.016 19.344 -6.07 1 85.75 5 LEU B CA 1
ATOM 2791 C C . LEU B 1 5 ? -23.641 18.328 -5.004 1 85.75 5 LEU B C 1
ATOM 2793 O O . LEU B 1 5 ? -23.25 17.203 -5.328 1 85.75 5 LEU B O 1
ATOM 2797 N N . ASN B 1 6 ? -23.812 18.688 -3.822 1 86.75 6 ASN B N 1
ATOM 2798 C CA . ASN B 1 6 ? -23.516 17.75 -2.734 1 86.75 6 ASN B CA 1
ATOM 2799 C C . ASN B 1 6 ? -24.484 16.578 -2.715 1 86.75 6 ASN B C 1
ATOM 2801 O O . ASN B 1 6 ? -24.094 15.445 -2.441 1 86.75 6 ASN B O 1
ATOM 2805 N N . VAL B 1 7 ? -25.688 16.922 -2.992 1 88.44 7 VAL B N 1
ATOM 2806 C CA . VAL B 1 7 ? -26.688 15.867 -3.018 1 88.44 7 VAL B CA 1
ATOM 2807 C C . VAL B 1 7 ? -26.422 14.922 -4.184 1 88.44 7 VAL B C 1
ATOM 2809 O O . VAL B 1 7 ? -26.547 13.703 -4.047 1 88.44 7 VAL B O 1
ATOM 2812 N N . LEU B 1 8 ? -26.078 15.445 -5.277 1 90.75 8 LEU B N 1
ATOM 2813 C CA . LEU B 1 8 ? -25.75 14.625 -6.441 1 90.75 8 LEU B CA 1
ATOM 2814 C C . LEU B 1 8 ? -24.547 13.742 -6.172 1 90.75 8 LEU B C 1
ATOM 2816 O O . LEU B 1 8 ? -24.531 12.562 -6.531 1 90.75 8 LEU B O 1
ATOM 2820 N N . LEU B 1 9 ? -23.594 14.297 -5.547 1 91.12 9 LEU B N 1
ATOM 2821 C CA . LEU B 1 9 ? -22.391 13.539 -5.223 1 91.12 9 LEU B CA 1
ATOM 2822 C C . LEU B 1 9 ? -22.688 12.445 -4.207 1 91.12 9 LEU B C 1
ATOM 2824 O O . LEU B 1 9 ? -22.156 11.336 -4.301 1 91.12 9 LEU B O 1
ATOM 2828 N N . ALA B 1 10 ? -23.469 12.805 -3.326 1 90.44 10 ALA B N 1
ATOM 2829 C CA . ALA B 1 10 ? -23.891 11.82 -2.336 1 90.44 10 ALA B CA 1
ATOM 2830 C C . ALA B 1 10 ? -24.656 10.672 -2.994 1 90.44 10 ALA B C 1
ATOM 2832 O O . ALA B 1 10 ? -24.453 9.508 -2.639 1 90.44 10 ALA B O 1
ATOM 2833 N N . LEU B 1 11 ? -25.469 10.984 -3.945 1 93 11 LEU B N 1
ATOM 2834 C CA . LEU B 1 11 ? -26.234 9.977 -4.664 1 93 11 LEU B CA 1
ATOM 2835 C C . LEU B 1 11 ? -25.328 9.109 -5.535 1 93 11 LEU B C 1
ATOM 2837 O O . LEU B 1 11 ? -25.484 7.887 -5.574 1 93 11 LEU B O 1
ATOM 2841 N N . LEU B 1 12 ? -24.438 9.727 -6.141 1 94.44 12 LEU B N 1
ATOM 2842 C CA . LEU B 1 12 ? -23.547 9.008 -7.043 1 94.44 12 LEU B CA 1
ATOM 2843 C C . LEU B 1 12 ? -22.656 8.031 -6.27 1 94.44 12 LEU B C 1
ATOM 2845 O O . LEU B 1 12 ? -22.438 6.906 -6.715 1 94.44 12 LEU B O 1
ATOM 2849 N N . SER B 1 13 ? -22.109 8.438 -5.18 1 94.12 13 SER B N 1
ATOM 2850 C CA . SER B 1 13 ? -21.266 7.551 -4.375 1 94.12 13 SER B CA 1
ATOM 2851 C C . SER B 1 13 ? -22.062 6.344 -3.881 1 94.12 13 SER B C 1
ATOM 2853 O O . SER B 1 13 ? -21.578 5.211 -3.951 1 94.12 13 SER B O 1
ATOM 2855 N N . ARG B 1 14 ? -23.25 6.535 -3.461 1 95.25 14 ARG B N 1
ATOM 2856 C CA . ARG B 1 14 ? -24.094 5.441 -2.982 1 95.25 14 ARG B CA 1
ATOM 2857 C C . ARG B 1 14 ? -24.516 4.535 -4.133 1 95.25 14 ARG B C 1
ATOM 2859 O O . ARG B 1 14 ? -24.625 3.318 -3.965 1 95.25 14 ARG B O 1
ATOM 2866 N N . PHE B 1 15 ? -24.766 5.156 -5.219 1 96.75 15 PHE B N 1
ATOM 2867 C CA . PHE B 1 15 ? -25.125 4.371 -6.398 1 96.75 15 PHE B CA 1
ATOM 2868 C C . PHE B 1 15 ? -23.984 3.422 -6.77 1 96.75 15 PHE B C 1
ATOM 2870 O O . PHE B 1 15 ? -24.234 2.256 -7.094 1 96.75 15 PHE B O 1
ATOM 2877 N N . LEU B 1 16 ? -22.781 3.891 -6.73 1 97.06 16 LEU B N 1
ATOM 2878 C CA . LEU B 1 16 ? -21.609 3.066 -7.008 1 97.06 16 LEU B CA 1
ATOM 2879 C C . LEU B 1 16 ? -21.531 1.883 -6.047 1 97.06 16 LEU B C 1
ATOM 2881 O O . LEU B 1 16 ? -21.312 0.748 -6.469 1 97.06 16 LEU B O 1
ATOM 2885 N N . PHE B 1 17 ? -21.75 2.086 -4.758 1 97.88 17 PHE B N 1
ATOM 2886 C CA . PHE B 1 17 ? -21.719 1.04 -3.742 1 97.88 17 PHE B CA 1
ATOM 2887 C C . PHE B 1 17 ? -22.844 0.035 -3.955 1 97.88 17 PHE B C 1
ATOM 2889 O O . PHE B 1 17 ? -22.641 -1.172 -3.812 1 97.88 17 PHE B O 1
ATOM 2896 N N . VAL B 1 18 ? -23.969 0.537 -4.402 1 97.88 18 VAL B N 1
ATOM 2897 C CA . VAL B 1 18 ? -25.109 -0.342 -4.617 1 97.88 18 VAL B CA 1
ATOM 2898 C C . VAL B 1 18 ? -24.844 -1.255 -5.812 1 97.88 18 VAL B C 1
ATOM 2900 O O . VAL B 1 18 ? -25.078 -2.463 -5.742 1 97.88 18 VAL B O 1
ATOM 2903 N N . VAL B 1 19 ? -24.359 -0.678 -6.828 1 97.81 19 VAL B N 1
ATOM 2904 C CA . VAL B 1 19 ? -24.109 -1.45 -8.039 1 97.81 19 VAL B CA 1
ATOM 2905 C C . VAL B 1 19 ? -23.094 -2.553 -7.746 1 97.81 19 VAL B C 1
ATOM 2907 O O . VAL B 1 19 ? -23.328 -3.721 -8.062 1 97.81 19 VAL B O 1
ATOM 2910 N N . HIS B 1 20 ? -22.016 -2.209 -7.168 1 98.06 20 HIS B N 1
ATOM 2911 C CA . HIS B 1 20 ? -21 -3.213 -6.867 1 98.06 20 HIS B CA 1
ATOM 2912 C C . HIS B 1 20 ? -21.516 -4.234 -5.859 1 98.06 20 HIS B C 1
ATOM 2914 O O . HIS B 1 20 ? -21.219 -5.426 -5.965 1 98.06 20 HIS B O 1
ATOM 2920 N N . GLY B 1 21 ? -22.25 -3.762 -4.871 1 98.12 21 GLY B N 1
ATOM 2921 C CA . GLY B 1 21 ? -22.844 -4.676 -3.904 1 98.12 21 GLY B CA 1
ATOM 2922 C C . GLY B 1 21 ? -23.781 -5.68 -4.531 1 98.12 21 GLY B C 1
ATOM 2923 O O . GLY B 1 21 ? -23.734 -6.871 -4.227 1 98.12 21 GLY B O 1
ATOM 2924 N N . VAL B 1 22 ? -24.578 -5.227 -5.395 1 98 22 VAL B N 1
ATOM 2925 C CA . VAL B 1 22 ? -25.562 -6.086 -6.047 1 98 22 VAL B CA 1
ATOM 2926 C C . VAL B 1 22 ? -24.844 -7.121 -6.914 1 98 22 VAL B C 1
ATOM 2928 O O . VAL B 1 22 ? -25.203 -8.305 -6.902 1 98 22 VAL B O 1
ATOM 2931 N N . VAL B 1 23 ? -23.859 -6.684 -7.617 1 97.44 23 VAL B N 1
ATOM 2932 C CA . VAL B 1 23 ? -23.109 -7.602 -8.469 1 97.44 23 VAL B CA 1
ATOM 2933 C C . VAL B 1 23 ? -22.422 -8.664 -7.609 1 97.44 23 VAL B C 1
ATOM 2935 O O . VAL B 1 23 ? -22.406 -9.844 -7.969 1 97.44 23 VAL B O 1
ATOM 2938 N N . THR B 1 24 ? -21.859 -8.266 -6.504 1 97.94 24 THR B N 1
ATOM 2939 C CA . THR B 1 24 ? -21.172 -9.203 -5.629 1 97.94 24 THR B CA 1
ATOM 2940 C C . THR B 1 24 ? -22.141 -10.227 -5.051 1 97.94 24 THR B C 1
ATOM 2942 O O . THR B 1 24 ? -21.844 -11.422 -5.031 1 97.94 24 THR B O 1
ATOM 2945 N N . VAL B 1 25 ? -23.281 -9.789 -4.625 1 98.06 25 VAL B N 1
ATOM 2946 C CA . VAL B 1 25 ? -24.266 -10.688 -4.055 1 98.06 25 VAL B CA 1
ATOM 2947 C C . VAL B 1 25 ? -24.844 -11.586 -5.148 1 98.06 25 VAL B C 1
ATOM 2949 O O . VAL B 1 25 ? -25.094 -12.773 -4.918 1 98.06 25 VAL B O 1
ATOM 2952 N N . TRP B 1 26 ? -25.078 -11.008 -6.25 1 97.25 26 TRP B N 1
ATOM 2953 C CA . TRP B 1 26 ? -25.547 -11.812 -7.375 1 97.25 26 TRP B CA 1
ATOM 2954 C C . TRP B 1 26 ? -24.594 -12.969 -7.66 1 97.25 26 TRP B C 1
ATOM 2956 O O . TRP B 1 26 ? -25.031 -14.094 -7.91 1 97.25 26 TRP B O 1
ATOM 2966 N N . ARG B 1 27 ? -23.328 -12.742 -7.617 1 96.25 27 ARG B N 1
ATOM 2967 C CA . ARG B 1 27 ? -22.344 -13.797 -7.852 1 96.25 27 ARG B CA 1
ATOM 2968 C C . ARG B 1 27 ? -22.422 -14.875 -6.773 1 96.25 27 ARG B C 1
ATOM 2970 O O . ARG B 1 27 ? -22.266 -16.062 -7.062 1 96.25 27 ARG B O 1
ATOM 2977 N N . VAL B 1 28 ? -22.656 -14.461 -5.539 1 96.88 28 VAL B N 1
ATOM 2978 C CA . VAL B 1 28 ? -22.797 -15.422 -4.453 1 96.88 28 VAL B CA 1
ATOM 2979 C C . VAL B 1 28 ? -24 -16.312 -4.711 1 96.88 28 VAL B C 1
ATOM 2981 O O . VAL B 1 28 ? -23.922 -17.531 -4.562 1 96.88 28 VAL B O 1
ATOM 2984 N N . VAL B 1 29 ? -25.062 -15.75 -5.125 1 96.88 29 VAL B N 1
ATOM 2985 C CA . VAL B 1 29 ? -26.281 -16.5 -5.387 1 96.88 29 VAL B CA 1
ATOM 2986 C C . VAL B 1 29 ? -26.078 -17.453 -6.562 1 96.88 29 VAL B C 1
ATOM 2988 O O . VAL B 1 29 ? -26.547 -18.594 -6.547 1 96.88 29 VAL B O 1
ATOM 2991 N N . ALA B 1 30 ? -25.375 -17 -7.465 1 93.38 30 ALA B N 1
ATOM 2992 C CA . ALA B 1 30 ? -25.094 -17.828 -8.633 1 93.38 30 ALA B CA 1
ATOM 2993 C C . ALA B 1 30 ? -24.219 -19.016 -8.258 1 93.38 30 ALA B C 1
ATOM 2995 O O . ALA B 1 30 ? -24.422 -20.125 -8.773 1 93.38 30 ALA B O 1
ATOM 2996 N N . VAL B 1 31 ? -23.328 -18.891 -7.383 1 92.31 31 VAL B N 1
ATOM 2997 C CA . VAL B 1 31 ? -22.406 -19.938 -7.008 1 92.31 31 VAL B CA 1
ATOM 2998 C C . VAL B 1 31 ? -23.062 -20.891 -6.008 1 92.31 31 VAL B C 1
ATOM 3000 O O . VAL B 1 31 ? -22.953 -22.109 -6.121 1 92.31 31 VAL B O 1
ATOM 3003 N N . LYS B 1 32 ? -23.766 -20.312 -5.07 1 93.69 32 LYS B N 1
ATOM 3004 C CA . LYS B 1 32 ? -24.344 -21.125 -4.012 1 93.69 32 LYS B CA 1
ATOM 3005 C C . LYS B 1 32 ? -25.672 -21.734 -4.461 1 93.69 32 LYS B C 1
ATOM 3007 O O . LYS B 1 32 ? -26.094 -22.781 -3.959 1 93.69 32 LYS B O 1
ATOM 3012 N N . GLY B 1 33 ? -26.453 -21.141 -5.258 1 92.62 33 GLY B N 1
ATOM 3013 C CA . GLY B 1 33 ? -27.688 -21.672 -5.809 1 92.62 33 GLY B CA 1
ATOM 3014 C C . GLY B 1 33 ? -28.859 -21.562 -4.859 1 92.62 33 GLY B C 1
ATOM 3015 O O . GLY B 1 33 ? -29.891 -22.219 -5.043 1 92.62 33 GLY B O 1
ATOM 3016 N N . GLU B 1 34 ? -28.734 -20.797 -3.803 1 94.56 34 GLU B N 1
ATOM 3017 C CA . GLU B 1 34 ? -29.812 -20.609 -2.83 1 94.56 34 GLU B CA 1
ATOM 3018 C C . GLU B 1 34 ? -30.266 -19.156 -2.773 1 94.56 34 GLU B C 1
ATOM 3020 O O . GLU B 1 34 ? -29.453 -18.25 -2.566 1 94.56 34 GLU B O 1
ATOM 3025 N N . PRO B 1 35 ? -31.484 -19 -2.832 1 95.12 35 PRO B N 1
ATOM 3026 C CA . PRO B 1 35 ? -32.031 -17.625 -2.832 1 95.12 35 PRO B CA 1
ATOM 3027 C C . PRO B 1 35 ? -31.891 -16.938 -1.474 1 95.12 35 PRO B C 1
ATOM 3029 O O . PRO B 1 35 ? -32 -15.719 -1.381 1 95.12 35 PRO B O 1
ATOM 3032 N N . LEU B 1 36 ? -31.672 -17.656 -0.483 1 96.31 36 LEU B N 1
ATOM 3033 C CA . LEU B 1 36 ? -31.516 -17.078 0.85 1 96.31 36 LEU B CA 1
ATOM 3034 C C . LEU B 1 36 ? -30.359 -16.094 0.882 1 96.31 36 LEU B C 1
ATOM 3036 O O . LEU B 1 36 ? -30.391 -15.125 1.646 1 96.31 36 LEU B O 1
ATOM 3040 N N . TYR B 1 37 ? -29.469 -16.188 0.06 1 97.25 37 TYR B N 1
ATOM 3041 C CA . TYR B 1 37 ? -28.266 -15.359 0.063 1 97.25 37 TYR B CA 1
ATOM 3042 C C . TYR B 1 37 ? -28.578 -13.953 -0.45 1 97.25 37 TYR B C 1
ATOM 3044 O O . TYR B 1 37 ? -27.766 -13.039 -0.284 1 97.25 37 TYR B O 1
ATOM 3052 N N . TRP B 1 38 ? -29.734 -13.742 -1.044 1 97.44 38 TRP B N 1
ATOM 3053 C CA . TRP B 1 38 ? -30.141 -12.391 -1.41 1 97.44 38 TRP B CA 1
ATOM 3054 C C . TRP B 1 38 ? -30.297 -11.516 -0.173 1 97.44 38 TRP B C 1
ATOM 3056 O O . TRP B 1 38 ? -30.297 -10.289 -0.272 1 97.44 38 TRP B O 1
ATOM 3066 N N . LEU B 1 39 ? -30.359 -12.109 1.009 1 97.56 39 LEU B N 1
ATOM 3067 C CA . LEU B 1 39 ? -30.453 -11.367 2.262 1 97.56 39 LEU B CA 1
ATOM 3068 C C . LEU B 1 39 ? -29.203 -10.547 2.514 1 97.56 39 LEU B C 1
ATOM 3070 O O . LEU B 1 39 ? -29.219 -9.602 3.299 1 97.56 39 LEU B O 1
ATOM 3074 N N . LEU B 1 40 ? -28.188 -10.93 1.842 1 97.81 40 LEU B N 1
ATOM 3075 C CA . LEU B 1 40 ? -26.922 -10.203 1.982 1 97.81 40 LEU B CA 1
ATOM 3076 C C . LEU B 1 40 ? -27.062 -8.773 1.467 1 97.81 40 LEU B C 1
ATOM 3078 O O . LEU B 1 40 ? -26.234 -7.914 1.785 1 97.81 40 LEU B O 1
ATOM 3082 N N . LEU B 1 41 ? -28.109 -8.492 0.681 1 97.94 41 LEU B N 1
ATOM 3083 C CA . LEU B 1 41 ? -28.328 -7.172 0.104 1 97.94 41 LEU B CA 1
ATOM 3084 C C . LEU B 1 41 ? -28.859 -6.203 1.153 1 97.94 41 LEU B C 1
ATOM 3086 O O . LEU B 1 41 ? -29 -5.008 0.886 1 97.94 41 LEU B O 1
ATOM 3090 N N . THR B 1 42 ? -29.062 -6.652 2.328 1 97.31 42 THR B N 1
ATOM 3091 C CA . THR B 1 42 ? -29.656 -5.812 3.363 1 97.31 42 THR B CA 1
ATOM 3092 C C . THR B 1 42 ? -28.797 -4.574 3.611 1 97.31 42 THR B C 1
ATOM 3094 O O . THR B 1 42 ? -29.328 -3.471 3.764 1 97.31 42 THR B O 1
ATOM 3097 N N . GLY B 1 43 ? -27.469 -4.699 3.66 1 96.69 43 GLY B N 1
ATOM 3098 C CA . GLY B 1 43 ? -26.594 -3.566 3.875 1 96.69 43 GLY B CA 1
ATOM 3099 C C . GLY B 1 43 ? -26.766 -2.467 2.846 1 96.69 43 GLY B C 1
ATOM 3100 O O . GLY B 1 43 ? -27.062 -1.321 3.195 1 96.69 43 GLY B O 1
ATOM 3101 N N . VAL B 1 44 ? -26.703 -2.828 1.545 1 97.12 44 VAL B N 1
ATOM 3102 C CA . VAL B 1 44 ? -26.797 -1.842 0.475 1 97.12 44 VAL B CA 1
ATOM 3103 C C . VAL B 1 44 ? -28.234 -1.355 0.35 1 97.12 44 VAL B C 1
ATOM 3105 O O . VAL B 1 44 ? -28.484 -0.219 -0.063 1 97.12 44 VAL B O 1
ATOM 3108 N N . ALA B 1 45 ? -29.219 -2.139 0.781 1 96.56 45 ALA B N 1
ATOM 3109 C CA . ALA B 1 45 ? -30.625 -1.724 0.747 1 96.56 45 ALA B CA 1
ATOM 3110 C C . ALA B 1 45 ? -30.875 -0.589 1.733 1 96.56 45 ALA B C 1
ATOM 3112 O O . ALA B 1 45 ? -31.734 0.265 1.496 1 96.56 45 ALA B O 1
ATOM 3113 N N . LEU B 1 46 ? -30.125 -0.557 2.754 1 97.25 46 LEU B N 1
ATOM 3114 C CA . LEU B 1 46 ? -30.312 0.441 3.801 1 97.25 46 LEU B CA 1
ATOM 3115 C C . LEU B 1 46 ? -29.594 1.739 3.451 1 97.25 46 LEU B C 1
ATOM 3117 O O . LEU B 1 46 ? -29.688 2.723 4.188 1 97.25 46 LEU B O 1
ATOM 3121 N N . LEU B 1 47 ? -28.938 1.803 2.324 1 96.19 47 LEU B N 1
ATOM 3122 C CA . LEU B 1 47 ? -28.172 2.99 1.941 1 96.19 47 LEU B CA 1
ATOM 3123 C C . LEU B 1 47 ? -29.109 4.16 1.651 1 96.19 47 LEU B C 1
ATOM 3125 O O . LEU B 1 47 ? -28.766 5.316 1.914 1 96.19 47 LEU B O 1
ATOM 3129 N N . GLY B 1 48 ? -30.312 3.867 1.153 1 92.62 48 GLY B N 1
ATOM 3130 C CA . GLY B 1 48 ? -31.297 4.926 0.936 1 92.62 48 GLY B CA 1
ATOM 3131 C C . GLY B 1 48 ? -31.719 5.609 2.219 1 92.62 48 GLY B C 1
ATOM 3132 O O . GLY B 1 48 ? -31.797 6.84 2.281 1 92.62 48 GLY B O 1
ATOM 3133 N N . VAL B 1 49 ? -31.922 4.797 3.176 1 94.69 49 VAL B N 1
ATOM 3134 C CA . VAL B 1 49 ? -32.312 5.328 4.477 1 94.69 49 VAL B CA 1
ATOM 3135 C C . VAL B 1 49 ? -31.156 6.098 5.094 1 94.69 49 VAL B C 1
ATOM 3137 O O . VAL B 1 49 ? -31.344 7.191 5.637 1 94.69 49 VAL B O 1
ATOM 3140 N N . GLU B 1 50 ? -30.047 5.539 5.012 1 95.25 50 GLU B N 1
ATOM 3141 C CA . GLU B 1 50 ? -28.859 6.191 5.523 1 95.25 50 GLU B CA 1
ATOM 3142 C C . GLU B 1 50 ? -28.641 7.551 4.867 1 95.25 50 GLU B C 1
ATOM 3144 O O . GLU B 1 50 ? -28.281 8.523 5.535 1 95.25 50 GLU B O 1
ATOM 3149 N N . MET B 1 51 ? -28.859 7.609 3.555 1 92.31 51 MET B N 1
ATOM 3150 C CA . MET B 1 51 ? -28.688 8.875 2.842 1 92.31 51 MET B CA 1
ATOM 3151 C C . MET B 1 51 ? -29.656 9.93 3.371 1 92.31 51 MET B C 1
ATOM 3153 O O . MET B 1 51 ? -29.266 11.078 3.596 1 92.31 51 MET B O 1
ATOM 3157 N N . ALA B 1 52 ? -30.844 9.578 3.611 1 91.81 52 ALA B N 1
ATOM 3158 C CA . ALA B 1 52 ? -31.844 10.5 4.125 1 91.81 52 ALA B CA 1
ATOM 3159 C C . ALA B 1 52 ? -31.469 11.008 5.516 1 91.81 52 ALA B C 1
ATOM 3161 O O . ALA B 1 52 ? -31.578 12.203 5.797 1 91.81 52 ALA B O 1
ATOM 3162 N N . VAL B 1 53 ? -30.969 10.117 6.266 1 92.56 53 VAL B N 1
ATOM 3163 C CA . VAL B 1 53 ? -30.578 10.469 7.629 1 92.56 53 VAL B CA 1
ATOM 3164 C C . VAL B 1 53 ? -29.359 11.383 7.594 1 92.56 53 VAL B C 1
ATOM 3166 O O . VAL B 1 53 ? -29.281 12.367 8.328 1 92.56 53 VAL B O 1
ATOM 3169 N N . THR B 1 54 ? -28.406 11.109 6.773 1 89.25 54 THR B N 1
ATOM 3170 C CA . THR B 1 54 ? -27.188 11.883 6.676 1 89.25 54 THR B CA 1
ATOM 3171 C C . THR B 1 54 ? -27.469 13.289 6.164 1 89.25 54 THR B C 1
ATOM 3173 O O . THR B 1 54 ? -26.922 14.273 6.68 1 89.25 54 THR B O 1
ATOM 3176 N N . LEU B 1 55 ? -28.344 13.406 5.156 1 86.12 55 LEU B N 1
ATOM 3177 C CA . LEU B 1 55 ? -28.656 14.711 4.598 1 86.12 55 LEU B CA 1
ATOM 3178 C C . LEU B 1 55 ? -29.438 15.555 5.602 1 86.12 55 LEU B C 1
ATOM 3180 O O . LEU B 1 55 ? -29.297 16.781 5.629 1 86.12 55 LEU B O 1
ATOM 3184 N N . LYS B 1 56 ? -30.125 14.914 6.434 1 87.5 56 LYS B N 1
ATOM 3185 C CA . LYS B 1 56 ? -30.938 15.633 7.418 1 87.5 56 LYS B CA 1
ATOM 3186 C C . LYS B 1 56 ? -30.109 15.992 8.648 1 87.5 56 LYS B C 1
ATOM 3188 O O . LYS B 1 56 ? -30.266 17.078 9.211 1 87.5 56 LYS B O 1
ATOM 3193 N N . CYS B 1 57 ? -29.234 15.125 9.023 1 85.94 57 CYS B N 1
ATOM 3194 C CA . CYS B 1 57 ? -28.578 15.242 10.32 1 85.94 57 CYS B CA 1
ATOM 3195 C C . CYS B 1 57 ? -27.234 15.945 10.188 1 85.94 57 CYS B C 1
ATOM 3197 O O . CYS B 1 57 ? -26.672 16.406 11.18 1 85.94 57 CYS B O 1
ATOM 3199 N N . THR B 1 58 ? -26.734 15.953 9.062 1 81.19 58 THR B N 1
ATOM 3200 C CA . THR B 1 58 ? -25.406 16.531 8.938 1 81.19 58 THR B CA 1
ATOM 3201 C C . THR B 1 58 ? -25.453 17.797 8.086 1 81.19 58 THR B C 1
ATOM 3203 O O . THR B 1 58 ? -26.266 17.922 7.18 1 81.19 58 THR B O 1
ATOM 3206 N N . ARG B 1 59 ? -24.547 18.656 8.398 1 74.5 59 ARG B N 1
ATOM 3207 C CA . ARG B 1 59 ? -24.484 19.938 7.703 1 74.5 59 ARG B CA 1
ATOM 3208 C C . ARG B 1 59 ? -23.75 19.812 6.375 1 74.5 59 ARG B C 1
ATOM 3210 O O . ARG B 1 59 ? -24.188 20.359 5.363 1 74.5 59 ARG B O 1
ATOM 3217 N N . ASN B 1 60 ? -22.703 19.062 6.398 1 73.62 60 ASN B N 1
ATOM 3218 C CA . ASN B 1 60 ? -21.891 18.969 5.195 1 73.62 60 ASN B CA 1
ATOM 3219 C C . ASN B 1 60 ? -22.094 17.625 4.484 1 73.62 60 ASN B C 1
ATOM 3221 O O . ASN B 1 60 ? -21.25 17.203 3.701 1 73.62 60 ASN B O 1
ATOM 3225 N N . ALA B 1 61 ? -23.203 16.953 4.871 1 70.19 61 ALA B N 1
ATOM 3226 C CA . ALA B 1 61 ? -23.625 15.719 4.199 1 70.19 61 ALA B CA 1
ATOM 3227 C C . ALA B 1 61 ? -22.641 14.586 4.445 1 70.19 61 ALA B C 1
ATOM 3229 O O . ALA B 1 61 ? -22.5 13.688 3.615 1 70.19 61 ALA B O 1
ATOM 3230 N N . GLU B 1 62 ? -21.734 14.742 5.453 1 76.81 62 GLU B N 1
ATOM 3231 C CA . GLU B 1 62 ? -20.812 13.672 5.816 1 76.81 62 GLU B CA 1
ATOM 3232 C C . GLU B 1 62 ? -20.516 13.688 7.312 1 76.81 62 GLU B C 1
ATOM 3234 O O . GLU B 1 62 ? -20.453 14.75 7.93 1 76.81 62 GLU B O 1
ATOM 3239 N N . TRP B 1 63 ? -20.359 12.445 7.77 1 76.12 63 TRP B N 1
ATOM 3240 C CA . TRP B 1 63 ? -20.062 12.273 9.188 1 76.12 63 TRP B CA 1
ATOM 3241 C C . TRP B 1 63 ? -18.562 12.438 9.438 1 76.12 63 TRP B C 1
ATOM 3243 O O . TRP B 1 63 ? -17.734 12.109 8.586 1 76.12 63 TRP B O 1
ATOM 3253 N N . LYS B 1 64 ? -18.078 12.914 10.492 1 72.5 64 LYS B N 1
ATOM 3254 C CA . LYS B 1 64 ? -16.688 13.273 10.766 1 72.5 64 LYS B CA 1
ATOM 3255 C C . LYS B 1 64 ? -15.852 12.047 11.125 1 72.5 64 LYS B C 1
ATOM 3257 O O . LYS B 1 64 ? -14.742 11.875 10.625 1 72.5 64 LYS B O 1
ATOM 3262 N N . TRP B 1 65 ? -16.328 11.109 11.938 1 76.19 65 TRP B N 1
ATOM 3263 C CA . TRP B 1 65 ? -15.484 10.07 12.516 1 76.19 65 TRP B CA 1
ATOM 3264 C C . TRP B 1 65 ? -15.812 8.703 11.914 1 76.19 65 TRP B C 1
ATOM 3266 O O . TRP B 1 65 ? -14.938 7.84 11.82 1 76.19 65 TRP B O 1
ATOM 3276 N N . PHE B 1 66 ? -16.969 8.555 11.523 1 87.75 66 PHE B N 1
ATOM 3277 C CA . PHE B 1 66 ? -17.422 7.25 11.055 1 87.75 66 PHE B CA 1
ATOM 3278 C C . PHE B 1 66 ? -18.375 7.402 9.875 1 87.75 66 PHE B C 1
ATOM 3280 O O . PHE B 1 66 ? -19.344 8.156 9.953 1 87.75 66 PHE B O 1
ATOM 3287 N N . SER B 1 67 ? -18.016 6.695 8.789 1 90.38 67 SER B N 1
ATOM 3288 C CA . SER B 1 67 ? -18.859 6.75 7.605 1 90.38 67 SER B CA 1
ATOM 3289 C C . SER B 1 67 ? -19.828 5.574 7.566 1 90.38 67 SER B C 1
ATOM 3291 O O . SER B 1 67 ? -19.453 4.461 7.191 1 90.38 67 SER B O 1
ATOM 3293 N N . PRO B 1 68 ? -21.062 5.809 7.871 1 92.38 68 PRO B N 1
ATOM 3294 C CA . PRO B 1 68 ? -22.047 4.727 7.863 1 92.38 68 PRO B CA 1
ATOM 3295 C C . PRO B 1 68 ? -22.281 4.156 6.469 1 92.38 68 PRO B C 1
ATOM 3297 O O . PRO B 1 68 ? -22.609 2.973 6.332 1 92.38 68 PRO B O 1
ATOM 3300 N N . MET B 1 69 ? -22.219 4.961 5.492 1 93.62 69 MET B N 1
ATOM 3301 C CA . MET B 1 69 ? -22.438 4.477 4.133 1 93.62 69 MET B CA 1
ATOM 3302 C C . MET B 1 69 ? -21.422 3.402 3.764 1 93.62 69 MET B C 1
ATOM 3304 O O . MET B 1 69 ? -21.797 2.344 3.254 1 93.62 69 MET B O 1
ATOM 3308 N N . VAL B 1 70 ? -20.203 3.689 4.047 1 95.19 70 VAL B N 1
ATOM 3309 C CA . VAL B 1 70 ? -19.141 2.727 3.742 1 95.19 70 VAL B CA 1
ATOM 3310 C C . VAL B 1 70 ? -19.344 1.464 4.578 1 95.19 70 VAL B C 1
ATOM 3312 O O . VAL B 1 70 ? -19.156 0.349 4.086 1 95.19 70 VAL B O 1
ATOM 3315 N N . PHE B 1 71 ? -19.766 1.642 5.816 1 96.31 71 PHE B N 1
ATOM 3316 C CA . PHE B 1 71 ? -19.984 0.511 6.711 1 96.31 71 PHE B CA 1
ATOM 3317 C C . PHE B 1 71 ? -21.094 -0.389 6.188 1 96.31 71 PHE B C 1
ATOM 3319 O O . PHE B 1 71 ? -20.953 -1.614 6.199 1 96.31 71 PHE B O 1
ATOM 3326 N N . LEU B 1 72 ? -22.094 0.219 5.746 1 97.44 72 LEU B N 1
ATOM 3327 C CA . LEU B 1 72 ? -23.219 -0.548 5.215 1 97.44 72 LEU B CA 1
ATOM 3328 C C . LEU B 1 72 ? -22.812 -1.288 3.943 1 97.44 72 LEU B C 1
ATOM 3330 O O . LEU B 1 72 ? -23.188 -2.445 3.748 1 97.44 72 LEU B O 1
ATOM 3334 N N . TYR B 1 73 ? -22.109 -0.621 3.129 1 98.06 73 TYR B N 1
ATOM 3335 C CA . TYR B 1 73 ? -21.578 -1.255 1.923 1 98.06 73 TYR B CA 1
ATOM 3336 C C . TYR B 1 73 ? -20.719 -2.459 2.271 1 98.06 73 TYR B C 1
ATOM 3338 O O . TYR B 1 73 ? -20.891 -3.543 1.709 1 98.06 73 TYR B O 1
ATOM 3346 N N . LEU B 1 74 ? -19.859 -2.289 3.281 1 97.94 74 LEU B N 1
ATOM 3347 C CA . LEU B 1 74 ? -18.938 -3.359 3.676 1 97.94 74 LEU B CA 1
ATOM 3348 C C . LEU B 1 74 ? -19.703 -4.512 4.32 1 97.94 74 LEU B C 1
ATOM 3350 O O . LEU B 1 74 ? -19.312 -5.672 4.188 1 97.94 74 LEU 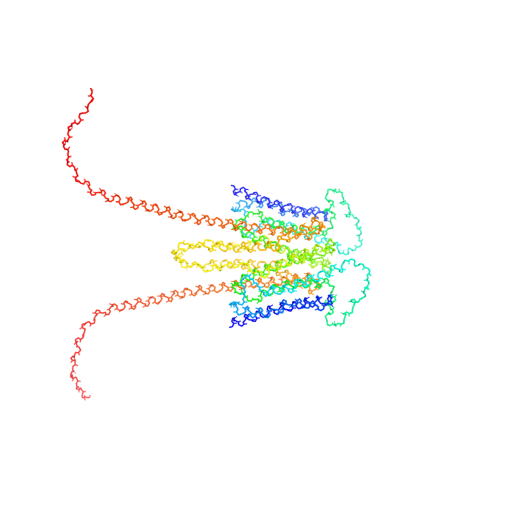B O 1
ATOM 3354 N N . SER B 1 75 ? -20.781 -4.195 4.965 1 97.88 75 SER B N 1
ATOM 3355 C CA . SER B 1 75 ? -21.594 -5.23 5.586 1 97.88 75 SER B CA 1
ATOM 3356 C C . SER B 1 75 ? -22.234 -6.137 4.535 1 97.88 75 SER B C 1
ATOM 3358 O O . SER B 1 75 ? -22.656 -7.25 4.848 1 97.88 75 SER B O 1
ATOM 3360 N N . THR B 1 76 ? -22.266 -5.684 3.371 1 98.31 76 THR B N 1
ATOM 3361 C CA . THR B 1 76 ? -22.797 -6.48 2.266 1 98.31 76 THR B CA 1
ATOM 3362 C C . THR B 1 76 ? -21.672 -7.242 1.571 1 98.31 76 THR B C 1
ATOM 3364 O O . THR B 1 76 ? -21.797 -8.438 1.309 1 98.31 76 THR B O 1
ATOM 3367 N N . VAL B 1 77 ? -20.594 -6.582 1.331 1 98.31 77 VAL B N 1
ATOM 3368 C CA . VAL B 1 77 ? -19.562 -7.121 0.454 1 98.31 77 VAL B CA 1
ATOM 3369 C C . VAL B 1 77 ? -18.688 -8.102 1.229 1 98.31 77 VAL B C 1
ATOM 3371 O O . VAL B 1 77 ? -18.281 -9.133 0.692 1 98.31 77 VAL B O 1
ATOM 3374 N N . ILE B 1 78 ? -18.406 -7.879 2.52 1 98.12 78 ILE B N 1
ATOM 3375 C CA . ILE B 1 78 ? -17.484 -8.695 3.293 1 98.12 78 ILE B CA 1
ATOM 3376 C C . ILE B 1 78 ? -18.016 -10.125 3.406 1 98.12 78 ILE B C 1
ATOM 3378 O O . ILE B 1 78 ? -17.344 -11.078 3.029 1 98.12 78 ILE B O 1
ATOM 3382 N N . PRO B 1 79 ? -19.234 -10.312 3.842 1 98 79 PRO B N 1
ATOM 3383 C CA . PRO B 1 79 ? -19.734 -11.688 3.902 1 98 79 PRO B CA 1
ATOM 3384 C C . PRO B 1 79 ? -19.844 -12.344 2.527 1 98 79 PRO B C 1
ATOM 3386 O O . PRO B 1 79 ? -19.656 -13.555 2.404 1 98 79 PRO B O 1
ATOM 3389 N N . SER B 1 80 ? -20.141 -11.555 1.604 1 98.19 80 SER B N 1
ATOM 3390 C CA . SER B 1 80 ? -20.219 -12.102 0.253 1 98.19 80 SER B CA 1
ATOM 3391 C C . SER B 1 80 ? -18.875 -12.656 -0.207 1 98.19 80 SER B C 1
ATOM 3393 O O . SER B 1 80 ? -18.812 -13.75 -0.768 1 98.19 80 SER B O 1
ATOM 3395 N N . ILE B 1 81 ? -17.875 -11.93 0.03 1 97.44 81 ILE B N 1
ATOM 3396 C CA . ILE B 1 81 ? -16.531 -12.383 -0.338 1 97.44 81 ILE B CA 1
ATOM 3397 C C . ILE B 1 81 ? -16.156 -13.609 0.49 1 97.44 81 ILE B C 1
ATOM 3399 O O . ILE B 1 81 ? -15.516 -14.531 -0.013 1 97.44 81 ILE B O 1
ATOM 3403 N N . TRP B 1 82 ? -16.594 -13.617 1.767 1 97.19 82 TRP B N 1
ATOM 3404 C CA . TRP B 1 82 ? -16.375 -14.789 2.609 1 97.19 82 TRP B CA 1
ATOM 3405 C C . TRP B 1 82 ? -16.984 -16.031 1.977 1 97.19 82 TRP B C 1
ATOM 3407 O O . TRP B 1 82 ? -16.312 -17.062 1.859 1 97.19 82 TRP B O 1
ATOM 3417 N N . PHE B 1 83 ? -18.156 -15.977 1.489 1 97 83 PHE B N 1
ATOM 3418 C CA . PHE B 1 83 ? -18.859 -17.125 0.91 1 97 83 PHE B CA 1
ATOM 3419 C C . PHE B 1 83 ? -18.188 -17.562 -0.384 1 97 83 PHE B C 1
ATOM 3421 O O . PHE B 1 83 ? -18.047 -18.766 -0.633 1 97 83 PHE B O 1
ATOM 3428 N N . LEU B 1 84 ? -17.781 -16.609 -1.104 1 96 84 LEU B N 1
ATOM 3429 C CA . LEU B 1 84 ? -17.156 -16.938 -2.377 1 96 84 LEU B CA 1
ATOM 3430 C C . LEU B 1 84 ? -15.805 -17.609 -2.154 1 96 84 LEU B C 1
ATOM 3432 O O . LEU B 1 84 ? -15.508 -18.625 -2.785 1 96 84 LEU B O 1
ATOM 3436 N N . GLU B 1 85 ? -15.008 -17.141 -1.217 1 95.19 85 GLU B N 1
ATOM 3437 C CA . GLU B 1 85 ? -13.695 -17.703 -0.934 1 95.19 85 GLU B CA 1
ATOM 3438 C C . GLU B 1 85 ? -13.812 -19.094 -0.299 1 95.19 85 GLU B C 1
ATOM 3440 O O . GLU B 1 85 ? -13.031 -19.984 -0.607 1 95.19 85 GLU B O 1
ATOM 3445 N N . LEU B 1 86 ? -14.773 -19.25 0.525 1 93.94 86 LEU B N 1
ATOM 3446 C CA . LEU B 1 86 ? -14.977 -20.547 1.159 1 93.94 86 LEU B CA 1
ATOM 3447 C C . LEU B 1 86 ? -15.492 -21.562 0.153 1 93.94 86 LEU B C 1
ATOM 3449 O O . LEU B 1 86 ? -15.156 -22.75 0.238 1 93.94 86 LEU B O 1
ATOM 3453 N N . SER B 1 87 ? -16.266 -21.078 -0.753 1 92.12 87 SER B N 1
ATOM 3454 C CA . SER B 1 87 ? -16.719 -21.984 -1.809 1 92.12 87 SER B CA 1
ATOM 3455 C C . SER B 1 87 ? -15.555 -22.422 -2.689 1 92.12 87 SER B C 1
ATOM 3457 O O . SER B 1 87 ? -15.5 -23.578 -3.123 1 92.12 87 SER B O 1
ATOM 3459 N N . LEU B 1 88 ? -14.688 -21.5 -2.955 1 90.25 88 LEU B N 1
ATOM 3460 C CA . LEU B 1 88 ? -13.492 -21.844 -3.713 1 90.25 88 LEU B CA 1
ATOM 3461 C C . LEU B 1 88 ? -12.633 -22.859 -2.953 1 90.25 88 LEU B C 1
ATOM 3463 O O . LEU B 1 88 ? -12.094 -23.781 -3.549 1 90.25 88 LEU B O 1
ATOM 3467 N N . LEU B 1 89 ? -12.523 -22.688 -1.655 1 88.62 89 LEU B N 1
ATOM 3468 C CA . LEU B 1 89 ? -11.773 -23.609 -0.81 1 88.62 89 LEU B CA 1
ATOM 3469 C C . LEU B 1 89 ? -12.375 -25 -0.854 1 88.62 89 LEU B C 1
ATOM 3471 O O . LEU B 1 89 ? -11.648 -26 -0.95 1 88.62 89 LEU B O 1
ATOM 3475 N N . GLN B 1 90 ? -13.633 -25.125 -0.878 1 85.31 90 GLN B N 1
ATOM 3476 C CA . GLN B 1 90 ? -14.336 -26.406 -0.899 1 85.31 90 GLN B CA 1
ATOM 3477 C C . GLN B 1 90 ? -14.141 -27.109 -2.236 1 85.31 90 GLN B C 1
ATOM 3479 O O . GLN B 1 90 ? -14.086 -28.344 -2.291 1 85.31 90 GLN B O 1
ATOM 3484 N N . SER B 1 91 ? -14.031 -26.297 -3.205 1 80.81 91 SER B N 1
ATOM 3485 C CA . SER B 1 91 ? -13.852 -26.875 -4.527 1 80.81 91 SER B CA 1
ATOM 3486 C C . SER B 1 91 ? -12.445 -27.453 -4.691 1 80.81 91 SER B C 1
ATOM 3488 O O . SER B 1 91 ? -12.227 -28.344 -5.512 1 80.81 91 SER B O 1
ATOM 3490 N N . LYS B 1 92 ? -11.562 -26.953 -3.947 1 73.94 92 LYS B N 1
ATOM 3491 C CA . LYS B 1 92 ? -10.18 -27.406 -4.035 1 73.94 92 LYS B CA 1
ATOM 3492 C C . LYS B 1 92 ? -9.938 -28.625 -3.141 1 73.94 92 LYS B C 1
ATOM 3494 O O . LYS B 1 92 ? -8.977 -29.375 -3.346 1 73.94 92 LYS B O 1
ATOM 3499 N N . LEU B 1 93 ? -10.742 -28.734 -2.186 1 67.38 93 LEU B N 1
ATOM 3500 C CA . LEU B 1 93 ? -10.617 -29.891 -1.301 1 67.38 93 LEU B CA 1
ATOM 3501 C C . LEU B 1 93 ? -11.125 -31.156 -1.985 1 67.38 93 LEU B C 1
ATOM 3503 O O . LEU B 1 93 ? -12.086 -31.109 -2.76 1 67.38 93 LEU B O 1
ATOM 3507 N N . PRO B 1 94 ? -10.18 -32.156 -2.236 1 56.81 94 PRO B N 1
ATOM 3508 C CA . PRO B 1 94 ? -10.609 -33.406 -2.861 1 56.81 94 PRO B CA 1
ATOM 3509 C C . PRO B 1 94 ? -11.992 -33.844 -2.395 1 56.81 94 PRO B C 1
ATOM 3511 O O . PRO B 1 94 ? -12.25 -33.906 -1.191 1 56.81 94 PRO B O 1
ATOM 3514 N N . VAL B 1 95 ? -13.023 -33.312 -2.965 1 47.81 95 VAL B N 1
ATOM 3515 C CA . VAL B 1 95 ? -14.297 -33.969 -2.707 1 47.81 95 VAL B CA 1
ATOM 3516 C C . VAL B 1 95 ? -14.086 -35.5 -2.609 1 47.81 95 VAL B C 1
ATOM 3518 O O . VAL B 1 95 ? -13.289 -36.062 -3.355 1 47.81 95 VAL B O 1
ATOM 3521 N N . ASN B 1 96 ? -14.391 -36.281 -1.646 1 36.5 96 ASN B N 1
ATOM 3522 C CA . ASN B 1 96 ? -14.922 -37.625 -1.907 1 36.5 96 ASN B CA 1
ATOM 3523 C C . ASN B 1 96 ? -15.727 -37.656 -3.205 1 36.5 96 ASN B C 1
ATOM 3525 O O . ASN B 1 96 ? -16.297 -36.625 -3.619 1 36.5 96 ASN B O 1
ATOM 3529 N N . ASN B 1 97 ? -15.727 -38.719 -4.156 1 33.22 97 ASN B N 1
ATOM 3530 C CA . ASN B 1 97 ? -16.297 -39.188 -5.418 1 33.22 97 ASN B CA 1
ATOM 3531 C C . ASN B 1 97 ? -17.734 -38.688 -5.578 1 33.22 97 ASN B C 1
ATOM 3533 O O . ASN B 1 97 ? -18.516 -39.25 -6.359 1 33.22 97 ASN B O 1
ATOM 3537 N N . SER B 1 98 ? -18.578 -38.188 -4.734 1 35 98 SER B N 1
ATOM 3538 C CA . SER B 1 98 ? -19.906 -38.188 -5.332 1 35 98 SER B CA 1
ATOM 3539 C C . SER B 1 98 ? -20.031 -37.156 -6.434 1 35 98 SER B C 1
ATOM 3541 O O . SER B 1 98 ? -19.797 -35.969 -6.195 1 35 98 SER B O 1
ATOM 3543 N N . SER B 1 99 ? -19.734 -37.375 -7.781 1 36.12 99 SER B N 1
ATOM 3544 C CA . SER B 1 99 ? -19.844 -36.906 -9.156 1 36.12 99 SER B CA 1
ATOM 3545 C C . SER B 1 99 ? -21.062 -36.031 -9.352 1 36.12 99 SER B C 1
ATOM 3547 O O . SER B 1 99 ? -22.016 -36.406 -10.031 1 36.12 99 SER B O 1
ATOM 3549 N N . GLY B 1 100 ? -21.781 -35.312 -8.539 1 34.06 100 GLY B N 1
ATOM 3550 C CA . GLY B 1 100 ? -22.984 -34.812 -9.211 1 34.06 100 GLY B CA 1
ATOM 3551 C C . GLY B 1 100 ? -22.672 -33.844 -10.328 1 34.06 100 GLY B C 1
ATOM 3552 O O . GLY B 1 100 ? -21.75 -33 -10.203 1 34.06 100 GLY B O 1
ATOM 3553 N N . PRO B 1 101 ? -22.984 -34.125 -11.711 1 36.91 101 PRO B N 1
ATOM 3554 C CA . PRO B 1 101 ? -22.875 -33.562 -13.062 1 36.91 101 PRO B CA 1
ATOM 3555 C C . PRO B 1 101 ? -23.297 -32.125 -13.133 1 36.91 101 PRO B C 1
ATOM 3557 O O . PRO B 1 101 ? -23.078 -31.453 -14.148 1 36.91 101 PRO B O 1
ATOM 3560 N N . GLU B 1 102 ? -24.109 -31.531 -12.195 1 36.56 102 GLU B N 1
ATOM 3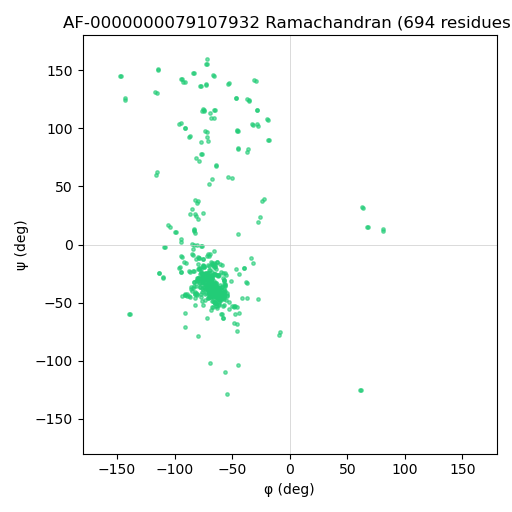561 C CA . GLU B 1 102 ? -25.141 -30.578 -12.625 1 36.56 102 GLU B CA 1
ATOM 3562 C C . GLU B 1 102 ? -24.531 -29.188 -12.867 1 36.56 102 GLU B C 1
ATOM 3564 O O . GLU B 1 102 ? -25.219 -28.281 -13.312 1 36.56 102 GLU B O 1
ATOM 3569 N N . LEU B 1 103 ? -23.359 -28.859 -12.492 1 34.84 103 LEU B N 1
ATOM 3570 C CA . LEU B 1 103 ? -23.188 -27.406 -12.445 1 34.84 103 LEU B CA 1
ATOM 3571 C C . LEU B 1 103 ? -22.875 -26.844 -13.828 1 34.84 103 LEU B C 1
ATOM 3573 O O . LEU B 1 103 ? -22.578 -25.656 -13.969 1 34.84 103 LEU B O 1
ATOM 3577 N N . HIS B 1 104 ? -23 -27.719 -15.031 1 33.78 104 HIS B N 1
ATOM 3578 C CA . HIS B 1 104 ? -22.672 -27.266 -16.375 1 33.78 104 HIS B CA 1
ATOM 3579 C C . HIS B 1 104 ? -23.75 -26.359 -16.938 1 33.78 104 HIS B C 1
ATOM 3581 O O . HIS B 1 104 ? -23.609 -25.812 -18.031 1 33.78 104 HIS B O 1
ATOM 3587 N N . LEU B 1 105 ? -25 -26.312 -16.438 1 31.69 105 LEU B N 1
ATOM 3588 C CA . LEU B 1 105 ? -26.156 -25.875 -17.219 1 31.69 105 LEU B CA 1
ATOM 3589 C C . LEU B 1 105 ? -26.156 -24.344 -17.359 1 31.69 105 LEU B C 1
ATOM 3591 O O . LEU B 1 105 ? -26.938 -23.797 -18.141 1 31.69 105 LEU B O 1
ATOM 3595 N N . LEU B 1 106 ? -25.625 -23.547 -16.531 1 30.97 106 LEU B N 1
ATOM 3596 C CA . LEU B 1 106 ? -25.969 -22.141 -16.719 1 30.97 106 LEU B CA 1
ATOM 3597 C C . LEU B 1 106 ? -25.156 -21.516 -17.828 1 30.97 106 LEU B C 1
ATOM 3599 O O . LEU B 1 106 ? -24.375 -20.594 -17.594 1 30.97 106 LEU B O 1
ATOM 3603 N N . ALA B 1 107 ? -24.844 -22.234 -18.984 1 34.47 107 ALA B N 1
ATOM 3604 C CA . ALA B 1 107 ? -24.125 -21.891 -20.203 1 34.47 107 ALA B CA 1
ATOM 3605 C C . ALA B 1 107 ? -24.953 -20.938 -21.078 1 34.47 107 ALA B C 1
ATOM 3607 O O . ALA B 1 107 ? -24.484 -20.453 -22.094 1 34.47 107 ALA B O 1
ATOM 3608 N N . GLY B 1 108 ? -26.281 -20.594 -20.891 1 30.7 108 GLY B N 1
ATOM 3609 C CA . GLY B 1 108 ? -27.094 -20.078 -21.969 1 30.7 108 GLY B CA 1
ATOM 3610 C C . GLY B 1 108 ? -27.031 -18.562 -22.094 1 30.7 108 GLY B C 1
ATOM 3611 O O . GLY B 1 108 ? -27.672 -17.969 -22.969 1 30.7 108 GLY B O 1
ATOM 3612 N N . ILE B 1 109 ? -27.094 -17.75 -21.078 1 33.78 109 ILE B N 1
ATOM 3613 C CA . ILE B 1 109 ? -27.359 -16.375 -21.469 1 33.78 109 ILE B CA 1
ATOM 3614 C C . ILE B 1 109 ? -26.172 -15.82 -22.266 1 33.78 109 ILE B C 1
ATOM 3616 O O . ILE B 1 109 ? -25.047 -15.812 -21.766 1 33.78 109 ILE B O 1
ATOM 3620 N N . PRO B 1 110 ? -26.203 -15.57 -23.625 1 33.84 110 PRO B N 1
ATOM 3621 C CA . PRO B 1 110 ? -25.219 -15.172 -24.641 1 33.84 110 PRO B CA 1
ATOM 3622 C C . PRO B 1 110 ? -24.375 -13.977 -24.203 1 33.84 110 PRO B C 1
ATOM 3624 O O . PRO B 1 110 ? -23.312 -13.742 -24.766 1 33.84 110 PRO B O 1
ATOM 3627 N N . ILE B 1 111 ? -25.031 -12.93 -23.812 1 36.25 111 ILE B N 1
ATOM 3628 C CA . ILE B 1 111 ? -24.281 -11.68 -23.797 1 36.25 111 ILE B CA 1
ATOM 3629 C C . ILE B 1 111 ? -22.906 -11.906 -23.141 1 36.25 111 ILE B C 1
ATOM 3631 O O . ILE B 1 111 ? -21.891 -11.453 -23.656 1 36.25 111 ILE B O 1
ATOM 3635 N N . THR B 1 112 ? -22.812 -12.062 -21.719 1 36.81 112 THR B N 1
ATOM 3636 C CA . THR B 1 112 ? -21.562 -11.844 -21 1 36.81 112 THR B CA 1
ATOM 3637 C C . THR B 1 112 ? -20.656 -13.062 -21.109 1 36.81 112 THR B C 1
ATOM 3639 O O . THR B 1 112 ? -20.688 -13.953 -20.266 1 36.81 112 THR B O 1
ATOM 3642 N N . ALA B 1 113 ? -20.516 -13.773 -21.984 1 37.81 113 ALA B N 1
ATOM 3643 C CA . ALA B 1 113 ? -19.797 -14.984 -22.375 1 37.81 113 ALA B CA 1
ATOM 3644 C C . ALA B 1 113 ? -18.328 -14.906 -21.953 1 37.81 113 ALA B C 1
ATOM 3646 O O . ALA B 1 113 ? -17.766 -15.875 -21.453 1 37.81 113 ALA B O 1
ATOM 3647 N N . GLY B 1 114 ? -17.734 -13.766 -22.422 1 38.34 114 GLY B N 1
ATOM 3648 C CA . GLY B 1 114 ? -16.312 -13.648 -22.156 1 38.34 114 GLY B CA 1
ATOM 3649 C C . GLY B 1 114 ? -15.984 -13.555 -20.672 1 38.34 114 GLY B C 1
ATOM 3650 O O . GLY B 1 114 ? -15.008 -14.148 -20.203 1 38.34 114 GLY B O 1
ATOM 3651 N N . ILE B 1 115 ? -16.656 -12.641 -19.938 1 42.47 115 ILE B N 1
ATOM 3652 C CA . ILE B 1 115 ? -16.438 -12.453 -18.516 1 42.47 115 ILE B CA 1
ATOM 3653 C C . ILE B 1 115 ? -16.969 -13.664 -17.75 1 42.47 115 ILE B C 1
ATOM 3655 O O . ILE B 1 115 ? -16.359 -14.094 -16.766 1 42.47 115 ILE B O 1
ATOM 3659 N N . VAL B 1 116 ? -18.156 -14.25 -18.125 1 44.75 116 VAL B N 1
ATOM 3660 C CA . VAL B 1 116 ? -18.812 -15.375 -17.469 1 44.75 116 VAL B CA 1
ATOM 3661 C C . VAL B 1 116 ? -17.938 -16.625 -17.578 1 44.75 116 VAL B C 1
ATOM 3663 O O . VAL B 1 116 ? -17.938 -17.469 -16.688 1 44.75 116 VAL B O 1
ATOM 3666 N N . GLU B 1 117 ? -17.156 -16.594 -18.609 1 50.53 117 GLU B N 1
ATOM 3667 C CA . GLU B 1 117 ? -16.312 -17.781 -18.797 1 50.53 117 GLU B CA 1
ATOM 3668 C C . GLU B 1 117 ? -15.062 -17.703 -17.938 1 50.53 117 GLU B C 1
ATOM 3670 O O . GLU B 1 117 ? -14.203 -18.594 -18.016 1 50.53 117 GLU B O 1
ATOM 3675 N N . LEU B 1 118 ? -15.18 -16.703 -17 1 59.59 118 LEU B N 1
ATOM 3676 C CA . LEU B 1 118 ? -13.969 -16.641 -16.188 1 59.59 118 LEU B CA 1
ATOM 3677 C C . LEU B 1 118 ? -13.961 -17.75 -15.141 1 59.59 118 LEU B C 1
ATOM 3679 O O . LEU B 1 118 ? -15.008 -18.125 -14.617 1 59.59 118 LEU B O 1
ATOM 3683 N N . ASP B 1 119 ? -12.938 -18.328 -14.992 1 79.75 119 ASP B N 1
ATOM 3684 C CA . ASP B 1 119 ? -12.672 -19.25 -13.898 1 79.75 119 ASP B CA 1
ATOM 3685 C C . ASP B 1 119 ? -13.102 -18.656 -12.562 1 79.75 119 ASP B C 1
ATOM 3687 O O . ASP B 1 119 ? -13.016 -17.453 -12.352 1 79.75 119 ASP B O 1
ATOM 3691 N N . PRO B 1 120 ? -13.945 -19.375 -11.789 1 82.38 120 PRO B N 1
ATOM 3692 C CA . PRO B 1 120 ? -14.422 -18.906 -10.484 1 82.38 120 PRO B CA 1
ATOM 3693 C C . PRO B 1 120 ? -13.352 -18.141 -9.703 1 82.38 120 PRO B C 1
ATOM 3695 O O . PRO B 1 120 ? -13.656 -17.172 -9.016 1 82.38 120 PRO B O 1
ATOM 3698 N N . GLU B 1 121 ? -12.188 -18.5 -9.852 1 85.31 121 GLU B N 1
ATOM 3699 C CA . GLU B 1 121 ? -11.102 -17.812 -9.148 1 85.31 121 GLU B CA 1
ATOM 3700 C C . GLU B 1 121 ? -10.906 -16.406 -9.68 1 85.31 121 GLU B C 1
ATOM 3702 O O . GLU B 1 121 ? -10.633 -15.477 -8.914 1 85.31 121 GLU B O 1
ATOM 3707 N N . ASN B 1 122 ? -11.086 -16.25 -10.945 1 86.88 122 ASN B N 1
ATOM 3708 C CA . ASN B 1 122 ? -10.93 -14.93 -11.547 1 86.88 122 ASN B CA 1
ATOM 3709 C C . ASN B 1 122 ? -12.094 -14.008 -11.188 1 86.88 122 ASN B C 1
ATOM 3711 O O . ASN B 1 122 ? -11.906 -12.797 -11.047 1 86.88 122 ASN B O 1
ATOM 3715 N N . TRP B 1 123 ? -13.18 -14.602 -11 1 88.88 123 TRP B N 1
ATOM 3716 C CA . TRP B 1 123 ? -14.336 -13.82 -10.578 1 88.88 123 TRP B CA 1
ATOM 3717 C C . TRP B 1 123 ? -14.117 -13.25 -9.18 1 88.88 123 TRP B C 1
ATOM 3719 O O . TRP B 1 123 ? -14.328 -12.055 -8.945 1 88.88 123 TRP B O 1
ATOM 3729 N N . VAL B 1 124 ? -13.727 -14.086 -8.297 1 92.06 124 VAL B N 1
ATOM 3730 C CA . VAL B 1 124 ? -13.547 -13.664 -6.914 1 92.06 124 VAL B CA 1
ATOM 3731 C C . VAL B 1 124 ? -12.445 -12.609 -6.832 1 92.06 124 VAL B C 1
ATOM 3733 O O . VAL B 1 124 ? -12.609 -11.578 -6.18 1 92.06 124 VAL B O 1
ATOM 3736 N N . ALA B 1 125 ? -11.414 -12.859 -7.559 1 91.12 125 ALA B N 1
ATOM 3737 C CA . ALA B 1 125 ? -10.312 -11.906 -7.578 1 91.12 125 ALA B CA 1
ATOM 3738 C C . ALA B 1 125 ? -10.758 -10.57 -8.164 1 91.12 125 ALA B C 1
ATOM 3740 O O . ALA B 1 125 ? -10.375 -9.508 -7.66 1 91.12 125 ALA B O 1
ATOM 3741 N N . GLY B 1 126 ? -11.531 -10.633 -9.211 1 92.25 126 GLY B N 1
ATOM 3742 C CA . GLY B 1 126 ? -12.055 -9.422 -9.82 1 92.25 126 GLY B CA 1
ATOM 3743 C C . GLY B 1 126 ? -12.93 -8.617 -8.875 1 92.25 126 GLY B C 1
ATOM 3744 O O . GLY B 1 126 ? -12.836 -7.387 -8.82 1 92.25 126 GLY B O 1
ATOM 3745 N N . LEU B 1 127 ? -13.711 -9.289 -8.164 1 94.94 127 LEU B N 1
ATOM 3746 C CA . LEU B 1 127 ? -14.609 -8.617 -7.23 1 94.94 127 LEU B CA 1
ATOM 3747 C C . LEU B 1 127 ? -13.828 -8.008 -6.074 1 94.94 127 LEU B C 1
ATOM 3749 O O . LEU B 1 127 ? -14.156 -6.914 -5.605 1 94.94 127 LEU B O 1
ATOM 3753 N N . GLU B 1 128 ? -12.844 -8.68 -5.598 1 95.06 128 GLU B N 1
ATOM 3754 C CA . GLU B 1 128 ? -11.992 -8.164 -4.535 1 95.06 128 GLU B CA 1
ATOM 3755 C C . GLU B 1 128 ? -11.25 -6.906 -4.988 1 95.06 128 GLU B C 1
ATOM 3757 O O . GLU B 1 128 ? -11.203 -5.91 -4.262 1 95.06 128 GLU B O 1
ATOM 3762 N N . GLN B 1 129 ? -10.719 -6.957 -6.164 1 93.25 129 GLN B N 1
ATOM 3763 C CA . GLN B 1 129 ? -9.977 -5.82 -6.699 1 93.25 129 GLN B CA 1
ATOM 3764 C C . GLN B 1 129 ? -10.898 -4.637 -6.973 1 93.25 129 GLN B C 1
ATOM 3766 O O . GLN B 1 129 ? -10.562 -3.496 -6.648 1 93.25 129 GLN B O 1
ATOM 3771 N N . THR B 1 130 ? -12.023 -4.922 -7.535 1 95 130 THR B N 1
ATOM 3772 C CA . THR B 1 130 ? -12.953 -3.84 -7.828 1 95 130 THR B CA 1
ATOM 3773 C C . THR B 1 130 ? -13.523 -3.244 -6.543 1 95 130 THR B C 1
ATOM 3775 O O . THR B 1 130 ? -13.836 -2.053 -6.488 1 95 130 THR B O 1
ATOM 3778 N N . MET B 1 131 ? -13.625 -4.062 -5.539 1 96.69 131 MET B N 1
ATOM 3779 C CA . MET B 1 131 ? -14.078 -3.551 -4.25 1 96.69 131 MET B CA 1
ATOM 3780 C C . MET B 1 131 ? -13.164 -2.439 -3.752 1 96.69 131 MET B C 1
ATOM 3782 O O . MET B 1 131 ? -13.633 -1.392 -3.307 1 96.69 131 MET B O 1
ATOM 3786 N N . LEU B 1 132 ? -11.945 -2.658 -3.828 1 94.19 132 LEU B N 1
ATOM 3787 C CA . LEU B 1 132 ? -10.984 -1.668 -3.35 1 94.19 132 LEU B CA 1
ATOM 3788 C C . LEU B 1 132 ? -11.055 -0.396 -4.188 1 94.19 132 LEU B C 1
ATOM 3790 O O . LEU B 1 132 ? -10.984 0.711 -3.648 1 94.19 132 LEU B O 1
ATOM 3794 N N . ILE B 1 133 ? -11.234 -0.558 -5.484 1 94.19 133 ILE B N 1
ATOM 3795 C CA . ILE B 1 133 ? -11.352 0.587 -6.383 1 94.19 133 ILE B CA 1
ATOM 3796 C C . ILE B 1 133 ? -12.625 1.371 -6.051 1 94.19 133 ILE B C 1
ATOM 3798 O O . ILE B 1 133 ? -12.594 2.602 -5.977 1 94.19 133 ILE B O 1
ATOM 3802 N N . VAL B 1 134 ? -13.625 0.658 -5.836 1 96.31 134 VAL B N 1
ATOM 3803 C CA . VAL B 1 134 ? -14.914 1.277 -5.543 1 96.31 134 VAL B CA 1
ATOM 3804 C C . VAL B 1 134 ? -14.844 2.012 -4.203 1 96.31 134 VAL B C 1
ATOM 3806 O O . VAL B 1 134 ? -15.445 3.074 -4.039 1 96.31 134 VAL B O 1
ATOM 3809 N N . LEU B 1 135 ? -14.125 1.489 -3.256 1 95.56 135 LEU B N 1
ATOM 3810 C CA . LEU B 1 135 ? -13.977 2.143 -1.96 1 95.56 135 LEU B CA 1
ATOM 3811 C C . LEU B 1 135 ? -13.242 3.473 -2.104 1 95.56 135 LEU B C 1
ATOM 3813 O O . LEU B 1 135 ? -13.648 4.477 -1.521 1 95.56 135 LEU B O 1
ATOM 3817 N N . VAL B 1 136 ? -12.258 3.477 -2.912 1 93.62 136 VAL B N 1
ATOM 3818 C CA . VAL B 1 136 ? -11.492 4.699 -3.123 1 93.62 136 VAL B CA 1
ATOM 3819 C C . VAL B 1 136 ? -12.328 5.711 -3.898 1 93.62 136 VAL B C 1
ATOM 3821 O O . VAL B 1 136 ? -12.445 6.871 -3.498 1 93.62 136 VAL B O 1
ATOM 3824 N N . LEU B 1 137 ? -12.961 5.266 -4.922 1 94.25 137 LEU B N 1
ATOM 3825 C CA . LEU B 1 137 ? -13.781 6.137 -5.75 1 94.25 137 LEU B CA 1
ATOM 3826 C C . LEU B 1 137 ? -14.992 6.645 -4.969 1 94.25 137 LEU B C 1
ATOM 3828 O O . LEU B 1 137 ? -15.398 7.797 -5.129 1 94.25 137 LEU B O 1
ATOM 3832 N N . GLY B 1 138 ? -15.531 5.762 -4.23 1 93.62 138 GLY B N 1
ATOM 3833 C CA . GLY B 1 138 ? -16.656 6.164 -3.396 1 93.62 138 GLY B CA 1
ATOM 3834 C C . GLY B 1 138 ? -16.312 7.293 -2.443 1 93.62 138 GLY B C 1
ATOM 3835 O O . GLY B 1 138 ? -17.078 8.258 -2.314 1 93.62 138 GLY B O 1
ATOM 3836 N N . ARG B 1 139 ? -15.234 7.176 -1.826 1 91.19 139 ARG B N 1
ATOM 3837 C CA . ARG B 1 139 ? -14.805 8.242 -0.926 1 91.19 139 ARG B CA 1
ATOM 3838 C C . ARG B 1 139 ? -14.469 9.516 -1.7 1 91.19 139 ARG B C 1
ATOM 3840 O O . ARG B 1 139 ? -14.719 10.617 -1.218 1 91.19 139 ARG B O 1
ATOM 3847 N N . TRP B 1 140 ? -13.836 9.328 -2.824 1 90.38 140 TRP B N 1
ATOM 3848 C CA . TRP B 1 140 ? -13.492 10.469 -3.668 1 90.38 140 TRP B CA 1
ATOM 3849 C C . TRP B 1 140 ? -14.742 11.242 -4.074 1 90.38 140 TRP B C 1
ATOM 3851 O O . TRP B 1 140 ? -14.734 12.477 -4.109 1 90.38 140 TRP B O 1
ATOM 3861 N N . LEU B 1 141 ? -15.836 10.555 -4.312 1 90.75 141 LEU B N 1
ATOM 3862 C CA . LEU B 1 141 ? -17.078 11.148 -4.809 1 90.75 141 LEU B CA 1
ATOM 3863 C C . LEU B 1 141 ? -17.891 11.727 -3.66 1 90.75 141 LEU B C 1
ATOM 3865 O O . LEU B 1 141 ? -18.672 12.664 -3.859 1 90.75 141 LEU B O 1
ATOM 3869 N N . MET B 1 142 ? -17.672 11.258 -2.51 1 88.44 142 MET B N 1
ATOM 3870 C CA . MET B 1 142 ? -18.406 11.727 -1.338 1 88.44 142 MET B CA 1
ATOM 3871 C C . MET B 1 142 ? -18.078 13.188 -1.034 1 88.44 142 MET B C 1
ATOM 3873 O O . MET B 1 142 ? -16.969 13.648 -1.315 1 88.44 142 MET B O 1
ATOM 3877 N N . PRO B 1 143 ? -19.156 13.852 -0.544 1 84.25 143 PRO B N 1
ATOM 3878 C CA . PRO B 1 143 ? -18.859 15.219 -0.127 1 84.25 143 PRO B CA 1
ATOM 3879 C C . PRO B 1 143 ? -17.688 15.289 0.853 1 84.25 143 PRO B C 1
ATOM 3881 O O . PRO B 1 143 ? -17.531 14.398 1.698 1 84.25 143 PRO B O 1
ATOM 3884 N N . LYS B 1 144 ? -16.922 16.219 0.628 1 78.81 144 LYS B N 1
ATOM 3885 C CA . LYS B 1 144 ? -15.656 16.328 1.348 1 78.81 144 LYS B CA 1
ATOM 3886 C C . LYS B 1 144 ? -15.891 16.609 2.828 1 78.81 144 LYS B C 1
ATOM 3888 O O . LYS B 1 144 ? -15.008 16.375 3.658 1 78.81 144 LYS B O 1
ATOM 3893 N N . GLY B 1 145 ? -17.062 17.062 3.225 1 75.75 145 GLY B N 1
ATOM 3894 C CA . GLY B 1 145 ? -17.281 17.422 4.613 1 75.75 145 GLY B CA 1
ATOM 3895 C C . GLY B 1 145 ? -16.391 18.547 5.086 1 75.75 145 GLY B C 1
ATOM 3896 O O . GLY B 1 145 ? -16.297 19.594 4.43 1 75.75 145 GLY B O 1
ATOM 3897 N N . ASP B 1 146 ? -15.625 18.328 6.18 1 73.06 146 ASP B N 1
ATOM 3898 C CA . ASP B 1 146 ? -14.797 19.375 6.793 1 73.06 146 ASP B CA 1
ATOM 3899 C C . ASP B 1 146 ? -13.344 19.234 6.355 1 73.06 146 ASP B C 1
ATOM 3901 O O . ASP B 1 146 ? -12.477 20 6.809 1 73.06 146 ASP B O 1
ATOM 3905 N N . MET B 1 147 ? -13.133 18.422 5.402 1 76.81 147 MET B N 1
ATOM 3906 C CA . MET B 1 147 ? -11.758 18.188 4.961 1 76.81 147 MET B CA 1
ATOM 3907 C C . MET B 1 147 ? -11.398 19.109 3.795 1 76.81 147 MET B C 1
ATOM 3909 O O . MET B 1 147 ? -12.266 19.453 2.988 1 76.81 147 MET B O 1
ATOM 3913 N N . SER B 1 148 ? -10.102 19.531 3.891 1 80.56 148 SER B N 1
ATOM 3914 C CA . SER B 1 148 ? -9.609 20.25 2.721 1 80.56 148 SER B CA 1
ATOM 3915 C C . SER B 1 148 ? -9.383 19.312 1.543 1 80.56 148 SER B C 1
ATOM 3917 O O . SER B 1 148 ? -9.297 18.094 1.724 1 80.56 148 SER B O 1
ATOM 3919 N N . ARG B 1 149 ? -9.43 19.812 0.389 1 82.81 149 ARG B N 1
ATOM 3920 C CA . ARG B 1 149 ? -9.188 19.016 -0.811 1 82.81 149 ARG B CA 1
ATOM 3921 C C . ARG B 1 149 ? -7.828 18.328 -0.748 1 82.81 149 ARG B C 1
ATOM 3923 O O . ARG B 1 149 ? -7.672 17.203 -1.238 1 82.81 149 ARG B O 1
ATOM 3930 N N . ASP B 1 150 ? -6.902 19.031 -0.13 1 79.25 150 ASP B N 1
ATOM 3931 C CA . ASP B 1 150 ? -5.574 18.438 0.013 1 79.25 150 ASP B CA 1
ATOM 3932 C C . ASP B 1 150 ? -5.598 17.266 0.993 1 79.25 150 ASP B C 1
ATOM 3934 O O . ASP B 1 150 ? -5.004 16.219 0.731 1 79.25 150 ASP B O 1
ATOM 3938 N N . GLN B 1 151 ? -6.277 17.469 1.979 1 78.44 151 GLN B N 1
ATOM 3939 C CA . GLN B 1 151 ? -6.402 16.391 2.967 1 78.44 151 GLN B CA 1
ATOM 3940 C C . GLN B 1 151 ? -7.121 15.188 2.379 1 78.44 151 GLN B C 1
ATOM 3942 O O . GLN B 1 151 ? -6.758 14.039 2.668 1 78.44 151 GLN B O 1
ATOM 3947 N N . LEU B 1 152 ? -8.141 15.461 1.604 1 84.38 152 LEU B N 1
ATOM 3948 C CA . LEU B 1 152 ? -8.875 14.375 0.959 1 84.38 152 LEU B CA 1
ATOM 3949 C C . LEU B 1 152 ? -7.969 13.602 0.004 1 84.38 152 LEU B C 1
ATOM 3951 O O . LEU B 1 152 ? -7.988 12.367 -0.01 1 84.38 152 LEU B O 1
ATOM 3955 N N . SER B 1 153 ? -7.219 14.336 -0.756 1 84.25 153 SER B N 1
ATOM 3956 C CA . SER B 1 153 ? -6.328 13.68 -1.704 1 84.25 153 SER B CA 1
ATOM 3957 C C . SER B 1 153 ? -5.297 12.812 -0.984 1 84.25 153 SER B C 1
ATOM 3959 O O . SER B 1 153 ? -4.969 11.719 -1.445 1 84.25 153 SER B O 1
ATOM 3961 N N . GLN B 1 154 ? -4.801 13.242 0.085 1 80.56 154 GLN B N 1
ATOM 3962 C CA . GLN B 1 154 ? -3.857 12.469 0.882 1 80.56 154 GLN B CA 1
ATOM 3963 C C . GLN B 1 154 ? -4.516 11.211 1.441 1 80.56 154 GLN B C 1
ATOM 3965 O O . GLN B 1 154 ? -3.908 10.133 1.447 1 80.56 154 GLN B O 1
ATOM 3970 N N . LEU B 1 155 ? -5.656 11.391 1.881 1 83.5 155 LEU B N 1
ATOM 3971 C CA . LEU B 1 155 ? -6.406 10.25 2.4 1 83.5 155 LEU B CA 1
ATOM 3972 C C . LEU B 1 155 ? -6.625 9.203 1.318 1 83.5 155 LEU B C 1
ATOM 3974 O O . LEU B 1 155 ? -6.453 8.008 1.565 1 83.5 155 LEU B O 1
ATOM 3978 N N . LEU B 1 156 ? -7.016 9.664 0.195 1 88.62 156 LEU B N 1
ATOM 3979 C CA . LEU B 1 156 ? -7.285 8.75 -0.908 1 88.62 156 LEU B CA 1
ATOM 3980 C C . LEU B 1 156 ? -6.012 8.023 -1.34 1 88.62 156 LEU B C 1
ATOM 3982 O O . LEU B 1 156 ? -6.055 6.852 -1.713 1 88.62 156 LEU B O 1
ATOM 3986 N N . MET B 1 157 ? -4.887 8.703 -1.271 1 84.69 157 MET B N 1
ATOM 3987 C CA . MET B 1 157 ? -3.615 8.062 -1.589 1 84.69 157 MET B CA 1
ATOM 3988 C C . MET B 1 157 ? -3.297 6.961 -0.586 1 84.69 157 MET B C 1
ATOM 3990 O O . MET B 1 157 ? -2.785 5.902 -0.961 1 84.69 157 MET B O 1
ATOM 3994 N N . VAL B 1 158 ? -3.549 7.199 0.579 1 84.25 158 VAL B N 1
ATOM 3995 C CA . VAL B 1 158 ? -3.35 6.203 1.625 1 84.25 158 VAL B CA 1
ATOM 3996 C C . VAL B 1 158 ? -4.258 5 1.372 1 84.25 158 VAL B C 1
ATOM 3998 O O . VAL B 1 158 ? -3.832 3.852 1.511 1 84.25 158 VAL B O 1
ATOM 4001 N N . TYR B 1 159 ? -5.457 5.238 0.946 1 89.12 159 TYR B N 1
ATOM 4002 C CA . TYR B 1 159 ? -6.414 4.168 0.677 1 89.12 159 TYR B CA 1
ATOM 4003 C C . TYR B 1 159 ? -5.926 3.275 -0.458 1 89.12 159 TYR B C 1
ATOM 4005 O O . TYR B 1 159 ? -6.082 2.053 -0.402 1 89.12 159 TYR B O 1
ATOM 4013 N N . VAL B 1 160 ? -5.406 3.918 -1.426 1 88.69 160 VAL B N 1
ATOM 4014 C CA . VAL B 1 160 ? -4.898 3.16 -2.566 1 88.69 160 VAL B CA 1
ATOM 4015 C C . VAL B 1 160 ? -3.764 2.244 -2.115 1 88.69 160 VAL B C 1
ATOM 4017 O O . VAL B 1 160 ? -3.711 1.074 -2.504 1 88.69 160 VAL B O 1
ATOM 4020 N N . GLY B 1 161 ? -2.91 2.75 -1.344 1 85.69 161 GLY B N 1
ATOM 4021 C CA . GLY B 1 161 ? -1.827 1.938 -0.809 1 85.69 161 GLY B CA 1
ATOM 4022 C C . GLY B 1 161 ? -2.311 0.822 0.098 1 85.69 161 GLY B C 1
ATOM 4023 O O . GLY B 1 161 ? -1.812 -0.303 0.025 1 85.69 161 GLY B O 1
ATOM 4024 N N . LEU B 1 162 ? -3.252 1.067 0.903 1 88 162 LEU B N 1
ATOM 4025 C CA . LEU B 1 162 ? -3.855 0.084 1.796 1 88 162 LEU B CA 1
ATOM 4026 C C . LEU B 1 162 ? -4.516 -1.039 1.002 1 88 162 LEU B C 1
ATOM 4028 O O . LEU B 1 162 ? -4.434 -2.207 1.387 1 88 162 LEU B O 1
ATOM 4032 N N . GLY B 1 163 ? -5.137 -0.575 -0.021 1 89.25 163 GLY B N 1
ATOM 4033 C CA . GLY B 1 163 ? -5.824 -1.553 -0.85 1 89.25 163 GLY B CA 1
ATOM 4034 C C . GLY B 1 163 ? -4.895 -2.613 -1.412 1 89.25 163 GLY B C 1
ATOM 4035 O O . GLY B 1 163 ? -5.223 -3.801 -1.404 1 89.25 163 GLY B O 1
ATOM 4036 N N . ALA B 1 164 ? -3.77 -2.166 -1.899 1 86.81 164 ALA B N 1
ATOM 4037 C CA . ALA B 1 164 ? -2.807 -3.105 -2.465 1 86.81 164 ALA B CA 1
ATOM 4038 C C . ALA B 1 164 ? -2.309 -4.086 -1.407 1 86.81 164 ALA B C 1
ATOM 4040 O O . ALA B 1 164 ? -2.152 -5.277 -1.681 1 86.81 164 ALA B O 1
ATOM 4041 N N . ASP B 1 165 ? -2.121 -3.625 -0.239 1 88.38 165 ASP B N 1
ATOM 4042 C CA . ASP B 1 165 ? -1.665 -4.473 0.857 1 88.38 165 ASP B CA 1
ATOM 4043 C C . ASP B 1 165 ? -2.742 -5.48 1.257 1 88.38 165 ASP B C 1
ATOM 4045 O O . ASP B 1 165 ? -2.438 -6.633 1.566 1 88.38 165 ASP B O 1
ATOM 4049 N N . ILE B 1 166 ? -3.926 -5.078 1.268 1 91.12 166 ILE B N 1
ATOM 4050 C CA . ILE B 1 166 ? -5.035 -5.953 1.637 1 91.12 166 ILE B CA 1
ATOM 4051 C C . ILE B 1 166 ? -5.184 -7.062 0.598 1 91.12 166 ILE B C 1
ATOM 4053 O O . ILE B 1 166 ? -5.406 -8.227 0.947 1 91.12 166 ILE B O 1
ATOM 4057 N N . LEU B 1 167 ? -5.043 -6.73 -0.635 1 89.88 167 LEU B N 1
ATOM 4058 C CA . LEU B 1 167 ? -5.191 -7.711 -1.708 1 89.88 167 LEU B CA 1
ATOM 4059 C C . LEU B 1 167 ? -4.102 -8.773 -1.625 1 89.88 167 LEU B C 1
ATOM 4061 O O . LEU B 1 167 ? -4.297 -9.906 -2.068 1 89.88 167 LEU B O 1
ATOM 4065 N N . ASP B 1 168 ? -2.994 -8.414 -1.036 1 87.38 168 ASP B N 1
ATOM 4066 C CA . ASP B 1 168 ? -1.879 -9.344 -0.902 1 87.38 168 ASP B CA 1
ATOM 4067 C C . ASP B 1 168 ? -2.273 -10.555 -0.055 1 87.38 168 ASP B C 1
ATOM 4069 O O . ASP B 1 168 ? -1.733 -11.648 -0.236 1 87.38 168 ASP B O 1
ATOM 4073 N N . ILE B 1 169 ? -3.209 -10.414 0.81 1 89.25 169 ILE B N 1
ATOM 4074 C CA . ILE B 1 169 ? -3.645 -11.508 1.672 1 89.25 169 ILE B CA 1
ATOM 4075 C C . ILE B 1 169 ? -4.281 -12.609 0.827 1 89.25 169 ILE B C 1
ATOM 4077 O O . ILE B 1 169 ? -4.105 -13.797 1.108 1 89.25 169 ILE B O 1
ATOM 4081 N N . PHE B 1 170 ? -4.988 -12.227 -0.19 1 90.19 170 PHE B N 1
ATOM 4082 C CA . PHE B 1 170 ? -5.676 -13.211 -1.02 1 90.19 170 PHE B CA 1
ATOM 4083 C C . PHE B 1 170 ? -4.68 -13.984 -1.883 1 90.19 170 PHE B C 1
ATOM 4085 O O . PHE B 1 170 ? -4.918 -15.141 -2.227 1 90.19 170 PHE B O 1
ATOM 4092 N N . ASP B 1 171 ? -3.596 -13.312 -2.117 1 84.94 171 ASP B N 1
ATOM 4093 C CA . ASP B 1 171 ? -2.545 -14 -2.861 1 84.94 171 ASP B CA 1
ATOM 4094 C C . ASP B 1 171 ? -1.946 -15.141 -2.039 1 84.94 171 ASP B C 1
ATOM 4096 O O . ASP B 1 171 ? -1.503 -16.141 -2.596 1 84.94 171 ASP B O 1
ATOM 4100 N N . THR B 1 172 ? -1.998 -15.016 -0.801 1 88.44 172 THR B N 1
ATOM 4101 C CA . THR B 1 172 ? -1.477 -16.062 0.063 1 88.44 172 THR B CA 1
ATOM 4102 C C . THR B 1 172 ? -2.369 -17.312 0.006 1 88.44 172 THR B C 1
ATOM 4104 O O . THR B 1 172 ? -1.905 -18.422 0.246 1 88.44 172 THR B O 1
ATOM 4107 N N . PHE B 1 173 ? -3.619 -17.125 -0.398 1 90.12 173 PHE B N 1
ATOM 4108 C CA . PHE B 1 173 ? -4.551 -18.234 -0.474 1 90.12 173 PHE B CA 1
ATOM 4109 C C . PHE B 1 173 ? -4.242 -19.125 -1.677 1 90.12 173 PHE B C 1
ATOM 4111 O O . PHE B 1 173 ? -4.707 -20.266 -1.754 1 90.12 173 PHE B O 1
ATOM 4118 N N . LYS B 1 174 ? -3.512 -18.516 -2.58 1 85.75 174 LYS B N 1
ATOM 4119 C CA . LYS B 1 174 ? -3.203 -19.25 -3.807 1 85.75 174 LYS B CA 1
ATOM 4120 C C . LYS B 1 174 ? -1.99 -20.156 -3.615 1 85.75 174 LYS B C 1
ATOM 4122 O O . LYS B 1 174 ? -1.726 -21.031 -4.441 1 85.75 174 LYS B O 1
ATOM 4127 N N . GLU B 1 175 ? -1.348 -20 -2.508 1 88.12 175 GLU B N 1
ATOM 4128 C CA . GLU B 1 175 ? -0.173 -20.828 -2.234 1 88.12 175 GLU B CA 1
ATOM 4129 C C . GLU B 1 175 ? -0.568 -22.266 -1.901 1 88.12 175 GLU B C 1
ATOM 4131 O O . GLU B 1 175 ? -1.544 -22.484 -1.185 1 88.12 175 GLU B O 1
ATOM 4136 N N . PRO B 1 176 ? 0.142 -23.219 -2.436 1 87.19 176 PRO B N 1
ATOM 4137 C CA . PRO B 1 176 ? -0.199 -24.625 -2.248 1 87.19 176 PRO B CA 1
ATOM 4138 C C . PRO B 1 176 ? -0.26 -25.031 -0.776 1 87.19 176 PRO B C 1
ATOM 4140 O O . PRO B 1 176 ? -1.065 -25.875 -0.398 1 87.19 176 PRO B O 1
ATOM 4143 N N . GLU B 1 177 ? 0.547 -24.375 0.053 1 88.38 177 GLU B N 1
ATOM 4144 C CA . GLU B 1 177 ? 0.584 -24.719 1.469 1 88.38 177 GLU B CA 1
ATOM 4145 C C . GLU B 1 177 ? -0.645 -24.203 2.201 1 88.38 177 GLU B C 1
ATOM 4147 O O . GLU B 1 177 ? -0.989 -24.688 3.279 1 88.38 177 GLU B O 1
ATOM 4152 N N . VAL B 1 178 ? -1.323 -23.25 1.589 1 90.69 178 VAL B N 1
ATOM 4153 C CA . VAL B 1 178 ? -2.398 -22.562 2.291 1 90.69 178 VAL B CA 1
ATOM 4154 C C . VAL B 1 178 ? -3.738 -22.891 1.635 1 90.69 178 VAL B C 1
ATOM 4156 O O . VAL B 1 178 ? -4.777 -22.891 2.299 1 90.69 178 VAL B O 1
ATOM 4159 N N . LYS B 1 179 ? -3.734 -23.25 0.396 1 86.94 179 LYS B N 1
ATOM 4160 C CA . LYS B 1 179 ? -4.934 -23.359 -0.429 1 86.94 179 LYS B CA 1
ATOM 4161 C C . LYS B 1 179 ? -5.891 -24.406 0.129 1 86.94 179 LYS B C 1
ATOM 4163 O O . LYS B 1 179 ? -7.105 -24.297 -0.051 1 86.94 179 LYS B O 1
ATOM 4168 N N . THR B 1 180 ? -5.418 -25.359 0.822 1 88 180 THR B N 1
ATOM 4169 C CA . THR B 1 180 ? -6.273 -26.422 1.335 1 88 180 THR B CA 1
ATOM 4170 C C . THR B 1 180 ? -6.438 -26.312 2.848 1 88 180 THR B C 1
ATOM 4172 O O . THR B 1 180 ? -7.102 -27.141 3.475 1 88 180 THR B O 1
ATOM 4175 N N . ASN B 1 181 ? -5.812 -25.375 3.457 1 91.44 181 ASN B N 1
ATOM 4176 C CA . ASN B 1 181 ? -5.895 -25.188 4.898 1 91.44 181 ASN B CA 1
ATOM 4177 C C . ASN B 1 181 ? -7.023 -24.234 5.273 1 91.44 181 ASN B C 1
ATOM 4179 O O . ASN B 1 181 ? -6.848 -23.016 5.25 1 91.44 181 ASN B O 1
ATOM 4183 N N . ARG B 1 182 ? -8.109 -24.812 5.676 1 92.19 182 ARG B N 1
ATOM 4184 C CA . ARG B 1 182 ? -9.312 -24.047 5.961 1 92.19 182 ARG B CA 1
ATOM 4185 C C . ARG B 1 182 ? -9.078 -23.062 7.094 1 92.19 182 ARG B C 1
ATOM 4187 O O . ARG B 1 182 ? -9.539 -21.922 7.035 1 92.19 182 ARG B O 1
ATOM 4194 N N . ALA B 1 183 ? -8.383 -23.484 8.094 1 93.56 183 ALA B N 1
ATOM 4195 C CA . ALA B 1 183 ? -8.148 -22.625 9.25 1 93.56 183 ALA B CA 1
ATOM 4196 C C . ALA B 1 183 ? -7.359 -21.391 8.852 1 93.56 183 ALA B C 1
ATOM 4198 O O . ALA B 1 183 ? -7.688 -20.281 9.281 1 93.56 183 ALA B O 1
ATOM 4199 N N . VAL B 1 184 ? -6.352 -21.547 8.094 1 94.81 184 VAL B N 1
ATOM 4200 C CA . VAL B 1 184 ? -5.512 -20.438 7.668 1 94.81 184 VAL B CA 1
ATOM 4201 C C . VAL B 1 184 ? -6.309 -19.484 6.77 1 94.81 184 VAL B C 1
ATOM 4203 O O . VAL B 1 184 ? -6.18 -18.266 6.867 1 94.81 184 VAL B O 1
ATOM 4206 N N . VAL B 1 185 ? -7.125 -20.016 5.934 1 94.81 185 VAL B N 1
ATOM 4207 C CA . VAL B 1 185 ? -7.949 -19.203 5.039 1 94.81 185 VAL B CA 1
ATOM 4208 C C . VAL B 1 185 ? -8.953 -18.391 5.855 1 94.81 185 VAL B C 1
ATOM 4210 O O . VAL B 1 185 ? -9.156 -17.203 5.598 1 94.81 185 VAL B O 1
ATOM 4213 N N . ILE B 1 186 ? -9.547 -19 6.875 1 96.44 186 ILE B N 1
ATOM 4214 C CA . ILE B 1 186 ? -10.508 -18.297 7.727 1 96.44 186 ILE B CA 1
ATOM 4215 C C . ILE B 1 186 ? -9.805 -17.188 8.508 1 96.44 186 ILE B C 1
ATOM 4217 O O . ILE B 1 186 ? -10.344 -16.094 8.672 1 96.44 186 ILE B O 1
ATOM 4221 N N . MET B 1 187 ? -8.633 -17.5 8.961 1 96 187 MET B N 1
ATOM 4222 C CA . MET B 1 187 ? -7.852 -16.469 9.641 1 96 187 MET B CA 1
ATOM 4223 C C . MET B 1 187 ? -7.559 -15.305 8.703 1 96 187 MET B C 1
ATOM 4225 O O . MET B 1 187 ? -7.68 -14.141 9.094 1 96 187 MET B O 1
ATOM 4229 N N . GLY B 1 188 ? -7.105 -15.609 7.516 1 96.19 188 GLY B N 1
ATOM 4230 C CA . GLY B 1 188 ? -6.859 -14.578 6.523 1 96.19 188 GLY B CA 1
ATOM 4231 C C . GLY B 1 188 ? -8.086 -13.742 6.215 1 96.19 188 GLY B C 1
ATOM 4232 O O . GLY B 1 188 ? -8 -12.516 6.102 1 96.19 188 GLY B O 1
ATOM 4233 N N . LEU B 1 189 ? -9.242 -14.375 6.066 1 97.06 189 LEU B N 1
ATOM 4234 C CA . LEU B 1 189 ? -10.5 -13.68 5.797 1 97.06 189 LEU B CA 1
ATOM 4235 C C . LEU B 1 189 ? -10.891 -12.797 6.977 1 97.06 189 LEU B C 1
ATOM 4237 O O . LEU B 1 189 ? -11.445 -11.711 6.785 1 97.06 189 LEU B O 1
ATOM 4241 N N . GLY B 1 190 ? -10.609 -13.336 8.148 1 97.5 190 GLY B N 1
ATOM 4242 C CA . GLY B 1 190 ? -10.852 -12.508 9.32 1 97.5 190 GLY B CA 1
ATOM 4243 C C . GLY B 1 190 ? -10.016 -11.25 9.344 1 97.5 190 GLY B C 1
ATOM 4244 O O . GLY B 1 190 ? -10.516 -10.164 9.664 1 97.5 190 GLY B O 1
ATOM 4245 N N . LEU B 1 191 ? -8.758 -11.352 9.016 1 96.56 191 LEU B N 1
ATOM 4246 C CA . LEU B 1 191 ? -7.848 -10.211 8.969 1 96.56 191 LEU B CA 1
ATOM 4247 C C . LEU B 1 191 ? -8.242 -9.25 7.855 1 96.56 191 LEU B C 1
ATOM 4249 O O . LEU B 1 191 ? -8.164 -8.031 8.031 1 96.56 191 LEU B O 1
ATOM 4253 N N . PHE B 1 192 ? -8.633 -9.852 6.723 1 95.75 192 PHE B N 1
ATOM 4254 C CA . PHE B 1 192 ? -9.164 -9.07 5.609 1 95.75 192 PHE B CA 1
ATOM 4255 C C . PHE B 1 192 ? -10.336 -8.211 6.062 1 95.75 192 PHE B C 1
ATOM 4257 O O . PHE B 1 192 ? -10.383 -7.016 5.777 1 95.75 192 PHE B O 1
ATOM 4264 N N . SER B 1 193 ? -11.258 -8.805 6.773 1 97.06 193 SER B N 1
ATOM 4265 C CA . SER B 1 193 ? -12.43 -8.094 7.281 1 97.06 193 SER B CA 1
ATOM 4266 C C . SER B 1 193 ? -12.031 -7.012 8.281 1 97.06 193 SER B C 1
ATOM 4268 O O . SER B 1 193 ? -12.531 -5.887 8.211 1 97.06 193 SER B O 1
ATOM 4270 N N . TRP B 1 194 ? -11.133 -7.367 9.102 1 95.69 194 TRP B N 1
ATOM 4271 C CA . TRP B 1 194 ? -10.633 -6.449 10.117 1 95.69 194 TRP B CA 1
ATOM 4272 C C . TRP B 1 194 ? -9.938 -5.25 9.477 1 95.69 194 TRP B C 1
ATOM 4274 O O . TRP B 1 194 ? -10.156 -4.109 9.883 1 95.69 194 TRP B O 1
ATOM 4284 N N . ALA B 1 195 ? -9.188 -5.422 8.477 1 95.69 195 ALA B N 1
ATOM 4285 C CA . ALA B 1 195 ? -8.438 -4.363 7.805 1 95.69 195 ALA B CA 1
ATOM 4286 C C . ALA B 1 195 ? -9.383 -3.418 7.062 1 95.69 195 ALA B C 1
ATOM 4288 O O . ALA B 1 195 ? -9.133 -2.213 6.992 1 95.69 195 ALA B O 1
ATOM 4289 N N . LEU B 1 196 ? -10.461 -3.914 6.52 1 95.81 196 LEU B N 1
ATOM 4290 C CA . LEU B 1 196 ? -11.398 -3.109 5.742 1 95.81 196 LEU B CA 1
ATOM 4291 C C . LEU B 1 196 ? -12.125 -2.107 6.629 1 95.81 196 LEU B C 1
ATOM 4293 O O . LEU B 1 196 ? -12.703 -1.138 6.137 1 95.81 196 LEU B O 1
ATOM 4297 N N . MET B 1 197 ? -12.055 -2.309 7.934 1 93.31 197 MET B N 1
ATOM 4298 C CA . MET B 1 197 ? -12.727 -1.392 8.852 1 93.31 197 MET B CA 1
ATOM 4299 C C . MET B 1 197 ? -12.023 -0.039 8.875 1 93.31 197 MET B C 1
ATOM 4301 O O . MET B 1 197 ? -12.57 0.941 9.383 1 93.31 197 MET B O 1
ATOM 4305 N N . GLN B 1 198 ? -10.883 0.048 8.273 1 90.44 198 GLN B N 1
ATOM 4306 C CA . GLN B 1 198 ? -10.172 1.317 8.195 1 90.44 198 GLN B CA 1
ATOM 4307 C C . GLN B 1 198 ? -10.891 2.297 7.273 1 90.44 198 GLN B C 1
ATOM 4309 O O . GLN B 1 198 ? -10.773 3.514 7.441 1 90.44 198 GLN B O 1
ATOM 4314 N N . PHE B 1 199 ? -11.641 1.802 6.367 1 91.38 199 PHE B N 1
ATOM 4315 C CA . PHE B 1 199 ? -12.25 2.66 5.359 1 91.38 199 PHE B CA 1
ATOM 4316 C C . PHE B 1 199 ? -13.422 3.439 5.945 1 91.38 199 PHE B C 1
ATOM 4318 O O . PHE B 1 199 ? -13.602 4.621 5.648 1 91.38 199 PHE B O 1
ATOM 4325 N N . PRO B 1 200 ? -14.219 2.848 6.793 1 92.25 200 PRO B N 1
ATOM 4326 C CA . PRO B 1 200 ? -15.289 3.639 7.406 1 92.25 200 PRO B CA 1
ATOM 4327 C C . PRO B 1 200 ? -14.789 4.512 8.555 1 92.25 200 PRO B C 1
ATOM 4329 O O . PRO B 1 200 ? -15.461 5.477 8.938 1 92.25 200 PRO B O 1
ATOM 4332 N N . LEU B 1 201 ? -13.672 4.168 9.086 1 85.31 201 LEU B N 1
ATOM 4333 C CA . LEU B 1 201 ? -13.125 4.957 10.188 1 85.31 201 LEU B CA 1
ATOM 4334 C C . LEU B 1 201 ? -12.289 6.117 9.664 1 85.31 201 LEU B C 1
ATOM 4336 O O . LEU B 1 201 ? -11.242 5.906 9.039 1 85.31 201 LEU B O 1
ATOM 4340 N N . VAL B 1 202 ? -12.867 7.246 9.5 1 65.5 202 VAL B N 1
ATOM 4341 C CA . VAL B 1 202 ? -12.203 8.43 8.961 1 65.5 202 VAL B CA 1
ATOM 4342 C C . VAL B 1 202 ? -11.508 9.188 10.086 1 65.5 202 VAL B C 1
ATOM 4344 O O . VAL B 1 202 ? -12.062 10.141 10.641 1 65.5 202 VAL B O 1
ATOM 4347 N N . LEU B 1 203 ? -11.094 8.641 11.164 1 55.19 203 LEU B N 1
ATOM 4348 C CA . LEU B 1 203 ? -10.461 9.398 12.234 1 55.19 203 LEU B CA 1
ATOM 4349 C C . LEU B 1 203 ? -9.258 10.18 11.719 1 55.19 203 LEU B C 1
ATOM 4351 O O . LEU B 1 203 ? -8.68 11 12.438 1 55.19 203 LEU B O 1
ATOM 4355 N N . THR B 1 204 ? -8.688 9.711 10.695 1 48.06 204 THR B N 1
ATOM 4356 C CA . THR B 1 204 ? -7.281 10.094 10.609 1 48.06 204 THR B CA 1
ATOM 4357 C C . THR B 1 204 ? -7.137 11.617 10.633 1 48.06 204 THR B C 1
ATOM 4359 O O . THR B 1 204 ? -6.387 12.156 11.453 1 48.06 204 THR B O 1
ATOM 4362 N N . GLN B 1 205 ? -6.75 12.344 9.492 1 45.81 205 GLN B N 1
ATOM 4363 C CA . GLN B 1 205 ? -5.883 13.516 9.375 1 45.81 205 GLN B CA 1
ATOM 4364 C C . GLN B 1 205 ? -6.633 14.789 9.734 1 45.81 205 GLN B C 1
ATOM 4366 O O . GLN B 1 205 ? -7.008 15.57 8.852 1 45.81 205 GLN B O 1
ATOM 4371 N N . THR B 1 206 ? -7.688 14.719 10.477 1 40.19 206 THR B N 1
ATOM 4372 C CA . THR B 1 206 ? -8.164 16.078 10.68 1 40.19 206 THR B CA 1
ATOM 4373 C C . THR B 1 206 ? -7.043 16.969 11.234 1 40.19 206 THR B C 1
ATOM 4375 O O . THR B 1 206 ? -6.707 16.875 12.414 1 40.19 206 THR B O 1
ATOM 4378 N N . GLN B 1 207 ? -5.965 17.094 10.57 1 40.97 207 GLN B N 1
ATOM 4379 C CA . GLN B 1 207 ? -5.184 18.234 11.023 1 40.97 207 GLN B CA 1
ATOM 4380 C C . GLN B 1 207 ? -6.066 19.469 11.203 1 40.97 207 GLN B C 1
ATOM 4382 O O . GLN B 1 207 ? -6.859 19.797 10.32 1 40.97 207 GLN B O 1
ATOM 4387 N N . LEU B 1 208 ? -6.492 19.781 12.344 1 37.88 208 LEU B N 1
ATOM 4388 C CA . LEU B 1 208 ? -7.105 21.094 12.578 1 37.88 208 LEU B CA 1
ATOM 4389 C C . LEU B 1 208 ? -6.543 22.141 11.625 1 37.88 208 LEU B C 1
ATOM 4391 O O . LEU B 1 208 ? -5.332 22.172 11.391 1 37.88 208 LEU B O 1
ATOM 4395 N N . PRO B 1 209 ? -7.254 22.703 10.766 1 37.75 209 PRO B N 1
ATOM 4396 C CA . PRO B 1 209 ? -6.781 23.812 9.938 1 37.75 209 PRO B CA 1
ATOM 4397 C C . PRO B 1 209 ? -5.773 24.703 10.664 1 37.75 209 PRO B C 1
ATOM 4399 O O . PRO B 1 209 ? -6.004 25.094 11.812 1 37.75 209 PRO B O 1
ATOM 4402 N N . LYS B 1 210 ? -4.465 24.641 10.414 1 39.88 210 LYS B N 1
ATOM 4403 C CA . LYS B 1 210 ? -3.479 25.594 10.898 1 39.88 210 LYS B CA 1
ATOM 4404 C C . LYS B 1 210 ? -4.023 27.031 10.836 1 39.88 210 LYS B C 1
ATOM 4406 O O . LYS B 1 210 ? -3.318 27.984 11.172 1 39.88 210 LYS B O 1
ATOM 4411 N N . GLY B 1 211 ? -5.07 27.25 9.992 1 34.38 211 GLY B N 1
ATOM 4412 C CA . GLY B 1 211 ? -5.363 28.672 9.805 1 34.38 211 GLY B CA 1
ATOM 4413 C C . GLY B 1 211 ? -5.672 29.391 11.109 1 34.38 211 GLY B C 1
ATOM 4414 O O . GLY B 1 211 ? -5.719 30.625 11.141 1 34.38 211 GLY B O 1
ATOM 4415 N N . GLU B 1 212 ? -6.727 28.969 11.734 1 32.91 212 GLU B N 1
ATOM 4416 C CA . GLU B 1 212 ? -7.074 30.047 12.656 1 32.91 212 GLU B CA 1
ATOM 4417 C C . GLU B 1 212 ? -5.98 30.25 13.703 1 32.91 212 GLU B C 1
ATOM 4419 O O . GLU B 1 212 ? -5.766 29.391 14.555 1 32.91 212 GLU B O 1
ATOM 4424 N N . SER B 1 213 ? -4.785 30.75 13.156 1 30.83 213 SER B N 1
ATOM 4425 C CA . SER B 1 213 ? -4.027 31.406 14.219 1 30.83 213 SER B CA 1
ATOM 4426 C C . SER B 1 213 ? -4.918 31.75 15.406 1 30.83 213 SER B C 1
ATOM 4428 O O . SER B 1 213 ? -5.973 32.375 15.25 1 30.83 213 SER B O 1
ATOM 4430 N N . PRO B 1 214 ? -5.07 30.938 16.328 1 33.31 214 PRO B N 1
ATOM 4431 C CA . PRO B 1 214 ? -5.762 31.672 17.375 1 33.31 214 PRO B CA 1
ATOM 4432 C C . PRO B 1 214 ? -5.457 33.156 17.344 1 33.31 214 PRO B C 1
ATOM 4434 O O . PRO B 1 214 ? -4.312 33.562 17.109 1 33.31 214 PRO B O 1
ATOM 4437 N N . LYS B 1 215 ? -6.227 34 16.906 1 34.09 215 LYS B N 1
ATOM 4438 C CA . LYS B 1 215 ? -6.094 35.312 17.5 1 34.09 215 LYS B CA 1
ATOM 4439 C C . LYS B 1 215 ? -5.359 35.219 18.844 1 34.09 215 LYS B C 1
ATOM 4441 O O . LYS B 1 215 ? -5.645 34.344 19.656 1 34.09 215 LYS B O 1
ATOM 4446 N N . THR B 1 216 ? -4.156 35.656 18.859 1 32.72 216 THR B N 1
ATOM 4447 C CA . THR B 1 216 ? -3.572 36.188 20.078 1 32.72 216 THR B CA 1
ATOM 4448 C C . THR B 1 216 ? -4.66 36.656 21.047 1 32.72 216 THR B C 1
ATOM 4450 O O . THR B 1 216 ? -5.195 37.75 20.906 1 32.72 216 THR B O 1
ATOM 4453 N N . CYS B 1 217 ? -5.785 36.031 21.25 1 29.73 217 CYS B N 1
ATOM 4454 C CA . CYS B 1 217 ? -6.172 36.531 22.562 1 29.73 217 CYS B CA 1
ATOM 4455 C C . CYS B 1 217 ? -4.984 36.531 23.516 1 29.73 217 CYS B C 1
ATOM 4457 O O . CYS B 1 217 ? -4.445 35.469 23.859 1 29.73 217 CYS B O 1
ATOM 4459 N N . VAL B 1 218 ? -4.012 37.594 23.531 1 34.06 218 VAL B N 1
ATOM 4460 C CA . VAL B 1 218 ? -3.084 38.125 24.516 1 34.06 218 VAL B CA 1
ATOM 4461 C C . VAL B 1 218 ? -3.365 37.5 25.875 1 34.06 218 VAL B C 1
ATOM 4463 O O . VAL B 1 218 ? -2.439 37.125 26.609 1 34.06 218 VAL B O 1
ATOM 4466 N N . PHE B 1 219 ? -4.496 37.969 26.672 1 31.3 219 PHE B N 1
ATOM 4467 C CA . PHE B 1 219 ? -4.605 37.969 28.125 1 31.3 219 PHE B CA 1
ATOM 4468 C C . PHE B 1 219 ? -4.918 36.594 28.656 1 31.3 219 PHE B C 1
ATOM 4470 O O . PHE B 1 219 ? -5.023 36.375 29.875 1 31.3 219 PHE B O 1
ATOM 4477 N N . CYS B 1 220 ? -5.844 35.812 28.016 1 34.81 220 CYS B N 1
ATOM 4478 C CA . CYS B 1 220 ? -6.27 34.844 29.016 1 34.81 220 CYS B CA 1
ATOM 4479 C C . CYS B 1 220 ? -5.211 33.781 29.219 1 34.81 220 CYS B C 1
ATOM 4481 O O . CYS B 1 220 ? -4.707 33.188 28.25 1 34.81 220 CYS B O 1
ATOM 4483 N N . PRO B 1 221 ? -4.504 33.5 30.328 1 39 221 PRO B N 1
ATOM 4484 C CA . PRO B 1 221 ? -3.408 32.719 30.875 1 39 221 PRO B CA 1
ATOM 4485 C C . PRO B 1 221 ? -3.41 31.281 30.344 1 39 221 PRO B C 1
ATOM 4487 O O . PRO B 1 221 ? -2.357 30.641 30.281 1 39 221 PRO B O 1
ATOM 4490 N N . GLY B 1 222 ? -4.488 30.516 30.266 1 37.22 222 GLY B N 1
ATOM 4491 C CA . GLY B 1 222 ? -4.57 29.062 30.266 1 37.22 222 GLY B CA 1
ATOM 4492 C C . GLY B 1 222 ? -4.613 28.484 28.859 1 37.22 222 GLY B C 1
ATOM 4493 O O . GLY B 1 222 ? -5.102 27.359 28.672 1 37.22 222 GLY B O 1
ATOM 4494 N N . ALA B 1 223 ? -4.543 29.141 27.828 1 39.22 223 ALA B N 1
ATOM 4495 C CA . ALA B 1 223 ? -4.887 28.547 26.547 1 39.22 223 ALA B CA 1
ATOM 4496 C C . ALA B 1 223 ? -3.873 27.469 26.156 1 39.22 223 ALA B C 1
ATOM 4498 O O . ALA B 1 223 ? -2.764 27.797 25.703 1 39.22 223 ALA B O 1
ATOM 4499 N N . PRO B 1 224 ? -3.59 26.375 26.984 1 41.84 224 PRO B N 1
ATOM 4500 C CA . PRO B 1 224 ? -2.607 25.328 26.734 1 41.84 224 PRO B CA 1
ATOM 4501 C C . PRO B 1 224 ? -2.707 24.75 25.328 1 41.84 224 PRO B C 1
ATOM 4503 O O . PRO B 1 224 ? -1.754 24.141 24.828 1 41.84 224 PRO B O 1
ATOM 4506 N N . SER B 1 225 ? -3.906 23.906 24.781 1 43.38 225 SER B N 1
ATOM 4507 C CA . SER B 1 225 ? -4.352 22.578 24.375 1 43.38 225 SER B CA 1
ATOM 4508 C C . SER B 1 225 ? -4.148 22.344 22.891 1 43.38 225 SER B C 1
ATOM 4510 O O . SER B 1 225 ? -4.449 21.266 22.375 1 43.38 225 SER B O 1
ATOM 4512 N N . TRP B 1 226 ? -3.928 23.203 22.078 1 43.91 226 TRP B N 1
ATOM 4513 C CA . TRP B 1 226 ? -4.129 22.906 20.672 1 43.91 226 TRP B CA 1
ATOM 4514 C C . TRP B 1 226 ? -3.02 22 20.141 1 43.91 226 TRP B C 1
ATOM 4516 O O . TRP B 1 226 ? -3.285 21.062 19.375 1 43.91 226 TRP B O 1
ATOM 4526 N N . PHE B 1 227 ? -1.734 22.359 20.453 1 45.12 227 PHE B N 1
ATOM 4527 C CA . PHE B 1 227 ? -0.616 21.562 19.953 1 45.12 227 PHE B CA 1
ATOM 4528 C C . PHE B 1 227 ? -0.748 20.109 20.406 1 45.12 227 PHE B C 1
ATOM 4530 O O . PHE B 1 227 ? -0.409 19.203 19.656 1 45.12 227 PHE B O 1
ATOM 4537 N N . THR B 1 228 ? -1.304 19.984 21.641 1 48.25 228 THR B N 1
ATOM 4538 C CA . THR B 1 228 ? -1.442 18.641 22.188 1 48.25 228 THR B CA 1
ATOM 4539 C C . THR B 1 228 ? -2.51 17.844 21.438 1 48.25 228 THR B C 1
ATOM 4541 O O . THR B 1 228 ? -2.375 16.641 21.25 1 48.25 228 THR B O 1
ATOM 4544 N N . SER B 1 229 ? -3.49 18.641 20.906 1 50.84 229 SER B N 1
ATOM 4545 C CA . SER B 1 229 ? -4.605 17.938 20.297 1 50.84 229 SER B CA 1
ATOM 4546 C C . SER B 1 229 ? -4.234 17.422 18.906 1 50.84 229 SER B C 1
ATOM 4548 O O . SER B 1 229 ? -4.578 16.297 18.547 1 50.84 229 SER B O 1
ATOM 4550 N N . CYS B 1 230 ? -3.387 18.281 18.172 1 52.28 230 CYS B N 1
ATOM 4551 C CA . CYS B 1 230 ? -3.018 17.875 16.812 1 52.28 230 CYS B CA 1
ATOM 4552 C C . CYS B 1 230 ? -2.09 16.672 16.844 1 52.28 230 CYS B C 1
ATOM 4554 O O . CYS B 1 230 ? -2.26 15.734 16.062 1 52.28 230 CYS B O 1
ATOM 4556 N N . CYS B 1 231 ? -1.138 16.75 17.844 1 56.47 231 CYS B N 1
ATOM 4557 C CA . CYS B 1 231 ? -0.194 15.641 17.938 1 56.47 231 CYS B CA 1
ATOM 4558 C C . CYS B 1 231 ? -0.902 14.359 18.375 1 56.47 231 CYS B C 1
ATOM 4560 O O . CYS B 1 231 ? -0.55 13.273 17.906 1 56.47 231 CYS B O 1
ATOM 4562 N N . SER B 1 232 ? -2.047 14.594 19.047 1 63.22 232 SER B N 1
ATOM 4563 C CA . 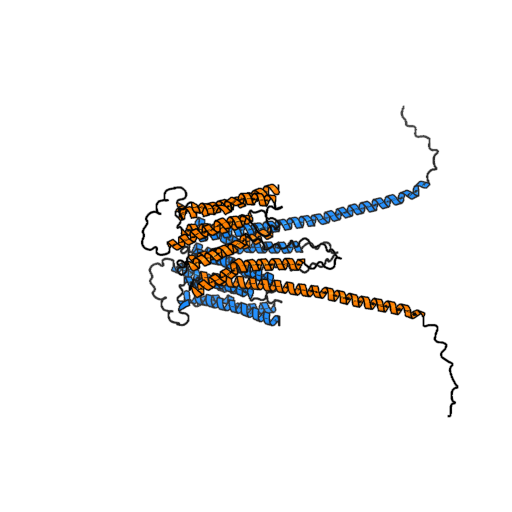SER B 1 232 ? -2.764 13.422 19.531 1 63.22 232 SER B CA 1
ATOM 4564 C C . SER B 1 232 ? -3.549 12.75 18.406 1 63.22 232 SER B C 1
ATOM 4566 O O . SER B 1 232 ? -3.539 11.531 18.266 1 63.22 232 SER B O 1
ATOM 4568 N N . SER B 1 233 ? -3.988 13.547 17.547 1 71.31 233 SER B N 1
ATOM 4569 C CA . SER B 1 233 ? -4.781 12.977 16.453 1 71.31 233 SER B CA 1
ATOM 4570 C C . SER B 1 233 ? -3.902 12.219 15.469 1 71.31 233 SER B C 1
ATOM 4572 O O . SER B 1 233 ? -4.301 11.172 14.953 1 71.31 233 SER B O 1
ATOM 4574 N N . GLU B 1 234 ? -2.695 12.641 15.359 1 74.44 234 GLU B N 1
ATOM 4575 C CA . GLU B 1 234 ? -1.777 11.961 14.445 1 74.44 234 GLU B CA 1
ATOM 4576 C C . GLU B 1 234 ? -1.355 10.602 15 1 74.44 234 GLU B C 1
ATOM 4578 O O . GLU B 1 234 ? -1.274 9.625 14.25 1 74.44 234 GLU B O 1
ATOM 4583 N N . VAL B 1 235 ? -1.169 10.57 16.219 1 80 235 VAL B N 1
ATOM 4584 C CA . VAL B 1 235 ? -0.756 9.328 16.859 1 80 235 VAL B CA 1
ATOM 4585 C C . VAL B 1 235 ? -1.894 8.312 16.781 1 80 235 VAL B C 1
ATOM 4587 O O . VAL B 1 235 ? -1.662 7.125 16.531 1 80 235 VAL B O 1
ATOM 4590 N N . TRP B 1 236 ? -3.045 8.781 16.922 1 78.69 236 TRP B N 1
ATOM 4591 C CA . TRP B 1 236 ? -4.195 7.883 16.875 1 78.69 236 TRP B CA 1
ATOM 4592 C C . TRP B 1 236 ? -4.387 7.324 15.469 1 78.69 236 TRP B C 1
ATOM 4594 O O . TRP B 1 236 ? -4.75 6.16 15.297 1 78.69 236 TRP B O 1
ATOM 4604 N N . SER B 1 237 ? -4.152 8.133 14.531 1 80.19 237 SER B N 1
ATOM 4605 C CA . SER B 1 237 ? -4.273 7.664 13.156 1 80.19 237 SER B CA 1
ATOM 4606 C C . SER B 1 237 ? -3.232 6.598 12.836 1 80.19 237 SER B C 1
ATOM 4608 O O . SER B 1 237 ? -3.535 5.605 12.172 1 80.19 237 SER B O 1
ATOM 4610 N N . LEU B 1 238 ? -2.09 6.809 13.367 1 82.94 238 LEU B N 1
ATOM 4611 C CA . LEU B 1 238 ? -1.022 5.84 13.148 1 82.94 238 LEU B CA 1
ATOM 4612 C C . LEU B 1 238 ? -1.312 4.539 13.891 1 82.94 238 LEU B C 1
ATOM 4614 O O . LEU B 1 238 ? -1.105 3.451 13.344 1 82.94 238 LEU B O 1
ATOM 4618 N N . LEU B 1 239 ? -1.819 4.738 15.055 1 85.38 239 LEU B N 1
ATOM 4619 C CA . LEU B 1 239 ? -2.133 3.561 15.852 1 85.38 239 LEU B CA 1
ATOM 4620 C C . LEU B 1 239 ? -3.252 2.748 15.211 1 85.38 239 LEU B C 1
ATOM 4622 O O . LEU B 1 239 ? -3.236 1.517 15.25 1 85.38 239 LEU B O 1
ATOM 4626 N N . LEU B 1 240 ? -4.109 3.393 14.617 1 84 240 LEU B N 1
ATOM 4627 C CA . LEU B 1 240 ? -5.215 2.721 13.945 1 84 240 LEU B CA 1
ATOM 4628 C C . LEU B 1 240 ? -4.715 1.93 12.742 1 84 240 LEU B C 1
ATOM 4630 O O . LEU B 1 240 ? -5.121 0.785 12.531 1 84 240 LEU B O 1
ATOM 4634 N N . THR B 1 241 ? -3.834 2.527 11.977 1 85.06 241 THR B N 1
ATOM 4635 C CA . THR B 1 241 ? -3.318 1.841 10.797 1 85.06 241 THR B CA 1
ATOM 4636 C C . THR B 1 241 ? -2.475 0.634 11.195 1 85.06 241 THR B C 1
ATOM 4638 O O . THR B 1 241 ? -2.613 -0.446 10.617 1 85.06 241 THR B O 1
ATOM 4641 N N . VAL B 1 242 ? -1.698 0.799 12.227 1 89.44 242 VAL B N 1
ATOM 4642 C CA . VAL B 1 242 ? -0.851 -0.295 12.695 1 89.44 242 VAL B CA 1
ATOM 4643 C C . VAL B 1 242 ? -1.713 -1.389 13.32 1 89.44 242 VAL B C 1
ATOM 4645 O O . VAL B 1 242 ? -1.472 -2.578 13.102 1 89.44 242 VAL B O 1
ATOM 4648 N N . GLY B 1 243 ? -2.682 -1.005 14.008 1 91 243 GLY B N 1
ATOM 4649 C CA . GLY B 1 243 ? -3.506 -1.958 14.734 1 91 243 GLY B CA 1
ATOM 4650 C C . GLY B 1 243 ? -4.52 -2.664 13.859 1 91 243 GLY B C 1
ATOM 4651 O O . GLY B 1 243 ? -4.871 -3.816 14.109 1 91 243 GLY B O 1
ATOM 4652 N N . LEU B 1 244 ? -4.934 -2.018 12.852 1 91 244 LEU B N 1
ATOM 4653 C CA . LEU B 1 244 ? -6.02 -2.588 12.055 1 91 244 LEU B CA 1
ATOM 4654 C C . LEU B 1 244 ? -5.473 -3.373 10.867 1 91 244 LEU B C 1
ATOM 4656 O O . LEU B 1 244 ? -6.156 -4.25 10.336 1 91 244 LEU B O 1
ATOM 4660 N N . GLN B 1 245 ? -4.34 -3.078 10.453 1 92 245 GLN B N 1
ATOM 4661 C CA . GLN B 1 245 ? -3.9 -3.75 9.234 1 92 245 GLN B CA 1
ATOM 4662 C C . GLN B 1 245 ? -2.434 -4.16 9.328 1 92 245 GLN B C 1
ATOM 4664 O O . GLN B 1 245 ? -2.115 -5.352 9.344 1 92 245 GLN B O 1
ATOM 4669 N N . ASP B 1 246 ? -1.489 -3.273 9.516 1 93.19 246 ASP B N 1
ATOM 4670 C CA . ASP B 1 246 ? -0.065 -3.557 9.367 1 93.19 246 ASP B CA 1
ATOM 4671 C C . ASP B 1 246 ? 0.408 -4.562 10.406 1 93.19 246 ASP B C 1
ATOM 4673 O O . ASP B 1 246 ? 1.112 -5.523 10.086 1 93.19 246 ASP B O 1
ATOM 4677 N N . GLY B 1 247 ? 0.086 -4.312 11.648 1 94.38 247 GLY B N 1
ATOM 4678 C CA . GLY B 1 247 ? 0.488 -5.223 12.711 1 94.38 247 GLY B CA 1
ATOM 4679 C C . GLY B 1 247 ? -0.049 -6.629 12.531 1 94.38 247 GLY B C 1
ATOM 4680 O O . GLY B 1 247 ? 0.723 -7.582 12.398 1 94.38 247 GLY B O 1
ATOM 4681 N N . PRO B 1 248 ? -1.309 -6.734 12.492 1 95.5 248 PRO B N 1
ATOM 4682 C CA . PRO B 1 248 ? -1.917 -8.055 12.312 1 95.5 248 PRO B CA 1
ATOM 4683 C C . PRO B 1 248 ? -1.444 -8.75 11.039 1 95.5 248 PRO B C 1
ATOM 4685 O O . PRO B 1 248 ? -1.221 -9.969 11.039 1 95.5 248 PRO B O 1
ATOM 4688 N N . PHE B 1 249 ? -1.309 -8.016 9.977 1 95.38 249 PHE B N 1
ATOM 4689 C CA . PHE B 1 249 ? -0.828 -8.602 8.734 1 95.38 249 PHE B CA 1
ATOM 4690 C C . PHE B 1 249 ? 0.589 -9.141 8.898 1 95.38 249 PHE B C 1
ATOM 4692 O O . PHE B 1 249 ? 0.925 -10.203 8.359 1 95.38 249 PHE B O 1
ATOM 4699 N N . LEU B 1 250 ? 1.385 -8.438 9.586 1 95.69 250 LEU B N 1
ATOM 4700 C CA . LEU B 1 250 ? 2.752 -8.883 9.82 1 95.69 250 LEU B CA 1
ATOM 4701 C C . LEU B 1 250 ? 2.766 -10.195 10.602 1 95.69 250 LEU B C 1
ATOM 4703 O O . LEU B 1 250 ? 3.486 -11.125 10.25 1 95.69 250 LEU B O 1
ATOM 4707 N N . ILE B 1 251 ? 1.975 -10.25 11.633 1 95.94 251 ILE B N 1
ATOM 4708 C CA . ILE B 1 251 ? 1.894 -11.453 12.453 1 95.94 251 ILE B CA 1
ATOM 4709 C C . ILE B 1 251 ? 1.407 -12.625 11.609 1 95.94 251 ILE B C 1
ATOM 4711 O O . ILE B 1 251 ? 1.944 -13.734 11.695 1 95.94 251 ILE B O 1
ATOM 4715 N N . TYR B 1 252 ? 0.442 -12.336 10.836 1 95.94 252 TYR B N 1
ATOM 4716 C CA . TYR B 1 252 ? -0.105 -13.367 9.953 1 95.94 252 TYR B CA 1
ATOM 4717 C C . TYR B 1 252 ? 0.951 -13.859 8.977 1 95.94 252 TYR B C 1
ATOM 4719 O O . TYR B 1 252 ? 1.105 -15.07 8.781 1 95.94 252 TYR B O 1
ATOM 4727 N N . ARG B 1 253 ? 1.687 -12.977 8.359 1 94.19 253 ARG B N 1
ATOM 4728 C CA . ARG B 1 253 ? 2.709 -13.344 7.383 1 94.19 253 ARG B CA 1
ATOM 4729 C C . ARG B 1 253 ? 3.848 -14.117 8.047 1 94.19 253 ARG B C 1
ATOM 4731 O O . ARG B 1 253 ? 4.371 -15.07 7.473 1 94.19 253 ARG B O 1
ATOM 4738 N N . LEU B 1 254 ? 4.148 -13.719 9.203 1 95.06 254 LEU B N 1
ATOM 4739 C CA . LEU B 1 254 ? 5.188 -14.438 9.93 1 95.06 254 LEU B CA 1
ATOM 4740 C C . LEU B 1 254 ? 4.723 -15.844 10.305 1 95.06 254 LEU B C 1
ATOM 4742 O O . LEU B 1 254 ? 5.5 -16.797 10.242 1 95.06 254 LEU B O 1
ATOM 4746 N N . TYR B 1 255 ? 3.518 -15.922 10.672 1 95.25 255 TYR B N 1
ATOM 4747 C CA . TYR B 1 255 ? 2.939 -17.234 10.969 1 95.25 255 TYR B CA 1
ATOM 4748 C C . TYR B 1 255 ? 2.986 -18.141 9.742 1 95.25 255 TYR B C 1
ATOM 4750 O O . TYR B 1 255 ? 3.346 -19.312 9.844 1 95.25 255 TYR B O 1
ATOM 4758 N N . LEU B 1 256 ? 2.625 -17.625 8.586 1 94.25 256 LEU B N 1
ATOM 4759 C CA . LEU B 1 256 ? 2.629 -18.406 7.359 1 94.25 256 LEU B CA 1
ATOM 4760 C C . LEU B 1 256 ? 4.043 -18.859 7.004 1 94.25 256 LEU B C 1
ATOM 4762 O O . LEU B 1 256 ? 4.246 -20 6.566 1 94.25 256 LEU B O 1
ATOM 4766 N N . MET B 1 257 ? 4.973 -18 7.215 1 92.44 257 MET B N 1
ATOM 4767 C CA . MET B 1 257 ? 6.355 -18.312 6.859 1 92.44 257 MET B CA 1
ATOM 4768 C C . MET B 1 257 ? 6.949 -19.328 7.824 1 92.44 257 MET B C 1
ATOM 4770 O O . MET B 1 257 ? 7.625 -20.281 7.398 1 92.44 257 MET B O 1
ATOM 4774 N N . VAL B 1 258 ? 6.691 -19.188 9.031 1 92.38 258 VAL B N 1
ATOM 4775 C CA . VAL B 1 258 ? 7.355 -20.016 10.047 1 92.38 258 VAL B CA 1
ATOM 4776 C C . VAL B 1 258 ? 6.578 -21.312 10.258 1 92.38 258 VAL B C 1
ATOM 4778 O O . VAL B 1 258 ? 7.164 -22.391 10.25 1 92.38 258 VAL B O 1
ATOM 4781 N N . GLN B 1 259 ? 5.301 -21.266 10.359 1 91.5 259 GLN B N 1
ATOM 4782 C CA . GLN B 1 259 ? 4.5 -22.438 10.719 1 91.5 259 GLN B CA 1
ATOM 4783 C C . GLN B 1 259 ? 4.059 -23.203 9.477 1 91.5 259 GLN B C 1
ATOM 4785 O O . GLN B 1 259 ? 4.156 -24.422 9.43 1 91.5 259 GLN B O 1
ATOM 4790 N N . GLU B 1 260 ? 3.609 -22.484 8.453 1 91.81 260 GLU B N 1
ATOM 4791 C CA . GLU B 1 260 ? 3.105 -23.141 7.258 1 91.81 260 GLU B CA 1
ATOM 4792 C C . GLU B 1 260 ? 4.203 -23.297 6.211 1 91.81 260 GLU B C 1
ATOM 4794 O O . GLU B 1 260 ? 3.992 -23.922 5.168 1 91.81 260 GLU B O 1
ATOM 4799 N N . GLN B 1 261 ? 5.383 -22.625 6.43 1 88.62 261 GLN B N 1
ATOM 4800 C CA . GLN B 1 261 ? 6.566 -22.766 5.594 1 88.62 261 GLN B CA 1
ATOM 4801 C C . GLN B 1 261 ? 6.297 -22.281 4.168 1 88.62 261 GLN B C 1
ATOM 4803 O O . GLN B 1 261 ? 6.66 -22.953 3.203 1 88.62 261 GLN B O 1
ATOM 4808 N N . VAL B 1 262 ? 5.426 -21.312 4.113 1 87.44 262 VAL B N 1
ATOM 4809 C CA . VAL B 1 262 ? 5.227 -20.641 2.824 1 87.44 262 VAL B CA 1
ATOM 4810 C C . VAL B 1 262 ? 6.434 -19.766 2.502 1 87.44 262 VAL B C 1
ATOM 4812 O O . VAL B 1 262 ? 6.551 -18.656 3.012 1 87.44 262 VAL B O 1
ATOM 4815 N N . LEU B 1 263 ? 7.363 -20.25 1.71 1 80.75 263 LEU B N 1
ATOM 4816 C CA . LEU B 1 263 ? 8.609 -19.531 1.442 1 80.75 263 LEU B CA 1
ATOM 4817 C C . LEU B 1 263 ? 8.703 -19.141 -0.029 1 80.75 263 LEU B C 1
ATOM 4819 O O . LEU B 1 263 ? 9.594 -19.609 -0.741 1 80.75 263 LEU B O 1
ATOM 4823 N N . ASN B 1 264 ? 7.824 -18.375 -0.41 1 81.38 264 ASN B N 1
ATOM 4824 C CA . ASN B 1 264 ? 7.871 -17.781 -1.74 1 81.38 264 ASN B CA 1
ATOM 4825 C C . ASN B 1 264 ? 8.555 -16.422 -1.718 1 81.38 264 ASN B C 1
ATOM 4827 O O . ASN B 1 264 ? 8.461 -15.695 -0.729 1 81.38 264 ASN B O 1
ATOM 4831 N N . GLN B 1 265 ? 9.336 -16.188 -2.701 1 79.5 265 GLN B N 1
ATOM 4832 C CA . GLN B 1 265 ? 10.141 -14.977 -2.779 1 79.5 265 GLN B CA 1
ATOM 4833 C C . GLN B 1 265 ? 9.281 -13.727 -2.648 1 79.5 265 GLN B C 1
ATOM 4835 O O . GLN B 1 265 ? 9.656 -12.773 -1.963 1 79.5 265 GLN B O 1
ATOM 4840 N N . LEU B 1 266 ? 8.164 -13.711 -3.316 1 79.81 266 LEU B N 1
ATOM 4841 C CA . LEU B 1 266 ? 7.277 -12.547 -3.246 1 79.81 266 LEU B CA 1
ATOM 4842 C C . LEU B 1 266 ? 6.75 -12.352 -1.83 1 79.81 266 LEU B C 1
ATOM 4844 O O . LEU B 1 266 ? 6.633 -11.219 -1.357 1 79.81 266 LEU B O 1
ATOM 4848 N N . MET B 1 267 ? 6.484 -13.469 -1.143 1 84.19 267 MET B N 1
ATOM 4849 C CA . MET B 1 267 ? 5.992 -13.398 0.231 1 84.19 267 MET B CA 1
ATOM 4850 C C . MET B 1 267 ? 7.07 -12.867 1.17 1 84.19 267 MET B C 1
ATOM 4852 O O . MET B 1 267 ? 6.777 -12.094 2.08 1 84.19 267 MET B O 1
ATOM 4856 N N . ILE B 1 268 ? 8.227 -13.312 0.94 1 86.19 268 ILE B N 1
ATOM 4857 C CA . ILE B 1 268 ? 9.328 -12.844 1.767 1 86.19 268 ILE B CA 1
ATOM 4858 C C . ILE B 1 268 ? 9.508 -11.336 1.58 1 86.19 268 ILE B C 1
ATOM 4860 O O . ILE B 1 268 ? 9.688 -10.602 2.553 1 86.19 268 ILE B O 1
ATOM 4864 N N . PHE B 1 269 ? 9.453 -10.906 0.384 1 86.62 269 PHE B N 1
ATOM 4865 C CA . PHE B 1 269 ? 9.586 -9.484 0.101 1 86.62 269 PHE B CA 1
ATOM 4866 C C . PHE B 1 269 ? 8.484 -8.688 0.791 1 86.62 269 PHE B C 1
ATOM 4868 O O . PHE B 1 269 ? 8.75 -7.68 1.447 1 86.62 269 PHE B O 1
ATOM 4875 N N . PHE B 1 270 ? 7.234 -9.094 0.687 1 87.56 270 PHE B N 1
ATOM 4876 C CA . PHE B 1 270 ? 6.109 -8.375 1.27 1 87.56 270 PHE B CA 1
ATOM 4877 C C . PHE B 1 270 ? 6.191 -8.383 2.791 1 87.56 270 PHE B C 1
ATOM 4879 O O . PHE B 1 270 ? 5.785 -7.418 3.445 1 87.56 270 PHE B O 1
ATOM 4886 N N . THR B 1 271 ? 6.75 -9.445 3.268 1 91.25 271 THR B N 1
ATOM 4887 C CA . THR B 1 271 ? 6.93 -9.508 4.715 1 91.25 271 THR B CA 1
ATOM 4888 C C . THR B 1 271 ? 7.977 -8.492 5.168 1 91.25 271 THR B C 1
ATOM 4890 O O . THR B 1 271 ? 7.777 -7.785 6.16 1 91.25 271 THR B O 1
ATOM 4893 N N . CYS B 1 272 ? 9.039 -8.453 4.465 1 91.12 272 CYS B N 1
ATOM 4894 C CA . CYS B 1 272 ? 10.07 -7.469 4.781 1 91.12 272 CYS B CA 1
ATOM 4895 C C . CYS B 1 272 ? 9.523 -6.051 4.664 1 91.12 272 CYS B C 1
ATOM 4897 O O . CYS B 1 272 ? 9.789 -5.207 5.527 1 91.12 272 CYS B O 1
ATOM 4899 N N . LYS B 1 273 ? 8.82 -5.824 3.617 1 91.25 273 LYS B N 1
ATOM 4900 C CA . LYS B 1 273 ? 8.18 -4.527 3.436 1 91.25 273 LYS B CA 1
ATOM 4901 C C . LYS B 1 273 ? 7.266 -4.195 4.613 1 91.25 273 LYS B C 1
ATOM 4903 O O . LYS B 1 273 ? 7.297 -3.08 5.133 1 91.25 273 LYS B O 1
ATOM 4908 N N . ASN B 1 274 ? 6.512 -5.18 5.023 1 92.62 274 ASN B N 1
ATOM 4909 C CA . ASN B 1 274 ? 5.605 -4.996 6.152 1 92.62 274 ASN B CA 1
ATOM 4910 C C . ASN B 1 274 ? 6.367 -4.73 7.445 1 92.62 274 ASN B C 1
ATOM 4912 O O . ASN B 1 274 ? 5.957 -3.895 8.25 1 92.62 274 ASN B O 1
ATOM 4916 N N . ILE B 1 275 ? 7.422 -5.387 7.645 1 94 275 ILE B N 1
ATOM 4917 C CA . ILE B 1 275 ? 8.258 -5.16 8.812 1 94 275 ILE B CA 1
ATOM 4918 C C . ILE B 1 275 ? 8.773 -3.721 8.812 1 94 275 ILE B C 1
ATOM 4920 O O . ILE B 1 275 ? 8.711 -3.029 9.828 1 94 275 ILE B O 1
ATOM 4924 N N . LEU B 1 276 ? 9.203 -3.326 7.695 1 91.31 276 LEU B N 1
ATOM 4925 C CA . LEU B 1 276 ? 9.734 -1.973 7.57 1 91.31 276 LEU B CA 1
ATOM 4926 C C . LEU B 1 276 ? 8.648 -0.938 7.852 1 91.31 276 LEU B C 1
ATOM 4928 O O . LEU B 1 276 ? 8.891 0.045 8.555 1 91.31 276 LEU B O 1
ATOM 4932 N N . ILE B 1 277 ? 7.504 -1.128 7.352 1 91.62 277 ILE B N 1
ATOM 4933 C CA . ILE B 1 277 ? 6.395 -0.199 7.539 1 91.62 277 ILE B CA 1
ATOM 4934 C C . ILE B 1 277 ? 6.039 -0.116 9.023 1 91.62 277 ILE B C 1
ATOM 4936 O O . ILE B 1 277 ? 5.895 0.978 9.57 1 91.62 277 ILE B O 1
ATOM 4940 N N . VAL B 1 278 ? 5.949 -1.196 9.664 1 93.19 278 VAL B N 1
ATOM 4941 C CA . VAL B 1 278 ? 5.59 -1.227 11.078 1 93.19 278 VAL B CA 1
ATOM 4942 C C . VAL B 1 278 ? 6.68 -0.551 11.906 1 93.19 278 VAL B C 1
ATOM 4944 O O . VAL B 1 278 ? 6.383 0.218 12.82 1 93.19 278 VAL B O 1
ATOM 4947 N N . LEU B 1 279 ? 7.867 -0.826 11.586 1 92.44 279 LEU B N 1
ATOM 4948 C CA . LEU B 1 279 ? 8.977 -0.21 12.305 1 92.44 279 LEU B CA 1
ATOM 4949 C C . LEU B 1 279 ? 8.961 1.306 12.141 1 92.44 279 LEU B C 1
ATOM 4951 O O . LEU B 1 279 ? 9.18 2.041 13.102 1 92.44 279 LEU B O 1
ATOM 4955 N N . LEU B 1 280 ? 8.711 1.729 10.969 1 89.5 280 LEU B N 1
ATOM 4956 C CA . LEU B 1 280 ? 8.672 3.162 10.703 1 89.5 280 LEU B CA 1
ATOM 4957 C C . LEU B 1 280 ? 7.488 3.816 11.406 1 89.5 280 LEU B C 1
ATOM 4959 O O . LEU B 1 280 ? 7.605 4.934 11.922 1 89.5 280 LEU B O 1
ATOM 4963 N N . GLU B 1 281 ? 6.391 3.148 11.383 1 89.31 281 GLU B N 1
ATOM 4964 C CA . GLU B 1 281 ? 5.219 3.689 12.07 1 89.31 281 GLU B CA 1
ATOM 4965 C C . GLU B 1 281 ? 5.453 3.77 13.57 1 89.31 281 GLU B C 1
ATOM 4967 O O . GLU B 1 281 ? 5.078 4.754 14.211 1 89.31 281 GLU B O 1
ATOM 4972 N N . LEU B 1 282 ? 6.012 2.793 14.086 1 88.69 282 LEU B N 1
ATOM 4973 C CA . LEU B 1 282 ? 6.332 2.818 15.508 1 88.69 282 LEU B CA 1
ATOM 4974 C C . LEU B 1 282 ? 7.355 3.906 15.812 1 88.69 282 LEU B C 1
ATOM 4976 O O . LEU B 1 282 ? 7.262 4.578 16.844 1 88.69 282 LEU B O 1
ATOM 4980 N N . TYR B 1 283 ? 8.258 4.043 14.938 1 87.38 283 TYR B N 1
ATOM 4981 C CA . TYR B 1 283 ? 9.234 5.117 15.062 1 87.38 283 TYR B CA 1
ATOM 4982 C C . TYR B 1 283 ? 8.547 6.48 15.062 1 87.38 283 TYR B C 1
ATOM 4984 O O . TYR B 1 283 ? 8.867 7.34 15.891 1 87.38 283 TYR B O 1
ATOM 4992 N N . ARG B 1 284 ? 7.695 6.656 14.227 1 85.25 284 ARG B N 1
ATOM 4993 C CA . ARG B 1 284 ? 6.965 7.914 14.133 1 85.25 284 ARG B CA 1
ATOM 4994 C C . ARG B 1 284 ? 6.145 8.172 15.391 1 85.25 284 ARG B C 1
ATOM 4996 O O . ARG B 1 284 ? 6.09 9.297 15.891 1 85.25 284 ARG B O 1
ATOM 5003 N N . ILE B 1 285 ? 5.461 7.191 15.828 1 85.75 285 ILE B N 1
ATOM 5004 C CA . ILE B 1 285 ? 4.676 7.316 17.047 1 85.75 285 ILE B CA 1
ATOM 5005 C C . ILE B 1 285 ? 5.582 7.727 18.203 1 85.75 285 ILE B C 1
ATOM 5007 O O . ILE B 1 285 ? 5.23 8.609 19 1 85.75 285 ILE B O 1
ATOM 5011 N N . PHE B 1 286 ? 6.707 7.168 18.281 1 85.94 286 PHE B N 1
ATOM 5012 C CA . PHE B 1 286 ? 7.668 7.461 19.344 1 85.94 286 PHE B CA 1
ATOM 5013 C C . PHE B 1 286 ? 8.156 8.898 19.234 1 85.94 286 PHE B C 1
ATOM 5015 O O . PHE B 1 286 ? 8.25 9.602 20.25 1 85.94 286 PHE B O 1
ATOM 5022 N N . VAL B 1 287 ? 8.422 9.367 18.078 1 83.25 287 VAL B N 1
ATOM 5023 C CA . VAL B 1 287 ? 8.93 10.711 17.859 1 83.25 287 VAL B CA 1
ATOM 5024 C C . VAL B 1 287 ? 7.859 11.742 18.234 1 83.25 287 VAL B C 1
ATOM 5026 O O . VAL B 1 287 ? 8.148 12.727 18.906 1 83.25 287 VAL B O 1
ATOM 5029 N N . VAL B 1 288 ? 6.711 11.531 17.75 1 79.25 288 VAL B N 1
ATOM 5030 C CA . VAL B 1 288 ? 5.633 12.477 18.016 1 79.25 288 VAL B CA 1
ATOM 5031 C C . VAL B 1 288 ? 5.332 12.508 19.516 1 79.25 288 VAL B C 1
ATOM 5033 O O . VAL B 1 288 ? 5.098 13.578 20.078 1 79.25 288 VAL B O 1
ATOM 5036 N N . GLN B 1 289 ? 5.41 11.43 20.172 1 81.25 289 GLN B N 1
ATOM 5037 C CA . GLN B 1 289 ? 5.164 11.375 21.609 1 81.25 289 GLN B CA 1
ATOM 5038 C C . GLN B 1 289 ? 6.277 12.07 22.391 1 81.25 289 GLN B C 1
ATOM 5040 O O . GLN B 1 289 ? 6.016 12.734 23.391 1 81.25 289 GLN B O 1
ATOM 5045 N N . CYS B 1 290 ? 7.422 11.914 21.938 1 77.88 290 CYS B N 1
ATOM 5046 C CA . CYS B 1 290 ? 8.547 12.562 22.594 1 77.88 290 CYS B CA 1
ATOM 5047 C C . CYS B 1 290 ? 8.492 14.07 22.406 1 77.88 290 CYS B C 1
ATOM 5049 O O . CYS B 1 290 ? 8.828 14.828 23.328 1 77.88 290 CYS B O 1
ATOM 5051 N N . GLU B 1 291 ? 8.109 14.469 21.234 1 74.56 291 GLU B N 1
ATOM 5052 C CA . GLU B 1 291 ? 7.961 15.898 20.984 1 74.56 291 GLU B CA 1
ATOM 5053 C C . GLU B 1 291 ? 6.867 16.5 21.875 1 74.56 291 GLU B C 1
ATOM 5055 O O . GLU B 1 291 ? 6.996 17.641 22.344 1 74.56 291 GLU B O 1
ATOM 5060 N N . GLN B 1 292 ? 5.84 15.812 22.047 1 71.75 292 GLN B N 1
ATOM 5061 C CA . GLN B 1 292 ? 4.762 16.281 22.906 1 71.75 292 GLN B CA 1
ATOM 5062 C C . GLN B 1 292 ? 5.23 16.375 24.359 1 71.75 292 GLN B C 1
ATOM 5064 O O . GLN B 1 292 ? 4.863 17.312 25.062 1 71.75 292 GLN B O 1
ATOM 5069 N N . LEU B 1 293 ? 6.039 15.492 24.734 1 72.31 293 LEU B N 1
ATOM 5070 C CA . LEU B 1 293 ? 6.543 15.5 26.094 1 72.31 293 LEU B CA 1
ATOM 5071 C C . LEU B 1 293 ? 7.5 16.656 26.328 1 72.31 293 LEU B C 1
ATOM 5073 O O . LEU B 1 293 ? 7.48 17.297 27.375 1 72.31 293 LEU B O 1
ATOM 5077 N N . VAL B 1 294 ? 8.273 16.922 25.312 1 67.5 294 VAL B N 1
ATOM 5078 C CA . VAL B 1 294 ? 9.219 18.031 25.422 1 67.5 294 VAL B CA 1
ATOM 5079 C C . VAL B 1 294 ? 8.469 19.359 25.422 1 67.5 294 VAL B C 1
ATOM 5081 O O . VAL B 1 294 ? 8.805 20.281 26.172 1 67.5 294 VAL B O 1
ATOM 5084 N N . GLY B 1 295 ? 7.473 19.406 24.484 1 61.31 295 GLY B N 1
ATOM 5085 C CA . GLY B 1 295 ? 6.656 20.609 24.469 1 61.31 295 GLY B CA 1
ATOM 5086 C C . GLY B 1 295 ? 5.926 20.859 25.781 1 61.31 295 GLY B C 1
ATOM 5087 O O . GLY B 1 295 ? 5.863 21.984 26.266 1 61.31 295 GLY B O 1
ATOM 5088 N N . GLU B 1 296 ? 5.461 19.906 26.391 1 64.88 296 GLU B N 1
ATOM 5089 C CA . GLU B 1 296 ? 4.77 20 27.672 1 64.88 296 GLU B CA 1
ATOM 5090 C C . GLU B 1 296 ? 5.734 20.391 28.797 1 64.88 296 GLU B C 1
ATOM 5092 O O . GLU B 1 296 ? 5.379 21.156 29.688 1 64.88 296 GLU B O 1
ATOM 5097 N N . SER B 1 297 ? 6.914 19.875 28.688 1 64.19 297 SER B N 1
ATOM 5098 C CA . SER B 1 297 ? 7.91 20.219 29.703 1 64.19 297 SER B CA 1
ATOM 5099 C C . SER B 1 297 ? 8.344 21.672 29.578 1 64.19 297 SER B C 1
ATOM 5101 O O . SER B 1 297 ? 8.57 22.344 30.594 1 64.19 297 SER B O 1
ATOM 5103 N N . GLU B 1 298 ? 8.398 22.109 28.344 1 59.41 298 GLU B N 1
ATOM 5104 C CA . GLU B 1 298 ? 8.773 23.5 28.125 1 59.41 298 GLU B CA 1
ATOM 5105 C C . GLU B 1 298 ? 7.676 24.453 28.594 1 59.41 298 GLU B C 1
ATOM 5107 O O . GLU B 1 298 ? 7.961 25.531 29.125 1 59.41 298 GLU B O 1
ATOM 5112 N N . LEU B 1 299 ? 6.477 24.125 28.344 1 54.91 299 LEU B N 1
ATOM 5113 C CA . LEU B 1 299 ? 5.348 24.922 28.812 1 54.91 299 LEU B CA 1
ATOM 5114 C C . LEU B 1 299 ? 5.27 24.922 30.328 1 54.91 299 LEU B C 1
ATOM 5116 O O . LEU B 1 299 ? 4.902 25.938 30.938 1 54.91 299 LEU B O 1
ATOM 5120 N N . GLU B 1 300 ? 5.582 23.938 30.875 1 57.78 300 GLU B N 1
ATOM 5121 C CA . GLU B 1 300 ? 5.602 23.891 32.344 1 57.78 300 GLU B CA 1
ATOM 5122 C C . GLU B 1 300 ? 6.754 24.719 32.906 1 57.78 300 GLU B C 1
ATOM 5124 O O . GLU B 1 300 ? 6.66 25.25 34 1 57.78 300 GLU B O 1
ATOM 5129 N N . ARG B 1 301 ? 7.746 24.812 32.125 1 55.88 301 ARG B N 1
ATOM 5130 C CA . ARG B 1 301 ? 8.891 25.609 32.562 1 55.88 301 ARG B CA 1
ATOM 5131 C C . ARG B 1 301 ? 8.609 27.094 32.438 1 55.88 301 ARG B C 1
ATOM 5133 O O . ARG B 1 301 ? 9.156 27.906 33.188 1 55.88 301 ARG B O 1
ATOM 5140 N N . CYS B 1 302 ? 7.699 27.453 31.562 1 51.97 302 CYS B N 1
ATOM 5141 C CA . CYS B 1 302 ? 7.391 28.859 31.312 1 51.97 302 CYS B CA 1
ATOM 5142 C C . CYS B 1 302 ? 6.742 29.5 32.531 1 51.97 302 CYS B C 1
ATOM 5144 O O . CYS B 1 302 ? 7.141 30.594 32.938 1 51.97 302 CYS B O 1
ATOM 5146 N N . PRO B 1 303 ? 5.703 28.984 33.062 1 55.31 303 PRO B N 1
ATOM 5147 C CA . PRO B 1 303 ? 5.172 29.656 34.25 1 55.31 303 PRO B CA 1
ATOM 5148 C C . PRO B 1 303 ? 6.195 29.766 35.375 1 55.31 303 PRO B C 1
ATOM 5150 O O . PRO B 1 303 ? 6.207 30.75 36.125 1 55.31 303 PRO B O 1
ATOM 5153 N N . ALA B 1 304 ? 7.082 28.859 35.469 1 54.88 304 ALA B N 1
ATOM 5154 C CA . ALA B 1 304 ? 8.102 28.938 36.5 1 54.88 304 ALA B CA 1
ATOM 5155 C C . ALA B 1 304 ? 9.062 30.094 36.25 1 54.88 304 ALA B C 1
ATOM 5157 O O . ALA B 1 304 ? 9.492 30.781 37.156 1 54.88 304 ALA B O 1
ATOM 5158 N N . LEU B 1 305 ? 9.273 30.312 35 1 53.5 305 LEU B N 1
ATOM 5159 C CA . LEU B 1 305 ? 10.133 31.438 34.656 1 53.5 305 LEU B CA 1
ATOM 5160 C C . LEU B 1 305 ? 9.414 32.781 34.844 1 53.5 305 LEU B C 1
ATOM 5162 O O . LEU B 1 305 ? 10.016 33.75 35.312 1 53.5 305 LEU B O 1
ATOM 5166 N N . VAL B 1 306 ? 8.094 32.781 34.531 1 57.34 306 VAL B N 1
ATOM 5167 C CA . VAL B 1 306 ? 7.309 34 34.75 1 57.34 306 VAL B CA 1
ATOM 5168 C C . VAL B 1 306 ? 7.219 34.281 36.25 1 57.34 306 VAL B C 1
ATOM 5170 O O . VAL B 1 306 ? 7.324 35.469 36.656 1 57.34 306 VAL B O 1
ATOM 5173 N N . ARG B 1 307 ? 7.082 33.312 37.031 1 57.94 307 ARG B N 1
ATOM 5174 C CA . ARG B 1 307 ? 7.043 33.5 38.469 1 57.94 307 ARG B CA 1
ATOM 5175 C C . ARG B 1 307 ? 8.391 33.969 39 1 57.94 307 ARG B C 1
ATOM 5177 O O . ARG B 1 307 ? 8.445 34.844 39.875 1 57.94 307 ARG B O 1
ATOM 5184 N N . LEU B 1 308 ? 9.422 33.562 38.438 1 55.56 308 LEU B N 1
ATOM 5185 C CA . LEU B 1 308 ? 10.758 34 38.844 1 55.56 308 LEU B CA 1
ATOM 5186 C C . LEU B 1 308 ? 11 35.469 38.438 1 55.56 308 LEU B C 1
ATOM 5188 O O . LEU B 1 308 ? 11.594 36.219 39.219 1 55.56 308 LEU B O 1
ATOM 5192 N N . CYS B 1 309 ? 10.43 35.812 37.312 1 55.66 309 CYS B N 1
ATOM 5193 C CA . CYS B 1 309 ? 10.555 37.188 36.844 1 55.66 309 CYS B CA 1
ATOM 5194 C C . CYS B 1 309 ? 9.711 38.125 37.719 1 55.66 309 CYS B C 1
ATOM 5196 O O . CYS B 1 309 ? 10.125 39.25 38.031 1 55.66 309 CYS B O 1
ATOM 5198 N N . ARG B 1 310 ? 8.531 37.688 38.188 1 55.78 310 ARG B N 1
ATOM 5199 C CA . ARG B 1 310 ? 7.684 38.469 39.062 1 55.78 310 ARG B CA 1
ATOM 5200 C C . ARG B 1 310 ? 8.305 38.625 40.438 1 55.78 310 ARG B C 1
ATOM 5202 O O . ARG B 1 310 ? 8.227 39.688 41.062 1 55.78 310 ARG B O 1
ATOM 5209 N N . ILE B 1 311 ? 8.961 37.656 40.844 1 60.72 311 ILE B N 1
ATOM 5210 C CA . ILE B 1 311 ? 9.609 37.719 42.156 1 60.72 311 ILE B CA 1
ATOM 5211 C C . ILE B 1 311 ? 10.797 38.688 42.094 1 60.72 311 ILE B C 1
ATOM 5213 O O . ILE B 1 311 ? 11.008 39.469 43.031 1 60.72 311 ILE B O 1
ATOM 5217 N N . GLN B 1 312 ? 11.422 38.688 41 1 58.5 312 GLN B N 1
ATOM 5218 C CA . GLN B 1 312 ? 12.57 39.594 40.844 1 58.5 312 GLN B CA 1
ATOM 5219 C C . GLN B 1 312 ? 12.125 41.031 40.688 1 58.5 312 GLN B C 1
ATOM 5221 O O . GLN B 1 312 ? 12.758 41.938 41.219 1 58.5 312 GLN B O 1
ATOM 5226 N N . SER B 1 313 ? 10.938 41.125 40.031 1 59.06 313 SER B N 1
ATOM 5227 C CA . SER B 1 313 ? 10.398 42.469 39.844 1 59.06 313 SER B CA 1
ATOM 5228 C C . SER B 1 313 ? 9.789 42.969 41.156 1 59.06 313 SER B C 1
ATOM 5230 O O . SER B 1 313 ? 9.875 44.156 41.438 1 59.06 313 SER B O 1
ATOM 5232 N N . GLY B 1 314 ? 9.234 42.062 41.938 1 57.97 314 GLY B N 1
ATOM 5233 C CA . GLY B 1 314 ? 8.727 42.438 43.219 1 57.97 314 GLY B CA 1
ATOM 5234 C C . GLY B 1 314 ? 9.82 42.781 44.219 1 57.97 314 GLY B C 1
ATOM 5235 O O . GLY B 1 314 ? 9.633 43.656 45.062 1 57.97 314 GLY B O 1
ATOM 5236 N N . LYS B 1 315 ? 10.93 42.219 44.031 1 62.16 315 LYS B N 1
ATOM 5237 C CA . LYS B 1 315 ? 12.047 42.531 44.938 1 62.16 315 LYS B CA 1
ATOM 5238 C C . LYS B 1 315 ? 12.625 43.906 44.562 1 62.16 315 LYS B C 1
ATOM 5240 O O . LYS B 1 315 ? 13.039 44.656 45.469 1 62.16 315 LYS B O 1
ATOM 5245 N N . GLU B 1 316 ? 12.469 44.344 43.375 1 58.34 316 GLU B N 1
ATOM 5246 C CA . GLU B 1 316 ? 12.977 45.656 42.969 1 58.34 316 GLU B CA 1
ATOM 5247 C C . GLU B 1 316 ? 12.047 46.75 43.406 1 58.34 316 GLU B C 1
ATOM 5249 O O . GLU B 1 316 ? 12.5 47.844 43.781 1 58.34 316 GLU B O 1
ATOM 5254 N N . GLU B 1 317 ? 10.766 46.5 43.5 1 58.97 317 GLU B N 1
ATOM 5255 C CA . GLU B 1 317 ? 9.812 47.5 43.969 1 58.97 317 GLU B CA 1
ATOM 5256 C C . GLU B 1 317 ? 9.898 47.688 45.5 1 58.97 317 GLU B C 1
ATOM 5258 O O . GLU B 1 317 ? 9.75 48.781 46 1 58.97 317 GLU B O 1
ATOM 5263 N N . GLU B 1 318 ? 10.195 46.656 46.219 1 58.53 318 GLU B N 1
ATOM 5264 C CA . GLU B 1 318 ? 10.359 46.781 47.656 1 58.53 318 GLU B CA 1
ATOM 5265 C C . GLU B 1 318 ? 11.672 47.469 48.031 1 58.53 318 GLU B C 1
ATOM 5267 O O . GLU B 1 318 ? 11.727 48.219 49 1 58.53 318 GLU B O 1
ATOM 5272 N N . GLU B 1 319 ? 12.68 47.312 47.219 1 58 319 GLU B N 1
ATOM 5273 C CA . GLU B 1 319 ? 13.945 48 47.5 1 58 319 GLU B CA 1
ATOM 5274 C C . GLU B 1 319 ? 13.852 49.469 47.156 1 58 319 GLU B C 1
ATOM 5276 O O . GLU B 1 319 ? 14.492 50.312 47.781 1 58 319 GLU B O 1
ATOM 5281 N N . GLU B 1 320 ? 12.945 49.844 46.219 1 56.09 320 GLU B N 1
ATOM 5282 C CA . GLU B 1 320 ? 12.781 51.25 45.875 1 56.09 320 GLU B CA 1
ATOM 5283 C C . GLU B 1 320 ? 11.898 51.969 46.875 1 56.09 320 GLU B C 1
ATOM 5285 O O . GLU B 1 320 ? 12.094 53.156 47.156 1 56.09 320 GLU B O 1
ATOM 5290 N N . GLU B 1 321 ? 10.922 51.312 47.5 1 54.16 321 GLU B N 1
ATOM 5291 C CA . GLU B 1 321 ? 10.094 51.938 48.5 1 54.16 321 GLU B CA 1
ATOM 5292 C C . GLU B 1 321 ? 10.867 52.125 49.812 1 54.16 321 GLU B C 1
ATOM 5294 O O . GLU B 1 321 ? 10.648 53.094 50.531 1 54.16 321 GLU B O 1
ATOM 5299 N N . GLU B 1 322 ? 11.773 51.219 50.094 1 51.69 322 GLU B N 1
ATOM 5300 C CA . GLU B 1 322 ? 12.539 51.375 51.344 1 51.69 322 GLU B CA 1
ATOM 5301 C C . GLU B 1 322 ? 13.594 52.469 51.188 1 51.69 322 GLU B C 1
ATOM 5303 O O . GLU B 1 322 ? 14.031 53.062 52.156 1 51.69 322 GLU B O 1
ATOM 5308 N N . ALA B 1 323 ? 14.062 52.688 49.969 1 49.72 323 ALA B N 1
ATOM 5309 C CA . ALA B 1 323 ? 15.062 53.75 49.781 1 49.72 323 ALA B CA 1
ATOM 5310 C C . ALA B 1 323 ? 14.414 55.125 49.844 1 49.72 323 ALA B C 1
ATOM 5312 O O . ALA B 1 323 ? 15.094 56.125 50.125 1 49.72 323 ALA B O 1
ATOM 5313 N N . GLY B 1 324 ? 13.109 55.281 49.531 1 45.41 324 GLY B N 1
ATOM 5314 C CA . GLY B 1 324 ? 12.523 56.594 49.594 1 45.41 324 GLY B CA 1
ATOM 5315 C C . GLY B 1 324 ? 12.25 57.094 51 1 45.41 324 GLY B C 1
ATOM 5316 O O . GLY B 1 324 ? 11.906 58.25 51.188 1 45.41 324 GLY B O 1
ATOM 5317 N N . GLY B 1 325 ? 11.984 56.188 51.969 1 41 325 GLY B N 1
ATOM 5318 C CA . GLY B 1 325 ? 11.594 56.625 53.281 1 41 325 GLY B CA 1
ATOM 5319 C C . GLY B 1 325 ? 12.75 57.188 54.094 1 41 325 GLY B C 1
ATOM 5320 O O . GLY B 1 325 ? 12.539 57.812 55.156 1 41 325 GLY B O 1
ATOM 5321 N N . GLU B 1 326 ? 13.969 56.688 53.812 1 38.94 326 GLU B N 1
ATOM 5322 C CA . GLU B 1 326 ? 15 56.969 54.812 1 38.94 326 GLU B CA 1
ATOM 5323 C C . GLU B 1 326 ? 15.531 58.375 54.656 1 38.94 326 GLU B C 1
ATOM 5325 O O . GLU B 1 326 ? 16.359 58.844 55.438 1 38.94 326 GLU B O 1
ATOM 5330 N N . GLU B 1 327 ? 15.305 59.031 53.531 1 37.31 327 GLU B N 1
ATOM 5331 C CA . GLU B 1 327 ? 16.109 60.25 53.5 1 37.31 327 GLU B CA 1
ATOM 5332 C C . GLU B 1 327 ? 15.594 61.281 54.5 1 37.31 327 GLU B C 1
ATOM 5334 O O . GLU B 1 327 ? 16.234 62.312 54.719 1 37.31 327 GLU B O 1
ATOM 5339 N N . GLN B 1 328 ? 14.305 61.281 54.875 1 33.41 328 GLN B N 1
ATOM 5340 C CA . GLN B 1 328 ? 13.961 62.5 55.562 1 33.41 328 GLN B CA 1
ATOM 5341 C C . GLN B 1 328 ? 14.586 62.562 56.938 1 33.41 328 GLN B C 1
ATOM 5343 O O . GLN B 1 328 ? 14.672 63.625 57.562 1 33.41 328 GLN B O 1
ATOM 5348 N N . SER B 1 329 ? 14.633 61.375 57.594 1 32.69 329 SER B N 1
ATOM 5349 C CA . SER B 1 329 ? 14.641 61.531 59.062 1 32.69 329 SER B CA 1
ATOM 5350 C C . SER B 1 329 ? 16.031 61.906 59.562 1 32.69 329 SER B C 1
ATOM 5352 O O . SER B 1 329 ? 16.281 61.906 60.781 1 32.69 329 SER B O 1
ATOM 5354 N N . CYS B 1 330 ? 17.078 61.812 58.719 1 29.25 330 CYS B N 1
ATOM 5355 C CA . CYS B 1 330 ? 18.391 61.75 59.344 1 29.25 330 CYS B CA 1
ATOM 5356 C C . CYS B 1 330 ? 18.719 63.031 60.094 1 29.25 330 CYS B C 1
ATOM 5358 O O . CYS B 1 330 ? 19.812 63.156 60.625 1 29.25 330 CYS B O 1
ATOM 5360 N N . GLN B 1 331 ? 18.062 64.125 59.75 1 27.7 331 GLN B N 1
ATOM 5361 C CA . GLN B 1 331 ? 18.844 65.312 60.125 1 27.7 331 GLN B CA 1
ATOM 5362 C C . GLN B 1 331 ? 18.969 65.375 61.656 1 27.7 331 GLN B C 1
ATOM 5364 O O . GLN B 1 331 ? 19.875 66.062 62.156 1 27.7 331 GLN B O 1
ATOM 5369 N N . THR B 1 332 ? 17.875 65.062 62.344 1 26.97 332 THR B N 1
ATOM 5370 C CA . THR B 1 332 ? 17.75 65.875 63.562 1 26.97 332 THR B CA 1
ATOM 5371 C C . THR B 1 332 ? 18.719 65.375 64.625 1 26.97 332 THR B C 1
ATOM 5373 O O . THR B 1 332 ? 19.047 66.125 65.562 1 26.97 332 THR B O 1
ATOM 5376 N N . ASP B 1 333 ? 18.891 64 64.688 1 26.52 333 ASP B N 1
ATOM 5377 C CA . ASP B 1 333 ? 19.062 63.562 66.062 1 26.52 333 ASP B CA 1
ATOM 5378 C C . ASP B 1 333 ? 20.5 63.781 66.562 1 26.52 333 ASP B C 1
ATOM 5380 O O . ASP B 1 333 ? 20.938 63.219 67.562 1 26.52 333 ASP B O 1
ATOM 5384 N N . THR B 1 334 ? 21.422 64.312 65.75 1 26.45 334 THR B N 1
ATOM 5385 C CA . THR B 1 334 ? 22.812 64.125 66.125 1 26.45 334 THR B CA 1
ATOM 5386 C C . THR B 1 334 ? 23.094 64.688 67.5 1 26.45 334 THR B C 1
ATOM 5388 O O . THR B 1 334 ? 24.188 64.562 68 1 26.45 334 THR B O 1
ATOM 5391 N N . GLU B 1 335 ? 22.266 65.688 67.938 1 26.08 335 GLU B N 1
ATOM 5392 C CA . GLU B 1 335 ? 22.938 66.562 68.875 1 26.08 335 GLU B CA 1
ATOM 5393 C C . GLU B 1 335 ? 23.266 65.812 70.188 1 26.08 335 GLU B C 1
ATOM 5395 O O . GLU B 1 335 ? 24.125 66.188 70.938 1 26.08 335 GLU B O 1
ATOM 5400 N N . ARG B 1 336 ? 22.359 64.938 70.625 1 25.33 336 ARG B N 1
ATOM 5401 C CA . ARG B 1 336 ? 22.203 65.062 72.062 1 25.33 336 ARG B CA 1
ATOM 5402 C C . ARG B 1 336 ? 23.266 64.25 72.812 1 25.33 336 ARG B C 1
ATOM 5404 O O . ARG B 1 336 ? 23.156 64 74 1 25.33 336 ARG B O 1
ATOM 5411 N N . GLY B 1 337 ? 24.156 63.469 72.125 1 23.55 337 GLY B N 1
ATOM 5412 C CA . GLY B 1 337 ? 24.766 62.406 72.938 1 23.55 337 GLY B CA 1
ATOM 5413 C C . GLY B 1 337 ? 25.672 62.906 74.062 1 23.55 337 GLY B C 1
ATOM 5414 O O . GLY B 1 337 ? 26.422 62.156 74.625 1 23.55 337 GLY B O 1
ATOM 5415 N N . ILE B 1 338 ? 25.953 64.188 74.188 1 24.23 338 ILE B N 1
ATOM 5416 C CA . ILE B 1 338 ? 27.219 64.438 74.875 1 24.23 338 ILE B CA 1
ATOM 5417 C C . ILE B 1 338 ? 27.156 63.906 76.312 1 24.23 338 ILE B C 1
ATOM 5419 O O . ILE B 1 338 ? 28.141 63.375 76.812 1 24.23 338 ILE B O 1
ATOM 5423 N N . GLU B 1 339 ? 26.172 64.25 77.125 1 22.31 339 GLU B N 1
ATOM 5424 C CA . GLU B 1 339 ? 26.578 64.75 78.375 1 22.31 339 GLU B CA 1
ATOM 5425 C C . GLU B 1 339 ? 26.969 63.625 79.375 1 22.31 339 GLU B C 1
ATOM 5427 O O . GLU B 1 339 ? 27.594 63.875 80.375 1 22.31 339 GLU B O 1
ATOM 5432 N N . ARG B 1 340 ? 26.344 62.375 79.312 1 23.7 340 ARG B N 1
ATOM 5433 C CA . ARG B 1 340 ? 26.094 61.969 80.688 1 23.7 340 ARG B CA 1
ATOM 5434 C C . ARG B 1 340 ? 27.359 61.469 81.312 1 23.7 340 ARG B C 1
ATOM 5436 O O . ARG B 1 340 ? 27.875 60.406 81 1 23.7 340 ARG B O 1
ATOM 5443 N N . GLU B 1 341 ? 28.312 62.312 81.75 1 22.73 341 GLU B N 1
ATOM 5444 C CA . GLU B 1 341 ? 29.594 62.125 82.438 1 22.73 341 GLU B CA 1
ATOM 5445 C C . GLU B 1 341 ? 29.484 61.156 83.562 1 22.73 341 GLU B C 1
ATOM 5447 O O . GLU B 1 341 ? 30.25 60.188 83.688 1 22.73 341 GLU B O 1
ATOM 5452 N N . GLU B 1 342 ? 29.453 61.688 84.812 1 22.62 342 GLU B N 1
ATOM 5453 C CA . GLU B 1 342 ? 30.375 61.625 85.938 1 22.62 342 GLU B CA 1
ATOM 5454 C C . GLU B 1 342 ? 30.062 60.438 86.875 1 22.62 342 GLU B C 1
ATOM 5456 O O . GLU B 1 342 ? 30.969 59.719 87.25 1 22.62 342 GLU B O 1
ATOM 5461 N N . ASP B 1 343 ? 28.969 60.5 87.625 1 21.36 343 ASP B N 1
ATOM 5462 C CA . ASP B 1 343 ? 29.219 60.531 89.062 1 21.36 343 ASP B CA 1
ATOM 5463 C C . ASP B 1 343 ? 29.438 59.125 89.562 1 21.36 343 ASP B C 1
ATOM 5465 O O . ASP B 1 343 ? 30.062 58.938 90.625 1 21.36 343 ASP B O 1
ATOM 5469 N N . GLN B 1 344 ? 28.594 58.031 89.188 1 21.8 344 GLN B N 1
ATOM 5470 C CA . GLN B 1 344 ? 28.172 57.312 90.375 1 21.8 344 GLN B CA 1
ATOM 5471 C C . GLN B 1 344 ? 29.266 56.344 90.812 1 21.8 344 GLN B C 1
ATOM 5473 O O . GLN B 1 344 ? 29.516 55.312 90.188 1 21.8 344 GLN B O 1
ATOM 5478 N N . SER B 1 345 ? 30.438 56.781 91.438 1 24.03 345 SER B N 1
ATOM 5479 C CA . SER B 1 345 ? 31.516 56.062 92.062 1 24.03 345 SER B CA 1
ATOM 5480 C C . SER B 1 345 ? 30.984 55.031 93.062 1 24.03 345 SER B C 1
ATOM 5482 O O . SER B 1 345 ? 31.594 53.969 93.25 1 24.03 345 SER B O 1
ATOM 5484 N N . GLY B 1 346 ? 30.094 55.406 94.062 1 21.62 346 GLY B N 1
ATOM 5485 C CA . GLY B 1 346 ? 30.422 55.156 95.5 1 21.62 346 GLY B CA 1
ATOM 5486 C C . GLY B 1 346 ? 30.344 53.688 95.875 1 21.62 346 GLY B C 1
ATOM 5487 O O . GLY B 1 346 ? 31.031 53.25 96.812 1 21.62 346 GLY B O 1
ATOM 5488 N N . VAL B 1 347 ? 29.25 53.031 95.812 1 25.3 347 VAL B N 1
ATOM 5489 C CA . VAL B 1 347 ? 29.047 52.25 97.062 1 25.3 347 VAL B CA 1
ATOM 5490 C C . VAL B 1 347 ? 30.062 51.125 97.125 1 25.3 347 VAL B C 1
ATOM 5492 O O . VAL B 1 347 ? 30.188 50.344 96.125 1 25.3 347 VAL B O 1
ATOM 5495 N N . GLN B 1 348 ? 31.094 51.188 98.188 1 20.5 348 GLN B N 1
ATOM 5496 C CA . GLN B 1 348 ? 31.938 50.688 99.25 1 20.5 348 GLN B CA 1
ATOM 5497 C C . GLN B 1 348 ? 31.266 49.5 99.938 1 20.5 348 GLN B C 1
ATOM 5499 O O . GLN B 1 348 ? 31.938 48.688 100.562 1 20.5 348 GLN B O 1
ATOM 5504 N N . VAL B 1 349 ? 30.016 49.344 100.375 1 24.19 349 VAL B N 1
ATOM 5505 C CA . VAL B 1 349 ? 30.047 48.188 101.25 1 24.19 349 VAL B CA 1
ATOM 5506 C C . VAL B 1 349 ? 30.156 46.906 100.438 1 24.19 349 VAL B C 1
ATOM 5508 O O . VAL B 1 349 ? 29.516 46.781 99.375 1 24.19 349 VAL B O 1
#

Foldseek 3Di:
DLLVLQLVLLVVLLVLLLVLLVVLLVVLCLLVVDPVSVVLSVLSVCLVVVQVCLSVPDDQSADQFFGSSLVSSLSSNLVSLVSLLVSQLVVPPPPDPPPPPPSPPVCPDPPCNVVVPDDSVVVSLVSLLVVLVSLLVSLVSHGPGPDDPVRSVVVSVVSVVLSVQLSVLVVVCVDPLNVNPPVLVVLSSVLSSQLSSVSRGNLAQPQPPPPPPPPPPVDDPPPQPNLVVNLVSHLVNLCSNCVRHLVSVLVSLVCCCPVSVPDDPVSVVSNVVSVVSNVVSVVVSVVSVVVSVVSVVVVVVVVVVVVVVVVVVVVVVVVVVVVVPPPPPPPDDPDDPDDDDDDDDDPDD/DLLVLQLVLLVVLLVLLLVLLVVLLVVLCLLVVDPVSVVLSVLSVCLVVVQVCLSVPDDQSADQFFGSSLVSSLSSNLVSLVSLLVSQLVVPPPPDPPPPPPSPPVCPDPPPNPVVPDDSVVVSLVSLLVVLVSLLVSLVSHRPGPDDPVRSVVVSVVSVVLSVQLSVLVVVCVDPLNVNPPVLVVLSSVLSSQLSSVSRGNLAQPQPPPPPPPPPPVDDDPPQPNLVVNLVSHLVNLCSNCVRHLVSVLVSLVCCCPVSVPDDPVSVVSNVVSVVSNVVSVVVSVVSVVVSVVVVVVVVVVVVVVVVVVVVVVVVVVVVVVVVPPPPPPPDDPPDPPDDDDDDPDDDD

Organism: Champsocephalus gunnari (NCBI:txid52237)

Radius of gyration: 38.47 Å; Cα contacts (8 Å, |Δi|>4): 531; chains: 2; bounding box: 68×144×134 Å